Protein AF-A0A6C0DXN4-F1 (afdb_monomer_lite)

pLDDT: mean 70.72, std 22.83, range [28.97, 98.56]

Sequence (417 aa):
MPKRKYKNKAKGKTRVKLVDESTRNPRDRTARNPRNITKIDRSRETRRLATDAVTRFQDEISKESDHEAIYSIYRLLINGGIDINVFSYNISFASDLGLKRPFGTEAFFLSSNTSSDKRLYWKNAVEFVCKWFRRTKGGQVAYFQEMNDRKQVAQNDNGTFVDGKFEGGYQALLEILSTKMGESINYDNGGKEIQALPFGSYYKSGSFGKYRFLAYSLKKGNGANVVYPTLLTIWDSEVLGELANFYGHDLGQHREYEEDNEEKYNIHHGRNISCVRTTFGANLVNLHAPNNDEETSAESLHSAIVDNLSMAKETFTDTWDPQTTIIGGDTNDGEDRLQSITFNGETYIYLGDAPKTCCHDYNSIRLIDYKRAGDKFYGSVPKRPIKIFRPFQRGGSYTNKNSKNSTARTRKLLKKR

Secondary structure (DSSP, 8-state):
--------------PPPP-----------------------HHHHHHHHHHHHHHHIIIIITTS-SS--EEEEEEE-STT-EEEEEEEEE--SS-TT-SSTTSSSHHHHHHH--SSSTTHHHHHHHHHHHHHHHHTTS-SEEEEEEEE-GGGS-TT---EETTEE---HHHHHHHHHHHHHT---EEGGGGPPEEETTTTEEEEEEEETTEEEEEEE--BSSGGG-B-EEEEEEEEHHHH-SEEEEEEEEGGGSS---S--TTS-------EEEEEEETT--EEEEEE----TTTS-HHHHHHHHHHHHHHHHHHTTT---GGGEEEEEE---TTS---EEEETTEEEE--SPPPEE-TTGGG-S------EE-EEEEESSB-S--EE------S------STTTHHHHHHHHSS--

Radius of gyration: 27.56 Å; chains: 1; bounding box: 97×90×54 Å

Organism: NCBI:txid1070528

Foldseek 3Di:
DDDDDDDDDDDDDDDDDDDDDDDDDDDDDDDPDPDPPPPPVVVVVVVVVLVVVLVCCLPPVLQEPLWFKWWFWFWFPQPNIDIFIEIADALAPFALFPPDPPCRALQNQLVSRPDPQSCNSNVNVLVLVLVVCVVVVGTFKYKYWHFWDLVRNDPPDQRDDPDGRDSGTVVSSVVVNLVSVVWDWAWPPRQDWAAAPPGPWTKTWTDTDQKIKIKTWDWFDDDPPTITTIMMMMGGCVVQNAFDDKHKYQLQQLDDPDPDDPPDDSHRSNWMWIWTAHPSGATEIETGFHQDPVCLDLVNSLVSVQVSVVVVCVRVVVSHDQSRYKHKFWSQNQQPPNQWHDYPNAIWGAADAADQGDNPPSPDPDPDPRRTGTMTMTGRGTPDHMDRDDDDDPPDPPPVPPPPPPVVVVVVVVPPD

Structure (mmCIF, N/CA/C/O backbone):
data_AF-A0A6C0DXN4-F1
#
_entry.id   AF-A0A6C0DXN4-F1
#
loop_
_atom_site.group_PDB
_atom_site.id
_atom_site.type_symbol
_atom_site.label_atom_id
_atom_site.label_alt_id
_atom_site.label_comp_id
_atom_site.label_asym_id
_atom_site.label_entity_id
_atom_site.label_seq_id
_atom_site.pdbx_PDB_ins_code
_atom_site.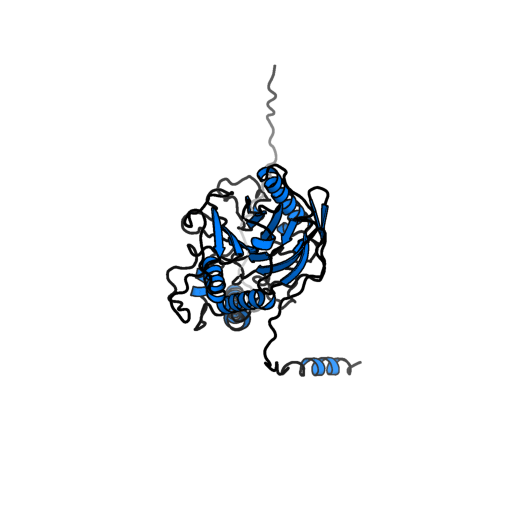Cartn_x
_atom_site.Cartn_y
_atom_site.Cartn_z
_atom_site.occupancy
_atom_site.B_iso_or_equiv
_atom_site.auth_seq_id
_atom_site.auth_comp_id
_atom_site.auth_asym_id
_atom_site.auth_atom_id
_atom_site.pdbx_PDB_model_num
ATOM 1 N N . MET A 1 1 ? 36.724 42.730 24.896 1.00 28.97 1 MET A N 1
ATOM 2 C CA . MET A 1 1 ? 37.904 42.122 25.564 1.00 28.97 1 MET A CA 1
ATOM 3 C C . MET A 1 1 ? 38.014 40.648 25.149 1.00 28.97 1 MET A C 1
ATOM 5 O O . MET A 1 1 ? 36.999 40.112 24.733 1.00 28.97 1 MET A O 1
ATOM 9 N N . PRO A 1 2 ? 39.218 40.053 25.051 1.00 37.81 2 PRO A N 1
ATOM 10 C CA . PRO A 1 2 ? 39.882 39.869 23.753 1.00 37.81 2 PRO A CA 1
ATOM 11 C C . PRO A 1 2 ? 39.896 38.440 23.171 1.00 37.81 2 PRO A C 1
ATOM 13 O O . PRO A 1 2 ? 39.791 37.436 23.866 1.00 37.81 2 PRO A O 1
ATOM 16 N N . LYS A 1 3 ? 40.134 38.413 21.851 1.00 35.34 3 LYS A N 1
ATOM 17 C CA . LYS A 1 3 ? 40.438 37.271 20.975 1.00 35.34 3 LYS A CA 1
ATOM 18 C C . LYS A 1 3 ? 41.638 36.458 21.487 1.00 35.34 3 LYS A C 1
ATOM 20 O O . LYS A 1 3 ? 42.707 37.031 21.694 1.00 35.34 3 LYS A O 1
ATOM 25 N N . ARG A 1 4 ? 41.526 35.125 21.547 1.00 35.72 4 ARG A N 1
ATOM 26 C CA . ARG A 1 4 ? 42.689 34.219 21.612 1.00 35.72 4 ARG A CA 1
ATOM 27 C C . ARG A 1 4 ? 42.921 33.561 20.253 1.00 35.72 4 ARG A C 1
ATOM 29 O O . ARG A 1 4 ? 42.213 32.647 19.854 1.00 35.72 4 ARG A O 1
ATOM 36 N N . LYS A 1 5 ? 43.939 34.062 19.549 1.00 33.50 5 LYS A N 1
ATOM 37 C CA . LYS A 1 5 ? 44.626 33.370 18.453 1.00 33.50 5 LYS A CA 1
ATOM 38 C C . LYS A 1 5 ? 45.646 32.417 19.074 1.00 33.50 5 LYS A C 1
ATOM 40 O O . LYS A 1 5 ? 46.502 32.883 19.821 1.00 33.50 5 LYS A O 1
ATOM 45 N N . TYR A 1 6 ? 45.616 31.139 18.710 1.00 34.84 6 TYR A N 1
ATOM 46 C CA . TYR A 1 6 ? 46.767 30.257 18.888 1.00 34.84 6 TYR A CA 1
ATOM 47 C C . TYR A 1 6 ? 47.501 30.122 17.555 1.00 34.84 6 TYR A C 1
ATOM 49 O O . TYR A 1 6 ? 46.925 29.765 16.531 1.00 34.84 6 TYR A O 1
ATOM 57 N N . LYS A 1 7 ? 48.785 30.479 17.582 1.00 35.00 7 LYS A N 1
ATOM 58 C CA . LYS A 1 7 ? 49.763 30.282 16.516 1.00 35.00 7 LYS A CA 1
ATOM 59 C C . LYS A 1 7 ? 50.913 29.452 17.081 1.00 35.00 7 LYS A C 1
ATOM 61 O O . LYS A 1 7 ? 51.328 29.690 18.213 1.00 35.00 7 LYS A O 1
ATOM 66 N N . ASN A 1 8 ? 51.495 28.656 16.183 1.00 32.72 8 ASN A N 1
ATOM 67 C CA . ASN A 1 8 ? 52.824 28.030 16.221 1.00 32.72 8 ASN A CA 1
ATOM 68 C C . ASN A 1 8 ? 52.897 26.723 17.040 1.00 32.72 8 ASN A C 1
ATOM 70 O O . ASN A 1 8 ? 52.382 26.653 18.142 1.00 32.72 8 ASN A O 1
ATOM 74 N N . LYS A 1 9 ? 53.547 25.647 16.577 1.00 32.50 9 LYS A N 1
ATOM 75 C CA . LYS A 1 9 ? 54.868 25.588 15.928 1.00 32.50 9 LYS A CA 1
ATOM 76 C C . LYS A 1 9 ? 55.048 24.236 15.215 1.00 32.50 9 LYS A C 1
ATOM 78 O O . LYS A 1 9 ? 54.691 23.197 15.752 1.00 32.50 9 LYS A O 1
ATOM 83 N N . ALA A 1 10 ? 55.675 24.274 14.043 1.00 38.09 10 ALA A N 1
ATOM 84 C CA . ALA A 1 10 ? 56.202 23.114 13.328 1.00 38.09 10 ALA A CA 1
ATOM 85 C C . ALA A 1 10 ? 57.418 22.481 14.034 1.00 38.09 10 ALA A C 1
ATOM 87 O O . ALA A 1 10 ? 58.174 23.207 14.686 1.00 38.09 10 ALA A O 1
ATOM 88 N N . LYS A 1 11 ? 57.662 21.180 13.794 1.00 34.22 11 LYS A N 1
ATOM 89 C CA . LYS A 1 11 ? 58.984 20.578 13.489 1.00 34.22 11 LYS A CA 1
ATOM 90 C C . LYS A 1 11 ? 58.876 19.053 13.333 1.00 34.22 11 LYS A C 1
ATOM 92 O O . LYS A 1 11 ? 58.370 18.381 14.218 1.00 34.22 11 LYS A O 1
ATOM 97 N N . GLY A 1 12 ? 59.423 18.524 12.236 1.00 32.81 12 GLY A N 1
ATOM 98 C CA . GLY A 1 12 ? 59.595 17.081 12.032 1.00 32.81 12 GLY A CA 1
ATOM 99 C C . GLY A 1 12 ? 59.890 16.693 10.582 1.00 32.81 12 GLY A C 1
ATOM 100 O O . GLY A 1 12 ? 59.122 15.958 9.979 1.00 32.81 12 GLY A O 1
ATOM 101 N N . LYS A 1 13 ? 60.971 17.225 9.993 1.00 35.31 13 LYS A N 1
ATOM 102 C CA . LYS A 1 13 ? 61.511 16.756 8.704 1.00 35.31 13 LYS A CA 1
ATOM 103 C C . LYS A 1 13 ? 62.354 15.503 8.954 1.00 35.31 13 LYS A C 1
ATOM 105 O O . LYS A 1 13 ? 63.427 15.624 9.541 1.00 35.31 13 LYS A O 1
ATOM 110 N N . THR A 1 14 ? 61.931 14.352 8.440 1.00 35.62 14 THR A N 1
ATOM 111 C CA . THR A 1 14 ? 62.785 13.158 8.348 1.00 35.62 14 THR A CA 1
ATOM 112 C C . THR A 1 14 ? 63.310 13.041 6.920 1.00 35.62 14 THR A C 1
ATOM 114 O O . THR A 1 14 ? 62.558 12.814 5.977 1.00 35.62 14 THR A O 1
ATOM 117 N N . ARG A 1 15 ? 64.622 13.260 6.767 1.00 31.14 15 ARG A N 1
ATOM 118 C CA . ARG A 1 15 ? 65.409 12.994 5.554 1.00 31.14 15 ARG A CA 1
ATOM 119 C C . ARG A 1 15 ? 65.470 11.480 5.333 1.00 31.14 15 ARG A C 1
ATOM 121 O O . ARG A 1 15 ? 66.065 10.785 6.152 1.00 31.14 15 ARG A O 1
ATOM 128 N N . VAL A 1 16 ? 64.936 10.988 4.220 1.00 35.06 16 VAL A N 1
ATOM 129 C CA . VAL A 1 16 ? 65.273 9.655 3.703 1.00 35.06 16 VAL A CA 1
ATOM 130 C C . VAL A 1 16 ? 66.464 9.810 2.758 1.00 35.06 16 VAL A C 1
ATOM 132 O O . VAL A 1 16 ? 66.455 10.655 1.864 1.00 35.06 16 VAL A O 1
ATOM 135 N N . LYS A 1 17 ? 67.524 9.042 3.034 1.00 33.53 17 LYS A N 1
ATOM 136 C CA . LYS A 1 17 ? 68.754 8.954 2.241 1.00 33.53 17 LYS A CA 1
ATOM 137 C C . LYS A 1 17 ? 68.443 8.385 0.854 1.00 33.53 17 LYS A C 1
ATOM 139 O O . LYS A 1 17 ? 67.890 7.295 0.755 1.00 33.53 17 LYS A O 1
ATOM 144 N N . LEU A 1 18 ? 68.874 9.102 -0.181 1.00 35.16 18 LEU A N 1
ATOM 145 C CA . LEU A 1 18 ? 69.159 8.533 -1.495 1.00 35.16 18 LEU A CA 1
ATOM 146 C C . LEU A 1 18 ? 70.352 7.583 -1.339 1.00 35.16 18 LEU A C 1
ATOM 148 O O . LEU A 1 18 ? 71.378 7.976 -0.781 1.00 35.16 18 LEU A O 1
ATOM 152 N N . VAL A 1 19 ? 70.183 6.336 -1.774 1.00 34.88 19 VAL A N 1
ATOM 153 C CA . VAL A 1 19 ? 71.276 5.372 -1.917 1.00 34.88 19 VAL A CA 1
ATOM 154 C C . VAL A 1 19 ? 71.574 5.237 -3.400 1.00 34.88 19 VAL A C 1
ATOM 156 O O . VAL A 1 19 ? 70.672 5.094 -4.220 1.00 34.88 19 VAL A O 1
ATOM 159 N N . ASP A 1 20 ? 72.865 5.359 -3.657 1.00 32.69 20 ASP A N 1
ATOM 160 C CA . ASP A 1 20 ? 73.570 5.446 -4.920 1.00 32.69 20 ASP A CA 1
ATOM 161 C C . ASP A 1 20 ? 73.488 4.141 -5.728 1.00 32.69 20 ASP A C 1
ATOM 163 O O . ASP A 1 20 ? 73.653 3.041 -5.189 1.00 32.69 20 ASP A O 1
ATOM 167 N N . GLU A 1 21 ? 73.246 4.282 -7.029 1.00 42.25 21 GLU A N 1
ATOM 168 C CA . GLU A 1 21 ? 73.330 3.220 -8.025 1.00 42.25 21 GLU A CA 1
ATOM 169 C C . GLU A 1 21 ? 74.788 3.070 -8.462 1.00 42.25 21 GLU A C 1
ATOM 171 O O . GLU A 1 21 ? 75.279 3.834 -9.287 1.00 42.25 21 GLU A O 1
ATOM 176 N N . SER A 1 22 ? 75.491 2.041 -7.990 1.00 36.22 22 SER A N 1
ATOM 177 C CA . SER A 1 22 ? 76.574 1.461 -8.789 1.00 36.22 22 SER A CA 1
ATOM 178 C C . SER A 1 22 ? 76.963 0.062 -8.325 1.00 36.22 22 SER A C 1
ATOM 180 O O . SER A 1 22 ? 77.076 -0.239 -7.140 1.00 36.22 22 SER A O 1
ATOM 182 N N . THR A 1 23 ? 77.239 -0.777 -9.324 1.00 39.59 23 THR A N 1
ATOM 183 C CA . THR A 1 23 ? 77.853 -2.111 -9.264 1.00 39.59 23 THR A CA 1
ATOM 184 C C . THR A 1 23 ? 76.938 -3.278 -8.871 1.00 39.59 23 THR A C 1
ATOM 186 O O . THR A 1 23 ? 76.797 -3.635 -7.706 1.00 39.59 23 THR A O 1
ATOM 189 N N . ARG A 1 24 ? 76.425 -3.998 -9.882 1.00 37.53 24 ARG A N 1
ATOM 190 C CA . ARG A 1 24 ? 76.492 -5.470 -9.877 1.00 37.53 24 ARG A CA 1
ATOM 191 C C . ARG A 1 24 ? 76.377 -6.087 -11.271 1.00 37.53 24 ARG A C 1
ATOM 193 O O . ARG A 1 24 ? 75.619 -5.659 -12.131 1.00 37.53 24 ARG A O 1
ATOM 200 N N . ASN A 1 25 ? 77.237 -7.083 -11.425 1.00 36.06 25 ASN A N 1
ATOM 201 C CA . ASN A 1 25 ? 77.705 -7.785 -12.611 1.00 36.06 25 ASN A CA 1
ATOM 202 C C . ASN A 1 25 ? 76.594 -8.618 -13.290 1.00 36.06 25 ASN A C 1
ATOM 204 O O . ASN A 1 25 ? 75.791 -9.227 -12.579 1.00 36.06 25 ASN A O 1
ATOM 208 N N . PRO A 1 26 ? 76.561 -8.728 -14.633 1.00 46.75 26 PRO A N 1
ATOM 209 C CA . PRO A 1 26 ? 75.617 -9.572 -15.341 1.00 46.75 26 PRO A CA 1
ATOM 210 C C . PRO A 1 26 ? 76.212 -10.972 -15.505 1.00 46.75 26 PRO A C 1
ATOM 212 O O . PRO A 1 26 ? 77.261 -11.116 -16.127 1.00 46.75 26 PRO A O 1
ATOM 215 N N . ARG A 1 27 ? 75.530 -11.987 -14.968 1.00 43.00 27 ARG A N 1
ATOM 216 C CA . ARG A 1 27 ? 75.486 -13.394 -15.422 1.00 43.00 27 ARG A CA 1
ATOM 217 C C . ARG A 1 27 ? 75.094 -14.263 -14.235 1.00 43.00 27 ARG A C 1
ATOM 219 O O . ARG A 1 27 ? 75.947 -14.662 -13.459 1.00 43.00 27 ARG A O 1
ATOM 226 N N . ASP A 1 28 ? 73.815 -14.608 -14.164 1.00 38.41 28 ASP A N 1
ATOM 227 C CA . ASP A 1 28 ? 73.486 -15.984 -13.819 1.00 38.41 28 ASP A CA 1
ATOM 228 C C . ASP A 1 28 ? 72.170 -16.402 -14.476 1.00 38.41 28 ASP A C 1
ATOM 230 O O . ASP A 1 28 ? 71.074 -15.942 -14.149 1.00 38.41 28 ASP A O 1
ATOM 234 N N . ARG A 1 29 ? 72.317 -17.242 -15.502 1.00 47.09 29 ARG A N 1
ATOM 235 C CA . ARG A 1 29 ? 71.237 -17.983 -16.142 1.00 47.09 29 ARG A CA 1
ATOM 236 C C . ARG A 1 29 ? 71.074 -19.257 -15.328 1.00 47.09 29 ARG A C 1
ATOM 238 O O . ARG A 1 29 ? 71.929 -20.114 -15.451 1.00 47.09 29 ARG A O 1
ATOM 245 N N . THR A 1 30 ? 69.977 -19.373 -14.582 1.00 45.12 30 THR A N 1
ATOM 246 C CA . THR A 1 30 ? 69.106 -20.565 -14.477 1.00 45.12 30 THR A CA 1
ATOM 247 C C . THR A 1 30 ? 68.197 -20.423 -13.257 1.00 45.12 30 THR A C 1
ATOM 249 O O . THR A 1 30 ? 68.401 -21.056 -12.227 1.00 45.12 30 THR A O 1
ATOM 252 N N . ALA A 1 31 ? 67.146 -19.615 -13.380 1.00 40.66 31 ALA A N 1
ATOM 253 C CA . ALA A 1 31 ? 65.990 -19.711 -12.498 1.00 40.66 31 ALA A CA 1
ATOM 254 C C . ALA A 1 31 ? 64.790 -20.109 -13.358 1.00 40.66 31 ALA A C 1
ATOM 256 O O . ALA A 1 31 ? 64.330 -19.356 -14.216 1.00 40.66 31 ALA A O 1
ATOM 257 N N . ARG A 1 32 ? 64.347 -21.356 -13.173 1.00 38.62 32 ARG A N 1
ATOM 258 C CA . ARG A 1 32 ? 63.135 -21.917 -13.772 1.00 38.62 32 ARG A CA 1
ATOM 259 C C . ARG A 1 32 ? 61.968 -20.978 -13.488 1.00 38.62 32 ARG A C 1
ATOM 261 O O . ARG A 1 32 ? 61.619 -20.775 -12.331 1.00 38.62 32 ARG A O 1
ATOM 268 N N . ASN A 1 33 ? 61.380 -20.449 -14.554 1.00 38.31 33 ASN A N 1
ATOM 269 C CA . ASN A 1 33 ? 60.197 -19.604 -14.519 1.00 38.31 33 ASN A CA 1
ATOM 270 C C . ASN A 1 33 ? 59.038 -20.401 -13.881 1.00 38.31 33 ASN A C 1
ATOM 272 O O . ASN A 1 33 ? 58.569 -21.373 -14.490 1.00 38.31 33 ASN A O 1
ATOM 276 N N . PRO A 1 34 ? 58.600 -20.090 -12.648 1.00 41.81 34 PRO A N 1
ATOM 277 C CA . PRO A 1 34 ? 57.510 -20.817 -12.039 1.00 41.81 34 PRO A CA 1
ATOM 278 C C . PRO A 1 34 ? 56.222 -20.318 -12.683 1.00 41.81 34 PRO A C 1
ATOM 280 O O . PRO A 1 34 ? 55.769 -19.220 -12.399 1.00 41.81 34 PRO A O 1
ATOM 283 N N . ARG A 1 35 ? 55.665 -21.164 -13.555 1.00 40.09 35 ARG A N 1
ATOM 284 C CA . ARG A 1 35 ? 54.250 -21.233 -13.939 1.00 40.09 35 ARG A CA 1
ATOM 285 C C . ARG A 1 35 ? 53.608 -19.873 -14.246 1.00 40.09 35 ARG A C 1
ATOM 287 O O . ARG A 1 35 ? 53.199 -19.143 -13.349 1.00 40.09 35 ARG A O 1
ATOM 294 N N . ASN A 1 36 ? 53.346 -19.652 -15.535 1.00 42.53 36 ASN A N 1
ATOM 295 C CA . ASN A 1 36 ? 52.167 -18.914 -15.984 1.00 42.53 36 ASN A CA 1
ATOM 296 C C . ASN A 1 36 ? 50.928 -19.540 -15.323 1.00 42.53 36 ASN A C 1
ATOM 298 O O . ASN A 1 36 ? 50.268 -20.409 -15.887 1.00 42.53 36 ASN A O 1
ATOM 302 N N . ILE A 1 37 ? 50.637 -19.128 -14.090 1.00 44.03 37 ILE A N 1
ATOM 303 C CA . ILE A 1 37 ? 49.311 -19.227 -13.517 1.00 44.03 37 ILE A CA 1
ATOM 304 C C . ILE A 1 37 ? 48.511 -18.292 -14.401 1.00 44.03 37 ILE A C 1
ATOM 306 O O . ILE A 1 37 ? 48.636 -17.072 -14.306 1.00 44.03 37 ILE A O 1
ATOM 310 N N . THR A 1 38 ? 47.761 -18.887 -15.323 1.00 44.44 38 THR A N 1
ATOM 311 C CA . THR A 1 38 ? 46.613 -18.268 -15.962 1.00 44.44 38 THR A CA 1
ATOM 312 C C . THR A 1 38 ? 45.902 -17.450 -14.894 1.00 44.44 38 THR A C 1
ATOM 314 O O . THR A 1 38 ? 45.192 -18.000 -14.051 1.00 44.44 38 THR A O 1
ATOM 317 N N . LYS A 1 39 ? 46.106 -16.127 -14.913 1.00 40.44 39 LYS A N 1
ATOM 318 C CA . LYS A 1 39 ? 45.105 -15.181 -14.441 1.00 40.44 39 LYS A CA 1
ATOM 319 C C . LYS A 1 39 ? 43.920 -15.446 -15.353 1.00 40.44 39 LYS A C 1
ATOM 321 O O . LYS A 1 39 ? 43.768 -14.799 -16.384 1.00 40.44 39 LYS A O 1
ATOM 326 N N . ILE A 1 40 ? 43.151 -16.486 -15.023 1.00 46.59 40 ILE A N 1
ATOM 327 C CA . ILE A 1 40 ? 41.783 -16.616 -15.481 1.00 46.59 40 ILE A CA 1
ATOM 328 C C . ILE A 1 40 ? 41.207 -15.261 -15.137 1.00 46.59 40 ILE A C 1
ATOM 330 O O . ILE A 1 40 ? 41.271 -14.820 -13.985 1.00 46.59 40 ILE A O 1
ATOM 334 N N . ASP A 1 41 ? 40.859 -14.546 -16.193 1.00 51.75 41 ASP A N 1
ATOM 335 C CA . ASP A 1 41 ? 40.395 -13.184 -16.145 1.00 51.75 41 ASP A CA 1
ATOM 336 C C . ASP A 1 41 ? 39.138 -13.203 -15.277 1.00 51.75 41 ASP A C 1
ATOM 338 O O . ASP A 1 41 ? 38.046 -13.507 -15.754 1.00 51.75 41 ASP A O 1
ATOM 342 N N . ARG A 1 42 ? 39.310 -12.979 -13.965 1.00 52.09 42 ARG A N 1
ATOM 343 C CA . ARG A 1 42 ? 38.227 -13.026 -12.976 1.00 52.09 42 ARG A CA 1
ATOM 344 C C . ARG A 1 42 ? 37.087 -12.107 -13.413 1.00 52.09 42 ARG A C 1
ATOM 346 O O . ARG A 1 42 ? 35.944 -12.357 -13.053 1.00 52.09 42 ARG A O 1
ATOM 353 N N . SER A 1 43 ? 37.374 -11.101 -14.247 1.00 56.41 43 SER A N 1
ATOM 354 C CA . SER A 1 43 ? 36.373 -10.248 -14.882 1.00 56.41 43 SER A CA 1
ATOM 355 C C . SER A 1 43 ? 35.493 -10.991 -15.901 1.00 56.41 43 SER A C 1
ATOM 357 O O . SER A 1 43 ? 34.279 -10.804 -15.887 1.00 56.41 43 SER A O 1
ATOM 359 N N . ARG A 1 44 ? 36.050 -11.880 -16.737 1.00 56.50 44 ARG A N 1
ATOM 360 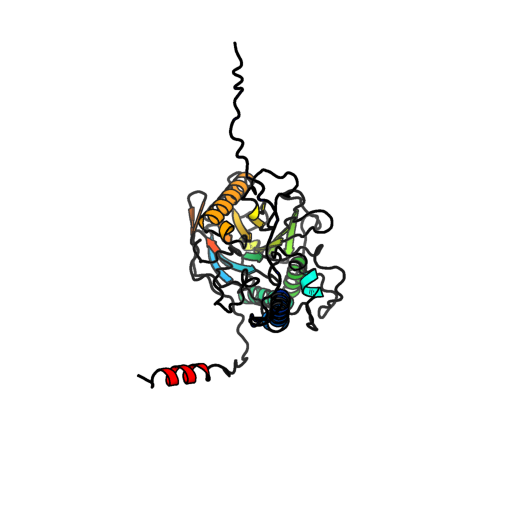C CA . ARG A 1 44 ? 35.291 -12.702 -17.699 1.00 56.50 44 ARG A CA 1
ATOM 361 C C . ARG A 1 44 ? 34.450 -13.762 -17.008 1.00 56.50 44 ARG A C 1
ATOM 363 O O . ARG A 1 44 ? 33.302 -13.954 -17.391 1.00 56.50 44 ARG A O 1
ATOM 370 N N . GLU A 1 45 ? 34.991 -14.419 -15.987 1.00 58.31 45 GLU A N 1
ATOM 371 C CA . GLU A 1 45 ? 34.247 -15.429 -15.227 1.00 58.31 45 GLU A CA 1
ATOM 372 C C . GLU A 1 45 ? 33.108 -14.791 -14.418 1.00 58.31 45 GLU A C 1
ATOM 374 O O . GLU A 1 45 ? 31.979 -15.269 -14.472 1.00 58.31 45 GLU A O 1
ATOM 379 N N . THR A 1 46 ? 33.350 -13.631 -13.795 1.00 54.31 46 THR A N 1
ATOM 380 C CA . THR A 1 46 ? 32.299 -12.844 -13.123 1.00 54.31 46 THR A CA 1
ATOM 381 C C . THR A 1 46 ? 31.219 -12.377 -14.104 1.00 54.31 46 THR A C 1
ATOM 383 O O . THR A 1 46 ? 30.034 -12.491 -13.806 1.00 54.31 46 THR A O 1
ATOM 386 N N . ARG A 1 47 ? 31.594 -11.899 -15.303 1.00 54.69 47 ARG A N 1
ATOM 387 C CA . ARG A 1 47 ? 30.626 -11.511 -16.350 1.00 54.69 47 ARG A CA 1
ATOM 388 C C . ARG A 1 47 ? 29.803 -12.694 -16.850 1.00 54.69 47 ARG A C 1
ATOM 390 O O . ARG A 1 47 ? 28.600 -12.547 -17.050 1.00 54.69 47 ARG A O 1
ATOM 397 N N . ARG A 1 48 ? 30.430 -13.857 -17.041 1.00 59.47 48 ARG A N 1
ATOM 398 C CA . ARG A 1 48 ? 29.736 -15.079 -17.461 1.00 59.47 48 ARG A CA 1
ATOM 399 C C . ARG A 1 48 ? 28.741 -15.537 -16.396 1.00 59.47 48 ARG A C 1
ATOM 401 O O . ARG A 1 48 ? 27.590 -15.767 -16.730 1.00 59.47 48 ARG A O 1
ATOM 408 N N . LEU A 1 49 ? 29.148 -15.583 -15.127 1.00 53.91 49 LEU A N 1
ATOM 409 C CA . LEU A 1 49 ? 28.262 -15.945 -14.017 1.00 53.91 49 LEU A CA 1
ATOM 410 C C . LEU A 1 49 ? 27.088 -14.968 -13.863 1.00 53.91 49 LEU A C 1
ATOM 412 O O . LEU A 1 49 ? 25.969 -15.411 -13.631 1.00 53.91 49 LEU A O 1
ATOM 416 N N . ALA A 1 50 ? 27.317 -13.664 -14.052 1.00 50.47 50 ALA A N 1
ATOM 417 C CA . ALA A 1 50 ? 26.243 -12.672 -14.074 1.00 50.47 50 ALA A CA 1
ATOM 418 C C . ALA A 1 50 ? 25.273 -12.895 -15.248 1.00 50.47 50 ALA A C 1
ATOM 420 O O . ALA A 1 50 ? 24.063 -12.830 -15.066 1.00 50.47 50 ALA A O 1
ATOM 421 N N . THR A 1 51 ? 25.790 -13.217 -16.437 1.00 53.84 51 THR A N 1
ATOM 422 C CA . THR A 1 51 ? 24.964 -13.502 -17.625 1.00 53.84 51 THR A CA 1
ATOM 423 C C . THR A 1 51 ? 24.141 -14.783 -17.441 1.00 53.84 51 THR A C 1
ATOM 425 O O . THR A 1 51 ? 22.946 -14.795 -17.727 1.00 53.84 51 THR A O 1
ATOM 428 N N . ASP A 1 52 ? 24.747 -15.840 -16.895 1.00 55.91 52 ASP A N 1
ATOM 429 C CA . ASP A 1 52 ? 24.078 -17.115 -16.605 1.00 55.91 52 ASP A CA 1
ATOM 430 C C . ASP A 1 52 ? 23.022 -16.974 -15.489 1.00 55.91 52 ASP A C 1
ATOM 432 O O . ASP A 1 52 ? 22.024 -17.696 -15.494 1.00 55.91 52 ASP A O 1
ATOM 436 N N . ALA A 1 53 ? 23.229 -16.065 -14.528 1.00 54.38 53 ALA A N 1
ATOM 437 C CA . ALA A 1 53 ? 22.261 -15.746 -13.477 1.00 54.38 53 ALA A CA 1
ATOM 438 C C . ALA A 1 53 ? 21.070 -14.946 -14.021 1.00 54.38 53 ALA A C 1
ATOM 440 O O . ALA A 1 53 ? 19.931 -15.298 -13.734 1.00 54.38 53 ALA A O 1
ATOM 441 N N . VAL A 1 54 ? 21.322 -13.936 -14.863 1.00 51.88 54 VAL A N 1
ATOM 442 C CA . VAL A 1 54 ? 20.268 -13.181 -15.565 1.00 51.88 54 VAL A CA 1
ATOM 443 C C . VAL A 1 54 ? 19.441 -14.113 -16.446 1.00 51.88 54 VAL A C 1
ATOM 445 O O . VAL A 1 54 ? 18.219 -14.085 -16.373 1.00 51.88 54 VAL A O 1
ATOM 448 N N . THR A 1 55 ? 20.091 -14.995 -17.208 1.00 53.19 55 THR A N 1
ATOM 449 C CA . THR A 1 55 ? 19.401 -15.954 -18.084 1.00 53.19 55 THR A CA 1
ATOM 450 C C . THR A 1 55 ? 18.544 -16.932 -17.273 1.00 53.19 55 THR A C 1
ATOM 452 O O . THR A 1 55 ? 17.386 -17.150 -17.602 1.00 53.19 55 THR A O 1
ATOM 455 N N . ARG A 1 56 ? 19.047 -17.464 -16.146 1.00 54.03 56 ARG A N 1
ATOM 456 C CA . ARG A 1 56 ? 18.245 -18.328 -15.257 1.00 54.03 56 ARG A CA 1
ATOM 457 C C . ARG A 1 56 ? 17.085 -17.599 -14.590 1.00 54.03 56 ARG A C 1
ATOM 459 O O . ARG A 1 56 ? 15.984 -18.137 -14.537 1.00 54.03 56 ARG A O 1
ATOM 466 N N . PHE A 1 57 ? 17.308 -16.374 -14.122 1.00 53.25 57 PHE A N 1
ATOM 467 C CA . PHE A 1 57 ? 16.239 -15.526 -13.603 1.00 53.25 57 PHE A CA 1
ATOM 468 C C . PHE A 1 57 ? 15.151 -15.306 -14.672 1.00 53.25 57 PHE A C 1
ATOM 470 O O . PHE A 1 57 ? 13.962 -15.454 -14.400 1.00 53.25 57 PHE A O 1
ATOM 477 N N . GLN A 1 58 ? 15.557 -15.050 -15.916 1.00 51.22 58 GLN A N 1
ATOM 478 C CA . GLN A 1 58 ? 14.655 -14.870 -17.053 1.00 51.22 58 GLN A CA 1
ATOM 479 C C . GLN A 1 58 ? 13.948 -16.160 -17.501 1.00 51.22 58 GLN A C 1
ATOM 481 O O . GLN A 1 58 ? 12.797 -16.082 -17.916 1.00 51.22 58 GLN A O 1
ATOM 486 N N . ASP A 1 59 ? 14.564 -17.336 -17.398 1.00 51.44 59 ASP A N 1
ATOM 487 C CA . ASP A 1 59 ? 13.984 -18.590 -17.907 1.00 51.44 59 ASP A CA 1
ATOM 488 C C . ASP A 1 59 ? 13.145 -19.363 -16.868 1.00 51.44 59 ASP A C 1
ATOM 490 O O . ASP A 1 59 ? 12.156 -20.024 -17.233 1.00 51.44 59 ASP A O 1
ATOM 494 N N . GLU A 1 60 ? 13.528 -19.284 -15.586 1.00 51.41 60 GLU A N 1
ATOM 495 C CA . GLU A 1 60 ? 12.947 -20.056 -14.475 1.00 51.41 60 GLU A CA 1
ATOM 496 C C . GLU A 1 60 ? 12.090 -19.195 -13.533 1.00 51.41 60 GLU A C 1
ATOM 498 O O . GLU A 1 60 ? 10.992 -19.618 -13.174 1.00 51.41 60 GLU A O 1
ATOM 503 N N . ILE A 1 61 ? 12.544 -17.986 -13.172 1.00 48.81 61 ILE A N 1
ATOM 504 C CA . ILE A 1 61 ? 11.875 -17.125 -12.175 1.00 48.81 61 ILE A CA 1
ATOM 505 C C . ILE A 1 61 ? 10.877 -16.161 -12.834 1.00 48.81 61 ILE A C 1
ATOM 507 O O . ILE A 1 61 ? 9.837 -15.870 -12.266 1.00 48.81 61 ILE A O 1
ATOM 511 N N . SER A 1 62 ? 11.077 -15.748 -14.089 1.00 47.59 62 SER A N 1
ATOM 512 C CA . SER A 1 62 ? 10.146 -14.835 -14.788 1.00 47.59 62 SER A CA 1
ATOM 513 C C . SER A 1 62 ? 8.719 -15.379 -15.009 1.00 47.59 62 SER A C 1
ATOM 515 O O . SER A 1 62 ? 7.856 -14.664 -15.523 1.00 47.59 62 SER A O 1
ATOM 517 N N . LYS A 1 63 ? 8.447 -16.643 -14.662 1.00 49.91 63 LYS A N 1
ATOM 518 C CA . LYS A 1 63 ? 7.137 -17.288 -14.850 1.00 49.91 63 LYS A CA 1
ATOM 519 C C . LYS A 1 63 ? 6.293 -17.316 -13.580 1.00 49.91 63 LYS A C 1
ATOM 521 O O . LYS A 1 63 ? 5.068 -17.356 -13.689 1.00 49.91 63 LYS A O 1
ATOM 526 N N . GLU A 1 64 ? 6.909 -17.270 -12.405 1.00 51.25 64 GLU A N 1
ATOM 527 C CA . GLU A 1 64 ? 6.232 -17.288 -11.107 1.00 51.25 64 GLU A CA 1
ATOM 528 C C . GLU A 1 64 ? 6.768 -16.131 -10.269 1.00 51.25 64 GLU A C 1
ATOM 530 O O . GLU A 1 64 ? 7.967 -15.882 -10.260 1.00 51.25 64 GLU A O 1
ATOM 535 N N . SER A 1 65 ? 5.889 -15.394 -9.591 1.00 56.84 65 SER A N 1
ATOM 536 C CA . SER A 1 65 ? 6.354 -14.310 -8.731 1.00 56.84 65 SER A CA 1
ATOM 537 C C . SER A 1 65 ? 7.300 -14.828 -7.663 1.00 56.84 65 SER A C 1
ATOM 539 O O . SER A 1 65 ? 7.019 -15.834 -7.015 1.00 56.84 65 SER A O 1
ATOM 541 N N . ASP A 1 66 ? 8.422 -14.138 -7.497 1.00 58.31 66 ASP A N 1
ATOM 542 C CA . ASP A 1 66 ? 9.416 -14.427 -6.467 1.00 58.31 66 ASP A CA 1
ATOM 543 C C . ASP A 1 66 ? 9.001 -13.903 -5.082 1.00 58.31 66 ASP A C 1
ATOM 545 O O . ASP A 1 66 ? 9.693 -14.145 -4.091 1.00 58.31 66 ASP A O 1
ATOM 549 N N . HIS A 1 67 ? 7.843 -13.242 -5.015 1.00 72.00 67 HIS A N 1
ATOM 550 C CA . HIS A 1 67 ? 7.181 -12.806 -3.800 1.00 72.00 67 HIS A CA 1
ATOM 551 C C . HIS A 1 67 ? 5.940 -13.665 -3.533 1.00 72.00 67 HIS A C 1
ATOM 553 O O . HIS A 1 67 ? 5.095 -13.897 -4.402 1.00 72.00 67 HIS A O 1
ATOM 559 N N . GLU A 1 68 ? 5.808 -14.133 -2.295 1.00 79.62 68 GLU A N 1
ATOM 560 C CA . GLU A 1 68 ? 4.608 -14.820 -1.833 1.00 79.62 68 GLU A CA 1
ATOM 561 C C . GLU A 1 68 ? 3.626 -13.796 -1.262 1.00 79.62 68 GLU A C 1
ATOM 563 O O . GLU A 1 68 ? 3.869 -13.198 -0.216 1.00 79.62 68 GLU A O 1
ATOM 568 N N . ALA A 1 69 ? 2.482 -13.622 -1.919 1.00 85.50 69 ALA A N 1
ATOM 569 C CA . ALA A 1 69 ? 1.430 -12.790 -1.361 1.00 85.50 69 ALA A CA 1
ATOM 570 C C . ALA A 1 69 ? 0.859 -13.396 -0.078 1.00 85.50 69 ALA A C 1
ATOM 572 O O . ALA A 1 69 ? 0.652 -14.616 0.024 1.00 85.50 69 ALA A O 1
ATOM 573 N N . ILE A 1 70 ? 0.477 -12.532 0.852 1.00 89.62 70 ILE A N 1
ATOM 574 C CA . ILE A 1 70 ? -0.058 -12.941 2.143 1.00 89.62 70 ILE A CA 1
ATOM 575 C C . ILE A 1 70 ? -1.424 -12.352 2.426 1.00 89.62 70 ILE A C 1
ATOM 577 O O . ILE A 1 70 ? -1.841 -11.342 1.863 1.00 89.62 70 ILE A O 1
ATOM 581 N N . TYR A 1 71 ? -2.128 -12.997 3.348 1.00 92.38 71 TYR A N 1
ATOM 582 C CA . TYR A 1 71 ? -3.372 -12.484 3.887 1.00 92.38 71 TYR A CA 1
ATOM 583 C C . TYR A 1 71 ? -3.543 -12.854 5.360 1.00 92.38 71 TYR A C 1
ATOM 585 O O . TYR A 1 71 ? -2.984 -13.842 5.844 1.00 92.38 71 TYR A O 1
ATOM 593 N N . SER A 1 72 ? -4.352 -12.072 6.067 1.00 92.62 72 SER A N 1
ATOM 594 C CA . SER A 1 72 ? -4.744 -12.342 7.450 1.00 92.62 72 SER A CA 1
ATOM 595 C C . SER A 1 72 ? -6.097 -11.698 7.783 1.00 92.62 72 SER A C 1
ATOM 597 O O . SER A 1 72 ? -6.714 -11.055 6.931 1.00 92.62 72 SER A O 1
ATOM 599 N N . ILE A 1 73 ? -6.579 -11.908 9.012 1.00 93.00 73 ILE A N 1
ATOM 600 C CA . ILE A 1 73 ? -7.790 -11.281 9.551 1.00 93.00 73 ILE A CA 1
ATOM 601 C C . ILE A 1 73 ? -7.441 -10.506 10.819 1.00 93.00 73 ILE A C 1
ATOM 603 O O . ILE A 1 73 ? -6.884 -11.074 11.762 1.00 93.00 73 ILE A O 1
ATOM 607 N N . TYR A 1 74 ? -7.847 -9.242 10.853 1.00 92.50 74 TYR A N 1
ATOM 608 C CA . TYR A 1 74 ? -7.702 -8.339 11.995 1.00 92.50 74 TYR A CA 1
ATOM 609 C C . TYR A 1 74 ? -9.062 -7.835 12.444 1.00 92.50 74 TYR A C 1
ATOM 611 O O . TYR A 1 74 ? -9.966 -7.705 11.621 1.00 92.50 74 TYR A O 1
ATOM 619 N N . ARG A 1 75 ? -9.200 -7.524 13.735 1.00 94.12 75 ARG A N 1
ATOM 620 C CA . ARG A 1 75 ? -10.355 -6.779 14.236 1.00 94.12 75 ARG A CA 1
ATOM 621 C C . ARG A 1 75 ? -10.001 -5.309 14.391 1.00 94.12 75 ARG A C 1
ATOM 623 O O . ARG A 1 75 ? -9.080 -4.997 15.136 1.00 94.12 75 ARG A O 1
ATOM 630 N N . LEU A 1 76 ? -10.768 -4.440 13.743 1.00 93.50 76 LEU A N 1
ATOM 631 C CA . LEU A 1 76 ? -10.724 -2.996 13.959 1.00 93.50 76 LEU A CA 1
ATOM 632 C C . LEU A 1 76 ? -11.888 -2.568 14.831 1.00 93.50 76 LEU A C 1
ATOM 634 O O . LEU A 1 76 ? -13.017 -2.962 14.555 1.00 93.50 76 LEU A O 1
ATOM 638 N N . LEU A 1 77 ? -11.647 -1.736 15.842 1.00 91.81 77 LEU A N 1
ATOM 639 C CA . LEU A 1 77 ? -12.691 -1.244 16.751 1.00 91.81 77 LEU A CA 1
ATOM 640 C C . LEU A 1 77 ? -13.473 -0.048 16.184 1.00 91.81 77 LEU A C 1
ATOM 642 O O . LEU A 1 77 ? -13.832 0.885 16.889 1.00 91.81 77 LEU A O 1
ATOM 646 N N . ILE A 1 78 ? -13.802 -0.124 14.896 1.00 86.88 78 ILE A N 1
ATOM 647 C CA . ILE A 1 78 ? -14.707 0.803 14.212 1.00 86.88 78 ILE A CA 1
ATOM 648 C C . ILE A 1 78 ? -16.143 0.340 14.478 1.00 86.88 78 ILE A C 1
ATOM 650 O O . ILE A 1 78 ? -16.452 -0.835 14.278 1.00 86.88 78 ILE A O 1
ATOM 654 N N . ASN A 1 79 ? -17.016 1.243 14.938 1.00 83.62 79 ASN A N 1
ATOM 655 C CA . ASN A 1 79 ? -18.452 0.991 15.150 1.00 83.62 79 ASN A CA 1
ATOM 656 C C . ASN A 1 79 ? -18.769 -0.298 15.943 1.00 83.62 79 ASN A C 1
ATOM 658 O O . ASN A 1 79 ? -19.665 -1.058 15.584 1.00 83.62 79 ASN A O 1
ATOM 662 N N . GLY A 1 80 ? -18.030 -0.562 17.026 1.00 83.06 80 GLY A N 1
ATOM 663 C CA . GLY A 1 80 ? -18.250 -1.737 17.883 1.00 83.06 80 GLY A CA 1
ATOM 664 C C . GLY A 1 80 ? -17.453 -2.988 17.496 1.00 83.06 80 GLY A C 1
ATOM 665 O O . GLY A 1 80 ? -17.546 -4.002 18.187 1.00 83.06 80 GLY A O 1
ATOM 666 N N . GLY A 1 81 ? -16.619 -2.914 16.457 1.00 91.94 81 GLY A N 1
ATOM 667 C CA . GLY A 1 81 ? -15.678 -3.971 16.102 1.00 91.94 81 GLY A CA 1
ATOM 668 C C . GLY A 1 81 ? -16.053 -4.705 14.822 1.00 91.94 81 GLY A C 1
ATOM 669 O O . GLY A 1 81 ? -17.064 -5.400 14.769 1.00 91.94 81 GLY A O 1
ATOM 670 N N . ILE A 1 82 ? -15.184 -4.633 13.818 1.00 93.19 82 ILE A N 1
ATOM 671 C CA . ILE A 1 82 ? -15.330 -5.331 12.539 1.00 93.19 82 ILE A CA 1
ATOM 672 C C . ILE A 1 82 ? -14.110 -6.210 12.273 1.00 93.19 82 ILE A C 1
ATOM 674 O O . ILE A 1 82 ? -12.977 -5.802 12.517 1.00 93.19 82 ILE A O 1
ATOM 678 N N . ASP A 1 83 ? -14.337 -7.425 11.776 1.00 94.06 83 ASP A N 1
ATOM 679 C CA . ASP A 1 83 ? -13.259 -8.304 11.323 1.00 94.06 83 ASP A CA 1
ATOM 680 C C . ASP A 1 83 ? -13.008 -8.051 9.832 1.00 94.06 83 ASP A C 1
ATOM 682 O O . ASP A 1 83 ? -13.921 -8.179 9.014 1.00 94.06 83 ASP A O 1
ATOM 686 N N . ILE A 1 84 ? -11.772 -7.710 9.469 1.00 93.56 84 ILE A N 1
ATOM 687 C CA . ILE A 1 84 ? -11.391 -7.379 8.096 1.00 93.56 84 ILE A CA 1
ATOM 688 C C . ILE A 1 84 ? -10.322 -8.324 7.562 1.00 93.56 84 ILE A C 1
ATOM 690 O O . ILE A 1 84 ? -9.367 -8.671 8.258 1.00 93.56 84 ILE A O 1
ATOM 694 N N . ASN A 1 85 ? -10.491 -8.748 6.309 1.00 94.31 85 ASN A N 1
ATOM 695 C CA . ASN A 1 85 ? -9.485 -9.499 5.571 1.00 94.31 85 ASN A CA 1
ATOM 696 C C . ASN A 1 85 ? -8.512 -8.519 4.925 1.00 94.31 85 ASN A C 1
ATOM 698 O O . ASN A 1 85 ? -8.919 -7.686 4.112 1.00 94.31 85 ASN A O 1
ATOM 702 N N . VAL A 1 86 ? -7.238 -8.670 5.262 1.00 94.25 86 VAL A N 1
ATOM 703 C CA . VAL A 1 86 ? -6.151 -7.839 4.747 1.00 94.25 86 VAL A CA 1
ATOM 704 C C . VAL A 1 86 ? -5.276 -8.694 3.845 1.00 94.25 86 VAL A C 1
ATOM 706 O O . VAL A 1 86 ? -5.021 -9.858 4.164 1.00 94.25 86 VAL A O 1
ATOM 709 N N . PHE A 1 87 ? -4.841 -8.130 2.725 1.00 94.50 87 PHE A N 1
ATOM 710 C CA . PHE A 1 87 ? -3.964 -8.756 1.743 1.00 94.50 87 PHE A CA 1
ATOM 711 C C . PHE A 1 87 ? -2.796 -7.844 1.398 1.00 94.50 87 PHE A C 1
ATOM 713 O O . PHE A 1 87 ? -2.937 -6.626 1.401 1.00 94.50 87 PHE A O 1
ATOM 720 N N . SER A 1 88 ? -1.637 -8.440 1.152 1.00 93.38 88 SER A N 1
ATOM 721 C CA . SER A 1 88 ? -0.423 -7.723 0.799 1.00 93.38 88 SER A CA 1
ATOM 722 C C . SER A 1 88 ? 0.301 -8.534 -0.237 1.00 93.38 88 SER A C 1
ATOM 724 O O . SER A 1 88 ? 0.359 -9.769 -0.149 1.00 93.38 88 SER A O 1
ATOM 726 N N . TYR A 1 89 ? 0.783 -7.822 -1.240 1.00 90.06 89 TYR A N 1
ATOM 727 C CA . TYR A 1 89 ? 1.578 -8.424 -2.270 1.00 90.06 89 TYR A CA 1
ATOM 728 C C . TYR A 1 89 ? 2.524 -7.407 -2.887 1.00 90.06 89 TYR A C 1
ATOM 730 O O . TYR A 1 89 ? 2.108 -6.498 -3.610 1.00 90.06 89 TYR A O 1
ATOM 738 N N . ASN A 1 90 ? 3.810 -7.628 -2.666 1.00 85.38 90 ASN A N 1
ATOM 739 C CA . ASN A 1 90 ? 4.851 -7.049 -3.486 1.00 85.38 90 ASN A CA 1
ATOM 740 C C . ASN A 1 90 ? 4.776 -7.658 -4.909 1.00 85.38 90 ASN A C 1
ATOM 742 O O . ASN A 1 90 ? 5.033 -8.844 -5.107 1.00 85.38 90 ASN A O 1
ATOM 746 N N . ILE A 1 91 ? 4.368 -6.854 -5.902 1.00 80.94 91 ILE A N 1
ATOM 747 C CA . ILE A 1 91 ? 4.145 -7.293 -7.298 1.00 80.94 91 ILE A CA 1
ATOM 748 C C . ILE A 1 91 ? 5.415 -7.080 -8.158 1.00 80.94 91 ILE A C 1
ATOM 750 O O . ILE A 1 91 ? 5.370 -7.198 -9.384 1.00 80.94 91 ILE A O 1
ATOM 754 N N . SER A 1 92 ? 6.565 -6.803 -7.525 1.00 68.06 92 SER A N 1
ATOM 755 C CA . SER A 1 92 ? 7.833 -6.477 -8.191 1.00 68.06 92 SER A CA 1
ATOM 756 C C . SER A 1 92 ? 8.213 -7.425 -9.307 1.00 68.06 92 SER A C 1
ATOM 758 O O . SER A 1 92 ? 8.094 -8.637 -9.165 1.00 68.06 92 SER A O 1
ATOM 760 N N . PHE A 1 93 ? 8.827 -6.874 -10.350 1.00 58.31 93 PHE A N 1
ATOM 761 C CA . PHE A 1 93 ? 9.749 -7.597 -11.214 1.00 58.31 93 PHE A CA 1
ATOM 762 C C . PHE A 1 93 ? 11.173 -7.419 -10.670 1.00 58.31 93 PHE A C 1
ATOM 764 O O . PHE A 1 93 ? 11.825 -6.452 -11.044 1.00 58.31 93 PHE A O 1
ATOM 771 N N . ALA A 1 94 ? 11.647 -8.309 -9.794 1.00 47.00 94 ALA A N 1
ATOM 772 C CA . ALA A 1 94 ? 13.001 -8.296 -9.220 1.00 47.00 94 ALA A CA 1
ATOM 773 C C . ALA A 1 94 ? 13.698 -6.925 -9.155 1.00 47.00 94 ALA A C 1
ATOM 775 O O . ALA A 1 94 ? 14.531 -6.573 -9.994 1.00 47.00 94 ALA A O 1
ATOM 776 N N . SER A 1 95 ? 13.450 -6.210 -8.063 1.00 41.03 95 SER A N 1
ATOM 777 C CA . SER A 1 95 ? 14.258 -5.090 -7.592 1.00 41.03 95 SER A CA 1
ATOM 778 C C . SER A 1 95 ? 14.330 -3.885 -8.542 1.00 41.03 95 SER A C 1
ATOM 780 O O . SER A 1 95 ? 15.329 -3.648 -9.223 1.00 41.03 95 SER A O 1
ATOM 782 N N . ASP A 1 96 ? 13.392 -2.953 -8.379 1.00 38.53 96 ASP A N 1
ATOM 783 C CA . ASP A 1 96 ? 13.587 -1.531 -8.735 1.00 38.53 96 ASP A CA 1
ATOM 784 C C . ASP A 1 96 ? 14.711 -0.843 -7.897 1.00 38.53 96 ASP A C 1
ATOM 786 O O . ASP A 1 96 ? 14.793 0.384 -7.755 1.00 38.53 96 ASP A O 1
ATOM 790 N N . LEU A 1 97 ? 15.602 -1.632 -7.279 1.00 40.75 97 LEU A N 1
ATOM 791 C CA . LEU A 1 97 ? 16.491 -1.231 -6.184 1.00 40.75 97 LEU A CA 1
ATOM 792 C C . LEU A 1 97 ? 17.938 -1.708 -6.315 1.00 40.75 97 LEU A C 1
ATOM 794 O O . LEU A 1 97 ? 18.759 -1.420 -5.444 1.00 40.75 97 LEU A O 1
ATOM 798 N N . GLY A 1 98 ? 18.314 -2.340 -7.423 1.00 35.88 98 GLY A N 1
ATOM 799 C CA . GLY A 1 98 ? 19.728 -2.529 -7.724 1.00 35.88 98 GLY A CA 1
ATOM 800 C C . GLY A 1 98 ? 20.407 -1.191 -8.043 1.00 35.88 98 GLY A C 1
ATOM 801 O O . GLY A 1 98 ? 20.213 -0.645 -9.125 1.00 35.88 98 GLY A O 1
ATOM 802 N N . LEU A 1 99 ? 21.283 -0.695 -7.159 1.00 36.22 99 LEU A N 1
ATOM 803 C CA . LEU A 1 99 ? 22.145 0.497 -7.343 1.00 36.22 99 LEU A CA 1
ATOM 804 C C . LEU A 1 99 ? 23.025 0.486 -8.615 1.00 36.22 99 LEU A C 1
ATOM 806 O O . LEU A 1 99 ? 23.754 1.441 -8.887 1.00 36.22 99 LEU A O 1
ATOM 810 N N . LYS A 1 100 ? 22.985 -0.575 -9.423 1.00 38.97 100 LYS A N 1
ATOM 811 C CA . LYS A 1 100 ? 23.655 -0.629 -10.718 1.00 38.97 100 LYS A CA 1
ATOM 812 C C . LYS A 1 100 ? 22.652 -0.278 -11.808 1.00 38.97 100 LYS A C 1
ATOM 814 O O . LYS A 1 100 ? 21.893 -1.122 -12.269 1.00 38.97 100 LYS A O 1
ATOM 819 N N . ARG A 1 101 ? 22.699 0.968 -12.285 1.00 40.34 101 ARG A N 1
ATOM 820 C CA . ARG A 1 101 ? 22.189 1.288 -13.626 1.00 40.34 101 ARG A CA 1
ATOM 821 C C . ARG A 1 101 ? 22.821 0.320 -14.641 1.00 40.34 101 ARG A C 1
ATOM 823 O O . ARG A 1 101 ? 24.023 0.062 -14.529 1.00 40.34 101 ARG A O 1
ATOM 830 N N . PRO A 1 102 ? 22.069 -0.189 -15.629 1.00 40.09 102 PRO A N 1
ATOM 831 C CA . PRO A 1 102 ? 20.669 0.120 -15.967 1.00 40.09 102 PRO A CA 1
ATOM 832 C C . PRO A 1 102 ? 19.598 -0.801 -15.328 1.00 40.09 102 PRO A C 1
ATOM 834 O O . PRO A 1 102 ? 18.445 -0.743 -15.733 1.00 40.09 102 PRO A O 1
ATOM 837 N N . PHE A 1 103 ? 19.943 -1.645 -14.353 1.00 42.44 103 PHE A N 1
ATOM 838 C CA . PHE A 1 103 ? 19.224 -2.898 -14.073 1.00 42.44 103 PHE A CA 1
ATOM 839 C C . PHE A 1 103 ? 17.898 -2.811 -13.285 1.00 42.44 103 PHE A C 1
ATOM 841 O O . PHE A 1 103 ? 17.244 -3.835 -13.147 1.00 42.44 103 PHE A O 1
ATOM 848 N N . GLY A 1 104 ? 17.479 -1.643 -12.787 1.00 50.28 104 GLY A N 1
ATOM 849 C CA . GLY A 1 104 ? 16.359 -1.523 -11.833 1.00 50.28 104 GLY A CA 1
ATOM 850 C C . GLY A 1 104 ? 15.154 -0.735 -12.343 1.00 50.28 104 GLY A C 1
ATOM 851 O O . GLY A 1 104 ? 14.703 0.163 -11.646 1.00 50.28 104 GLY A O 1
ATOM 852 N N . THR A 1 105 ? 14.710 -0.975 -13.579 1.00 56.44 105 THR A N 1
ATOM 853 C CA . THR A 1 105 ? 13.428 -0.438 -14.070 1.00 56.44 105 THR A CA 1
ATOM 854 C C . THR A 1 105 ? 12.656 -1.530 -14.795 1.00 56.44 105 THR A C 1
ATOM 856 O O . THR A 1 105 ? 13.258 -2.336 -15.512 1.00 56.44 105 THR A O 1
ATOM 859 N N . GLU A 1 106 ? 11.324 -1.513 -14.702 1.00 63.94 106 GLU A N 1
ATOM 860 C CA . GLU A 1 106 ? 10.452 -2.385 -15.505 1.00 63.94 106 GLU A CA 1
ATOM 861 C C . GLU A 1 106 ? 10.797 -2.286 -17.006 1.00 63.94 106 GLU A C 1
ATOM 863 O O . GLU A 1 106 ? 10.886 -3.293 -17.702 1.00 63.94 106 GLU A O 1
ATOM 868 N N . ALA A 1 107 ? 11.097 -1.077 -17.493 1.00 62.50 107 ALA A N 1
ATOM 869 C CA . ALA A 1 107 ? 11.577 -0.824 -18.852 1.00 62.50 107 ALA A CA 1
ATOM 870 C C . ALA A 1 107 ? 12.806 -1.673 -19.226 1.00 62.50 107 ALA A C 1
ATOM 872 O O . ALA A 1 107 ? 12.834 -2.326 -20.273 1.00 62.50 107 ALA A O 1
ATOM 873 N N . PHE A 1 108 ? 13.824 -1.675 -18.365 1.00 62.53 108 PHE A N 1
ATOM 874 C CA . PHE A 1 108 ? 15.027 -2.472 -18.561 1.00 62.53 108 PHE A CA 1
ATOM 875 C C . PHE A 1 108 ? 14.728 -3.975 -18.510 1.00 62.53 108 PHE A C 1
ATOM 877 O O . PHE A 1 108 ? 15.174 -4.713 -19.396 1.00 62.53 108 PHE A O 1
ATOM 884 N N . PHE A 1 109 ? 13.948 -4.429 -17.522 1.00 66.75 109 PHE A N 1
ATOM 885 C CA . PHE A 1 109 ? 13.528 -5.828 -17.421 1.00 66.75 109 PHE A CA 1
ATOM 886 C C . PHE A 1 109 ? 12.851 -6.284 -18.718 1.00 66.75 109 PHE A C 1
ATOM 888 O O . PHE A 1 109 ? 13.289 -7.252 -19.331 1.00 66.75 109 PHE A O 1
ATOM 895 N N . LEU A 1 110 ? 11.865 -5.536 -19.211 1.00 68.94 110 LEU A N 1
ATOM 896 C CA . LEU A 1 110 ? 11.166 -5.854 -20.456 1.00 68.94 110 LEU A CA 1
ATOM 897 C C . LEU A 1 110 ? 12.096 -5.826 -21.679 1.00 68.94 110 LEU A C 1
ATOM 899 O O . LEU A 1 110 ? 11.984 -6.672 -22.566 1.00 68.94 110 LEU A O 1
ATOM 903 N N . SER A 1 111 ? 13.045 -4.887 -21.742 1.00 65.12 111 SER A N 1
ATOM 904 C CA . SER A 1 111 ? 14.026 -4.842 -22.837 1.00 65.12 111 SER A CA 1
ATOM 905 C C . SER A 1 111 ? 14.966 -6.052 -22.854 1.00 65.12 111 SER A C 1
ATOM 907 O O . SER A 1 111 ? 15.378 -6.491 -23.925 1.00 65.12 111 SER A O 1
ATOM 909 N N . SER A 1 112 ? 15.283 -6.591 -21.675 1.00 60.03 112 SER A N 1
ATOM 910 C CA . SER A 1 112 ? 16.209 -7.712 -21.510 1.00 60.03 112 SER A CA 1
ATOM 911 C C . SER A 1 112 ? 15.506 -9.068 -21.530 1.00 60.03 112 SER A C 1
ATOM 913 O O . SER A 1 112 ? 16.157 -10.072 -21.808 1.00 60.03 112 SER A O 1
ATOM 915 N N . ASN A 1 113 ? 14.199 -9.109 -21.260 1.00 63.81 113 ASN A N 1
ATOM 916 C CA . ASN A 1 113 ? 13.399 -10.323 -21.258 1.00 63.81 113 ASN A CA 1
ATOM 917 C C . ASN A 1 113 ? 13.228 -10.855 -22.691 1.00 63.81 113 ASN A C 1
ATOM 919 O O . ASN A 1 113 ? 12.645 -10.198 -23.555 1.00 63.81 113 ASN A O 1
ATOM 923 N N . THR A 1 114 ? 13.739 -12.060 -22.932 1.00 68.31 114 THR A N 1
ATOM 924 C CA . THR A 1 114 ? 13.691 -12.759 -24.224 1.00 68.31 114 THR A CA 1
ATOM 925 C C . THR A 1 114 ? 12.431 -13.611 -24.403 1.00 68.31 114 THR A C 1
ATOM 927 O O . THR A 1 114 ? 12.222 -14.164 -25.484 1.00 68.31 114 THR A O 1
ATOM 930 N N . SER A 1 115 ? 11.576 -13.708 -23.375 1.00 69.00 115 SER A N 1
ATOM 931 C CA . SER A 1 115 ? 10.282 -14.390 -23.446 1.00 69.00 115 SER A CA 1
ATOM 932 C C . SER A 1 115 ? 9.413 -13.808 -24.560 1.00 69.00 115 SER A C 1
ATOM 934 O O . SER A 1 115 ? 9.331 -12.591 -24.740 1.00 69.00 115 SER A O 1
ATOM 936 N N . SER A 1 116 ? 8.683 -14.681 -25.259 1.00 73.44 116 SER A N 1
ATOM 937 C CA . SER A 1 116 ? 7.671 -14.276 -26.242 1.00 73.44 116 SER A CA 1
ATOM 938 C C . SER A 1 116 ? 6.546 -13.444 -25.617 1.00 73.44 116 SER A C 1
ATOM 940 O O . SER A 1 116 ? 5.940 -12.622 -26.296 1.00 73.44 116 SER A O 1
ATOM 942 N N . ASP A 1 117 ? 6.276 -13.645 -24.324 1.00 72.31 117 ASP A N 1
ATOM 943 C CA . ASP A 1 117 ? 5.420 -12.778 -23.517 1.00 72.31 117 ASP A CA 1
ATOM 944 C C . ASP A 1 117 ? 6.253 -12.179 -22.382 1.00 72.31 117 ASP A C 1
ATOM 946 O O . ASP A 1 117 ? 6.375 -12.745 -21.291 1.00 72.31 117 ASP A O 1
ATOM 950 N N . LYS A 1 118 ? 6.853 -11.017 -22.653 1.00 70.50 118 LYS A N 1
ATOM 951 C CA . LYS A 1 118 ? 7.715 -10.285 -21.712 1.00 70.50 118 LYS A CA 1
ATOM 952 C C . LYS A 1 118 ? 7.010 -9.889 -20.411 1.00 70.50 118 LYS A C 1
ATOM 954 O O . LYS A 1 118 ? 7.670 -9.575 -19.424 1.00 70.50 118 LYS A O 1
ATOM 959 N N . ARG A 1 119 ? 5.671 -9.909 -20.403 1.00 72.25 119 ARG A N 1
ATOM 960 C CA . ARG A 1 119 ? 4.817 -9.494 -19.282 1.00 72.25 119 ARG A CA 1
ATOM 961 C C . ARG A 1 119 ? 4.104 -10.663 -18.603 1.00 72.25 119 ARG A C 1
ATOM 963 O O . ARG A 1 119 ? 3.250 -10.427 -17.750 1.00 72.25 119 ARG A O 1
ATOM 970 N N . LEU A 1 120 ? 4.451 -11.907 -18.944 1.00 72.69 120 LEU A N 1
ATOM 971 C CA . LEU A 1 120 ? 3.843 -13.108 -18.363 1.00 72.69 120 LEU A CA 1
ATOM 972 C C . LEU A 1 120 ? 3.910 -13.116 -16.828 1.00 72.69 120 LEU A C 1
ATOM 974 O O . LEU A 1 120 ? 2.916 -13.423 -16.177 1.00 72.69 120 LEU A O 1
ATOM 978 N N . TYR A 1 121 ? 5.046 -12.701 -16.265 1.00 72.62 121 TYR A N 1
ATOM 979 C CA . TYR A 1 121 ? 5.241 -12.521 -14.827 1.00 72.62 121 TYR A CA 1
ATOM 980 C C . TYR A 1 121 ? 4.112 -11.698 -14.181 1.00 72.62 121 TYR A C 1
ATOM 982 O O . TYR A 1 121 ? 3.401 -12.161 -13.290 1.00 72.62 121 TYR A O 1
ATOM 990 N N . TRP A 1 122 ? 3.893 -10.485 -14.690 1.00 75.69 122 TRP A N 1
ATOM 991 C CA . TRP A 1 122 ? 2.918 -9.550 -14.136 1.00 75.69 122 TRP A CA 1
ATOM 992 C C . TRP A 1 122 ? 1.489 -9.980 -14.421 1.00 75.69 122 TRP A C 1
ATOM 994 O O . TRP A 1 122 ? 0.631 -9.869 -13.553 1.00 75.69 122 TRP A O 1
ATOM 1004 N N . LYS A 1 123 ? 1.229 -10.569 -15.595 1.00 76.94 123 LYS A N 1
ATOM 1005 C CA . LYS A 1 123 ? -0.061 -11.211 -15.891 1.00 76.94 123 LYS A CA 1
ATOM 1006 C C . LYS A 1 123 ? -0.403 -12.271 -14.843 1.00 76.94 123 LYS A C 1
ATOM 1008 O O . LYS A 1 123 ? -1.538 -12.313 -14.369 1.00 76.94 123 LYS A O 1
ATOM 1013 N N . ASN A 1 124 ? 0.572 -13.091 -14.451 1.00 77.00 124 ASN A N 1
ATOM 1014 C CA . ASN A 1 124 ? 0.389 -14.122 -13.434 1.00 77.00 124 ASN A CA 1
ATOM 1015 C C . ASN A 1 124 ? 0.165 -13.518 -12.041 1.00 77.00 124 ASN A C 1
ATOM 1017 O O . ASN A 1 124 ? -0.766 -13.946 -11.352 1.00 77.00 124 ASN A O 1
ATOM 1021 N N . ALA A 1 125 ? 0.948 -12.504 -11.657 1.00 80.00 125 ALA A N 1
ATOM 1022 C CA . ALA A 1 125 ? 0.764 -11.778 -10.400 1.00 80.00 125 ALA A CA 1
ATOM 1023 C C . ALA A 1 125 ? -0.634 -11.138 -10.318 1.00 80.00 125 ALA A C 1
ATOM 1025 O O . ALA A 1 125 ? -1.358 -11.328 -9.342 1.00 80.00 125 ALA A O 1
ATOM 1026 N N . VAL A 1 126 ? -1.093 -10.467 -11.375 1.00 82.56 126 VAL A N 1
ATOM 1027 C CA . VAL A 1 126 ? -2.420 -9.837 -11.394 1.00 82.56 126 VAL A CA 1
ATOM 1028 C C . VAL A 1 126 ? -3.560 -10.848 -11.438 1.00 82.56 126 VAL A C 1
ATOM 1030 O O . VAL A 1 126 ? -4.552 -10.672 -10.731 1.00 82.56 126 VAL A O 1
ATOM 1033 N N . GLU A 1 127 ? -3.443 -11.946 -12.189 1.00 81.88 127 GLU A N 1
ATOM 1034 C CA . GLU A 1 127 ? -4.449 -13.017 -12.147 1.00 81.88 127 GLU A CA 1
ATOM 1035 C C . GLU A 1 127 ? -4.558 -13.613 -10.737 1.00 81.88 127 GLU A C 1
ATOM 1037 O O . GLU A 1 127 ? -5.648 -13.963 -10.274 1.00 81.88 127 GLU A O 1
ATOM 1042 N N . PHE A 1 128 ? -3.437 -13.703 -10.025 1.00 84.00 128 PHE A N 1
ATOM 1043 C CA . PHE A 1 128 ? -3.400 -14.134 -8.640 1.00 84.00 128 PHE A CA 1
ATOM 1044 C C . PHE A 1 128 ? -4.132 -13.141 -7.715 1.00 84.00 128 PHE A C 1
ATOM 1046 O O . PHE A 1 128 ? -4.987 -13.576 -6.935 1.00 84.00 128 PHE A O 1
ATOM 1053 N N . VAL A 1 129 ? -3.919 -11.828 -7.870 1.00 89.38 129 VAL A N 1
ATOM 1054 C CA . VAL A 1 129 ? -4.693 -10.788 -7.158 1.00 89.38 129 VAL A CA 1
ATOM 1055 C C . VAL A 1 129 ? -6.187 -10.906 -7.472 1.00 89.38 129 VAL A C 1
ATOM 1057 O O . VAL A 1 129 ? -7.020 -10.962 -6.565 1.00 89.38 129 VAL A O 1
ATOM 1060 N N . CYS A 1 130 ? -6.551 -11.061 -8.746 1.00 88.50 130 CYS A N 1
ATOM 1061 C CA . CYS A 1 130 ? -7.941 -11.232 -9.172 1.00 88.50 130 CYS A CA 1
ATOM 1062 C C . CYS A 1 130 ? -8.588 -12.484 -8.560 1.00 88.50 130 CYS A C 1
ATOM 1064 O O . CYS A 1 130 ? -9.788 -12.506 -8.276 1.00 88.50 130 CYS A O 1
ATOM 1066 N N . LYS A 1 131 ? -7.832 -13.577 -8.388 1.00 87.31 131 LYS A N 1
ATOM 1067 C CA . LYS A 1 131 ? -8.317 -14.786 -7.699 1.00 87.31 131 LYS A CA 1
ATOM 1068 C C . LYS A 1 131 ? -8.550 -14.528 -6.216 1.00 87.31 131 LYS A C 1
ATOM 1070 O O . LYS A 1 131 ? -9.518 -15.072 -5.684 1.00 87.31 131 LYS A O 1
ATOM 1075 N N . TRP A 1 132 ? -7.698 -13.739 -5.562 1.00 87.25 132 TRP A N 1
ATOM 1076 C CA . TRP A 1 132 ? -7.909 -13.346 -4.172 1.00 87.25 132 TRP A CA 1
ATOM 1077 C C . TRP A 1 132 ? -9.196 -12.534 -4.026 1.00 87.25 132 TRP A C 1
ATOM 1079 O O . TRP A 1 132 ? -10.092 -13.005 -3.326 1.00 87.25 132 TRP A O 1
ATOM 1089 N N . PHE A 1 133 ? -9.355 -11.437 -4.781 1.00 87.88 133 PHE A N 1
ATOM 1090 C CA . PHE A 1 133 ? -10.578 -10.619 -4.772 1.00 87.88 133 PHE A CA 1
ATOM 1091 C C . PHE A 1 133 ? -11.833 -11.472 -5.009 1.00 87.88 133 PHE A C 1
ATOM 1093 O O . PHE A 1 133 ? -12.793 -11.384 -4.255 1.00 87.88 133 PHE A O 1
ATOM 1100 N N . ARG A 1 134 ? -11.831 -12.396 -5.978 1.00 85.12 134 ARG A N 1
ATOM 1101 C CA . ARG A 1 134 ? -12.985 -13.293 -6.193 1.00 85.12 134 ARG A CA 1
ATOM 1102 C C . ARG A 1 134 ? -13.254 -14.234 -5.011 1.00 85.12 134 ARG A C 1
ATOM 1104 O O . ARG A 1 134 ? -14.405 -14.439 -4.636 1.00 85.12 134 ARG A O 1
ATOM 1111 N N . ARG A 1 135 ? -12.212 -14.837 -4.427 1.00 82.00 135 ARG A N 1
ATOM 1112 C CA . ARG A 1 135 ? -12.346 -15.858 -3.367 1.00 82.00 135 ARG A CA 1
ATOM 1113 C C . ARG A 1 135 ? -12.766 -15.287 -2.026 1.00 82.00 135 ARG A C 1
ATOM 1115 O O . ARG A 1 135 ? -13.534 -15.928 -1.316 1.00 82.00 135 ARG A O 1
ATOM 1122 N N . THR A 1 136 ? -12.263 -14.113 -1.678 1.00 78.25 136 THR A N 1
ATOM 1123 C CA . THR A 1 136 ? -12.598 -13.447 -0.416 1.00 78.25 136 THR A CA 1
ATOM 1124 C C . THR A 1 136 ? -13.912 -12.676 -0.498 1.00 78.25 136 THR A C 1
ATOM 1126 O O . THR A 1 136 ? -14.269 -12.002 0.463 1.00 78.25 136 THR A O 1
ATOM 1129 N N . LYS A 1 137 ? -14.646 -12.797 -1.620 1.00 74.75 137 LYS A N 1
ATOM 1130 C CA . LYS A 1 137 ? -15.797 -11.946 -1.965 1.00 74.75 137 LYS A CA 1
ATOM 1131 C C . LYS A 1 137 ? -15.430 -10.461 -1.863 1.00 74.75 137 LYS A C 1
ATOM 1133 O O . LYS A 1 137 ? -16.211 -9.637 -1.398 1.00 74.75 137 LYS A O 1
ATOM 1138 N N . GLY A 1 138 ? -14.208 -10.181 -2.305 1.00 64.00 138 GLY A N 1
ATOM 1139 C CA . GLY A 1 138 ? -13.599 -8.877 -2.396 1.00 64.00 138 GLY A CA 1
ATOM 1140 C C . GLY A 1 138 ? -13.137 -8.367 -1.033 1.00 64.00 138 GLY A C 1
ATOM 1141 O O . GLY A 1 138 ? -13.771 -7.496 -0.450 1.00 64.00 138 GLY A O 1
ATOM 1142 N N . GLY A 1 139 ? -12.057 -8.949 -0.505 1.00 79.56 139 GLY A N 1
ATOM 1143 C CA . GLY A 1 139 ? -11.508 -8.613 0.812 1.00 79.56 139 GLY A CA 1
ATOM 1144 C C . GLY A 1 139 ? -11.357 -7.107 1.068 1.00 79.56 139 GLY A C 1
ATOM 1145 O O . GLY A 1 139 ? -11.314 -6.300 0.145 1.00 79.56 139 GLY A O 1
ATOM 1146 N N . GLN A 1 140 ? -11.324 -6.734 2.346 1.00 92.62 140 GLN A N 1
ATOM 1147 C CA . GLN A 1 140 ? -11.588 -5.360 2.780 1.00 92.62 140 GLN A CA 1
ATOM 1148 C C . GLN A 1 140 ? -10.411 -4.408 2.586 1.00 92.62 140 GLN A C 1
ATOM 1150 O O . GLN A 1 140 ? -10.641 -3.213 2.440 1.00 92.62 140 GLN A O 1
ATOM 1155 N N . VAL A 1 141 ? -9.174 -4.911 2.614 1.00 96.50 141 VAL A N 1
ATOM 1156 C CA . VAL A 1 141 ? -7.962 -4.101 2.444 1.00 96.50 141 VAL A CA 1
ATOM 1157 C C . VAL A 1 141 ? -6.934 -4.883 1.631 1.00 96.50 141 VAL A C 1
ATOM 1159 O O . VAL A 1 141 ? -6.688 -6.059 1.908 1.00 96.50 141 VAL A O 1
ATOM 1162 N N . ALA A 1 142 ? -6.314 -4.230 0.652 1.00 96.69 142 ALA A N 1
ATOM 1163 C CA . ALA A 1 142 ? -5.200 -4.766 -0.116 1.00 96.69 142 ALA A CA 1
ATOM 1164 C C . ALA A 1 142 ? -4.069 -3.734 -0.242 1.00 96.69 142 ALA A C 1
ATOM 1166 O O . ALA A 1 142 ? -4.308 -2.581 -0.610 1.00 96.69 142 ALA A O 1
ATOM 1167 N N . TYR A 1 143 ? -2.846 -4.172 0.044 1.00 96.81 143 TYR A N 1
ATOM 1168 C CA . TYR A 1 143 ? -1.613 -3.405 -0.074 1.00 96.81 143 TYR A CA 1
ATOM 1169 C C . TYR A 1 143 ? -0.752 -3.974 -1.193 1.00 96.81 143 TYR A C 1
ATOM 1171 O O . TYR A 1 143 ? -0.567 -5.185 -1.292 1.00 96.81 143 TYR A O 1
ATOM 1179 N N . PHE A 1 144 ? -0.214 -3.095 -2.026 1.00 94.31 144 PHE A N 1
ATOM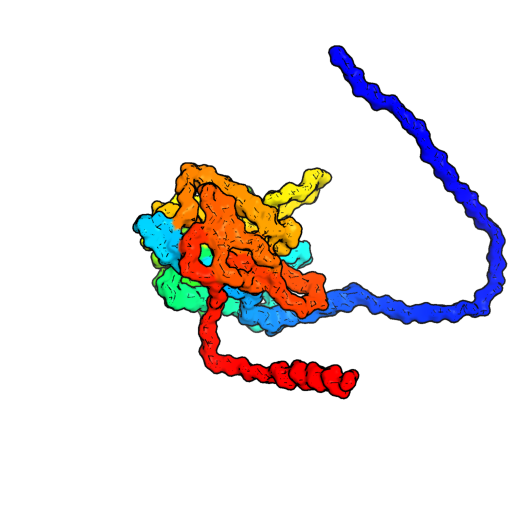 1180 C CA . PHE A 1 144 ? 0.683 -3.486 -3.101 1.00 94.31 144 PHE A CA 1
ATOM 1181 C C . PHE A 1 144 ? 1.915 -2.591 -3.131 1.00 94.31 144 PHE A C 1
ATOM 1183 O O . PHE A 1 144 ? 1.798 -1.369 -2.975 1.00 94.31 144 PHE A O 1
ATOM 1190 N N . GLN A 1 145 ? 3.068 -3.216 -3.353 1.00 90.69 145 GLN A N 1
ATOM 1191 C CA . GLN A 1 145 ? 4.393 -2.597 -3.396 1.00 90.69 145 GLN A CA 1
ATOM 1192 C C . GLN A 1 145 ? 5.113 -2.951 -4.709 1.00 90.69 145 GLN A C 1
ATOM 1194 O O . GLN A 1 145 ? 4.666 -3.827 -5.453 1.00 90.69 145 GLN A O 1
ATOM 1199 N N . GLU A 1 146 ? 6.222 -2.252 -4.980 1.00 82.06 146 GLU A N 1
ATOM 1200 C CA . GLU A 1 146 ? 7.085 -2.424 -6.168 1.00 82.06 146 GLU A CA 1
ATOM 1201 C C . GLU A 1 146 ? 6.345 -2.399 -7.505 1.00 82.06 146 GLU A C 1
ATOM 1203 O O . GLU A 1 146 ? 6.609 -3.167 -8.430 1.00 82.06 146 GLU A O 1
ATOM 1208 N N . MET A 1 147 ? 5.414 -1.460 -7.616 1.00 82.88 147 MET A N 1
ATOM 1209 C CA . MET A 1 147 ? 4.851 -1.058 -8.895 1.00 82.88 147 MET A CA 1
ATOM 1210 C C . MET A 1 147 ? 5.362 0.330 -9.250 1.00 82.88 147 MET A C 1
ATOM 1212 O O . MET A 1 147 ? 5.537 1.175 -8.375 1.00 82.88 147 MET A O 1
ATOM 1216 N N . ASN A 1 148 ? 5.534 0.600 -10.539 1.00 79.94 148 ASN A N 1
ATOM 1217 C CA . ASN A 1 148 ? 5.791 1.952 -11.021 1.00 79.94 148 ASN A CA 1
ATOM 1218 C C . ASN A 1 148 ? 4.491 2.655 -11.423 1.00 79.94 148 ASN A C 1
ATOM 1220 O O . ASN A 1 148 ? 3.475 2.019 -11.718 1.00 79.94 148 ASN A O 1
ATOM 1224 N N . ASP A 1 149 ? 4.526 3.984 -11.481 1.00 84.62 149 ASP A N 1
ATOM 1225 C CA . ASP A 1 149 ? 3.532 4.726 -12.252 1.00 84.62 149 ASP A CA 1
ATOM 1226 C C . ASP A 1 149 ? 3.738 4.467 -13.754 1.00 84.62 149 ASP A C 1
ATOM 1228 O O . ASP A 1 149 ? 4.869 4.489 -14.254 1.00 84.62 149 ASP A O 1
ATOM 1232 N N . ARG A 1 150 ? 2.634 4.262 -14.483 1.00 82.38 150 ARG A N 1
ATOM 1233 C CA . ARG A 1 150 ? 2.608 4.053 -15.939 1.00 82.38 150 ARG A CA 1
ATOM 1234 C C . ARG A 1 150 ? 3.474 5.038 -16.726 1.00 82.38 150 ARG A C 1
ATOM 1236 O O . ARG A 1 150 ? 4.074 4.640 -17.718 1.00 82.38 150 ARG A O 1
ATOM 1243 N N . LYS A 1 151 ? 3.593 6.301 -16.296 1.00 74.69 151 LYS A N 1
ATOM 1244 C CA . LYS A 1 151 ? 4.443 7.315 -16.949 1.00 74.69 151 LYS A CA 1
ATOM 1245 C C . LYS A 1 151 ? 5.909 6.892 -17.088 1.00 74.69 151 LYS A C 1
ATOM 1247 O O . LYS A 1 151 ? 6.607 7.453 -17.926 1.00 74.69 151 LYS A O 1
ATOM 1252 N N . GLN A 1 152 ? 6.374 5.949 -16.269 1.00 67.50 152 GLN A N 1
ATOM 1253 C CA . GLN A 1 152 ? 7.752 5.447 -16.263 1.00 67.50 152 GLN A CA 1
ATOM 1254 C C . GLN A 1 152 ? 7.873 3.987 -16.713 1.00 67.50 152 GLN A C 1
ATOM 1256 O O . GLN A 1 152 ? 8.973 3.437 -16.748 1.00 67.50 152 GLN A O 1
ATOM 1261 N N . VAL A 1 153 ? 6.763 3.362 -17.107 1.00 65.62 153 VAL A N 1
ATOM 1262 C CA . VAL A 1 153 ? 6.782 2.074 -17.800 1.00 65.62 153 VAL A CA 1
ATOM 1263 C C . VAL A 1 153 ? 7.041 2.365 -19.278 1.00 65.62 153 VAL A C 1
ATOM 1265 O O . VAL A 1 153 ? 6.340 3.170 -19.884 1.00 65.62 153 VAL A O 1
ATOM 1268 N N . ALA A 1 154 ? 8.103 1.783 -19.849 1.00 52.72 154 ALA A N 1
ATOM 1269 C CA . ALA A 1 154 ? 8.601 2.136 -21.184 1.00 52.72 154 ALA A CA 1
ATOM 1270 C C . ALA A 1 154 ? 7.486 2.261 -22.240 1.00 52.72 154 ALA A C 1
ATOM 1272 O O . ALA A 1 154 ? 6.823 1.281 -22.571 1.00 52.72 154 ALA A O 1
ATOM 1273 N N . GLN A 1 155 ? 7.366 3.448 -22.845 1.00 48.16 155 GLN A N 1
ATOM 1274 C CA . GLN A 1 155 ? 6.396 3.747 -23.910 1.00 48.16 155 GLN A CA 1
ATOM 1275 C C . GLN A 1 155 ? 6.644 2.975 -25.223 1.00 48.16 155 GLN A C 1
ATOM 1277 O O . GLN A 1 155 ? 5.797 2.990 -26.113 1.00 48.16 155 GLN A O 1
ATOM 1282 N N . ASN A 1 156 ? 7.788 2.292 -25.355 1.00 43.62 156 ASN A N 1
ATOM 1283 C CA . ASN A 1 156 ? 8.242 1.691 -26.614 1.00 43.62 156 ASN A CA 1
ATOM 1284 C C . ASN A 1 156 ? 8.033 0.172 -26.721 1.00 43.62 156 ASN A C 1
ATOM 1286 O O . ASN A 1 156 ? 8.517 -0.427 -27.680 1.00 43.62 156 ASN A O 1
ATOM 1290 N N . ASP A 1 157 ? 7.345 -0.471 -25.775 1.00 44.81 157 ASP A N 1
ATOM 1291 C CA . ASP A 1 157 ? 7.138 -1.921 -25.840 1.00 44.81 157 ASP A CA 1
ATOM 1292 C C . ASP A 1 157 ? 5.755 -2.239 -26.432 1.00 44.81 157 ASP A C 1
ATOM 1294 O O . ASP A 1 157 ? 4.715 -1.962 -25.837 1.00 44.81 157 ASP A O 1
ATOM 1298 N N . ASN A 1 158 ? 5.739 -2.848 -27.622 1.00 40.47 158 ASN A N 1
ATOM 1299 C CA . ASN A 1 158 ? 4.543 -3.322 -28.336 1.00 40.47 158 ASN A CA 1
ATOM 1300 C C . ASN A 1 158 ? 3.896 -4.556 -27.661 1.00 40.47 158 ASN A C 1
ATOM 1302 O O . ASN A 1 158 ? 3.405 -5.459 -28.337 1.00 40.47 158 ASN A O 1
ATOM 1306 N N . GLY A 1 159 ? 3.921 -4.638 -26.329 1.00 42.41 159 GLY A N 1
ATOM 1307 C CA . GLY A 1 159 ? 3.337 -5.741 -25.575 1.00 42.41 159 GLY A CA 1
ATOM 1308 C C . GLY A 1 159 ? 1.814 -5.708 -25.663 1.00 42.41 159 GLY A C 1
ATOM 1309 O O . GLY A 1 159 ? 1.162 -4.917 -24.982 1.00 42.41 159 GLY A O 1
ATOM 1310 N N . THR A 1 160 ? 1.235 -6.567 -26.497 1.00 35.81 160 THR A N 1
ATOM 1311 C CA . THR A 1 160 ? -0.216 -6.745 -26.578 1.00 35.81 160 THR A CA 1
ATOM 1312 C C . THR A 1 160 ? -0.711 -7.664 -25.459 1.00 35.81 160 THR A C 1
ATOM 1314 O O . THR A 1 160 ? -0.232 -8.788 -25.277 1.00 35.81 160 THR A O 1
ATOM 1317 N N . PHE A 1 161 ? -1.685 -7.185 -24.692 1.00 42.62 161 PHE A N 1
ATOM 1318 C CA . PHE A 1 161 ? -2.641 -8.025 -23.981 1.00 42.62 161 PHE A CA 1
ATOM 1319 C C . PHE A 1 161 ? -3.632 -8.625 -24.987 1.00 42.62 161 PHE A C 1
ATOM 1321 O O . PHE A 1 161 ? -3.708 -8.176 -26.129 1.00 42.62 161 PHE A O 1
ATOM 1328 N N . VAL A 1 162 ? -4.401 -9.626 -24.553 1.00 41.34 162 VAL A N 1
ATOM 1329 C CA . VAL A 1 162 ? -5.364 -10.363 -25.396 1.00 41.34 162 VAL A CA 1
ATOM 1330 C C . VAL A 1 162 ? -6.383 -9.437 -26.099 1.00 41.34 162 VAL A C 1
ATOM 1332 O O . VAL A 1 162 ? -6.902 -9.825 -27.138 1.00 41.34 162 VAL A O 1
ATOM 1335 N N . ASP A 1 163 ? -6.548 -8.187 -25.632 1.00 44.31 163 ASP A N 1
ATOM 1336 C CA . ASP A 1 163 ? -7.500 -7.198 -26.165 1.00 44.31 163 ASP A CA 1
ATOM 1337 C C . ASP A 1 163 ? -6.888 -5.818 -26.544 1.00 44.31 163 ASP A C 1
ATOM 1339 O O . ASP A 1 163 ? -7.630 -4.876 -26.814 1.00 44.31 163 ASP A O 1
ATOM 1343 N N . GLY A 1 164 ? -5.556 -5.633 -26.558 1.00 52.69 164 GLY A N 1
ATOM 1344 C CA . GLY A 1 164 ? -4.945 -4.317 -26.857 1.00 52.69 164 GLY A CA 1
ATOM 1345 C C . GLY A 1 164 ? -3.549 -4.076 -26.266 1.00 52.69 164 GLY A C 1
ATOM 1346 O O . GLY A 1 164 ? -2.907 -5.006 -25.789 1.00 52.69 164 GLY A O 1
ATOM 1347 N N . LYS A 1 165 ? -3.042 -2.831 -26.305 1.00 58.12 165 LYS A N 1
ATOM 1348 C CA . LYS A 1 165 ? -1.734 -2.448 -25.724 1.00 58.12 165 LYS A CA 1
ATOM 1349 C C . LYS A 1 165 ? -1.793 -2.481 -24.195 1.00 58.12 165 LYS A C 1
ATOM 1351 O O . LYS A 1 165 ? -2.671 -1.872 -23.599 1.00 58.12 165 LYS A O 1
ATOM 1356 N N . PHE A 1 166 ? -0.843 -3.163 -23.561 1.00 59.78 166 PHE A N 1
ATOM 1357 C CA . PHE A 1 166 ? -0.670 -3.101 -22.115 1.00 59.78 166 PHE A CA 1
ATOM 1358 C C . PHE A 1 166 ? 0.267 -1.951 -21.747 1.00 59.78 166 PHE A C 1
ATOM 1360 O O . PHE A 1 166 ? 1.448 -1.977 -22.094 1.00 59.78 166 PHE A O 1
ATOM 1367 N N . GLU A 1 167 ? -0.245 -0.970 -21.012 1.00 68.75 167 GLU A N 1
ATOM 1368 C CA . GLU A 1 167 ? 0.524 0.227 -20.654 1.00 68.75 167 GLU A CA 1
ATOM 1369 C C . GLU A 1 167 ? 1.221 0.119 -19.285 1.00 68.75 167 GLU A C 1
ATOM 1371 O O . GLU A 1 167 ? 2.094 0.918 -18.970 1.00 68.75 167 GLU A O 1
ATOM 1376 N N . GLY A 1 168 ? 0.896 -0.902 -18.486 1.00 75.88 168 GLY A N 1
ATOM 1377 C CA . GLY A 1 168 ? 1.562 -1.186 -17.215 1.00 75.88 168 GLY A CA 1
ATOM 1378 C C . GLY A 1 168 ? 1.313 -0.192 -16.092 1.00 75.88 168 GLY A C 1
ATOM 1379 O O . GLY A 1 168 ? 0.336 0.567 -16.100 1.00 75.88 168 GLY A O 1
ATOM 1380 N N . GLY A 1 169 ? 2.182 -0.299 -15.086 1.00 82.38 169 GLY A N 1
ATOM 1381 C CA . GLY A 1 169 ? 2.091 0.397 -13.811 1.00 82.38 169 GLY A CA 1
ATOM 1382 C C . GLY A 1 169 ? 0.953 -0.104 -12.922 1.00 82.38 169 GLY A C 1
ATOM 1383 O O . GLY A 1 169 ? 0.244 -1.061 -13.252 1.00 82.38 169 GLY A O 1
ATOM 1384 N N . TYR A 1 170 ? 0.739 0.572 -11.793 1.00 89.62 170 TYR A N 1
ATOM 1385 C CA . TYR A 1 170 ? -0.391 0.262 -10.906 1.00 89.62 170 TYR A CA 1
ATOM 1386 C C . TYR A 1 170 ? -1.750 0.486 -11.594 1.00 89.62 170 TYR A C 1
ATOM 1388 O O . TYR A 1 170 ? -2.735 -0.168 -11.254 1.00 89.62 170 TYR A O 1
ATOM 1396 N N . GLN A 1 171 ? -1.817 1.387 -12.582 1.00 91.44 171 GLN A N 1
ATOM 1397 C CA . GLN A 1 171 ? -3.037 1.672 -13.336 1.00 91.44 171 GLN A CA 1
ATOM 1398 C C . GLN A 1 171 ? -3.560 0.424 -14.044 1.00 91.44 171 GLN A C 1
ATOM 1400 O O . GLN A 1 171 ? -4.756 0.153 -14.005 1.00 91.44 171 GLN A O 1
ATOM 1405 N N . ALA A 1 172 ? -2.666 -0.379 -14.626 1.00 87.25 172 ALA A N 1
ATOM 1406 C CA . ALA A 1 172 ? -3.075 -1.601 -15.301 1.00 87.25 172 ALA A CA 1
ATOM 1407 C C . ALA A 1 172 ? -3.669 -2.635 -14.327 1.00 87.25 172 ALA A C 1
ATOM 1409 O O . ALA A 1 172 ? -4.586 -3.372 -14.691 1.00 87.25 172 ALA A O 1
ATOM 1410 N N . LEU A 1 173 ? -3.184 -2.690 -13.078 1.00 91.19 173 LEU A N 1
ATOM 1411 C CA . LEU A 1 173 ? -3.777 -3.546 -12.045 1.00 91.19 173 LEU A CA 1
ATOM 1412 C C . LEU A 1 173 ? -5.212 -3.095 -11.735 1.00 91.19 173 LEU A C 1
ATOM 1414 O O . LEU A 1 173 ? -6.115 -3.929 -11.694 1.00 91.19 173 LEU A O 1
ATOM 1418 N N . LEU A 1 174 ? -5.436 -1.786 -11.576 1.00 93.88 174 LEU A N 1
ATOM 1419 C CA . LEU A 1 174 ? -6.771 -1.223 -11.345 1.00 93.88 174 LEU A CA 1
ATOM 1420 C C . LEU A 1 174 ? -7.723 -1.483 -12.524 1.00 93.88 174 LEU A C 1
ATOM 1422 O O . LEU A 1 174 ? -8.868 -1.881 -12.312 1.00 93.88 174 LEU A O 1
ATOM 1426 N N . GLU A 1 175 ? -7.266 -1.296 -13.764 1.00 92.31 175 GLU A N 1
ATOM 1427 C CA . GLU A 1 175 ? -8.059 -1.533 -14.984 1.00 92.31 175 GLU A CA 1
ATOM 1428 C C . GLU A 1 175 ? -8.494 -2.997 -15.095 1.00 92.31 175 GLU A C 1
ATOM 1430 O O . GLU A 1 175 ? -9.652 -3.292 -15.394 1.00 92.31 175 GLU A O 1
ATOM 1435 N N . ILE A 1 176 ? -7.592 -3.933 -14.794 1.00 90.12 176 ILE A N 1
ATOM 1436 C CA . ILE A 1 176 ? -7.923 -5.358 -14.815 1.00 90.12 176 ILE A CA 1
ATOM 1437 C C . ILE A 1 176 ? -8.884 -5.706 -13.680 1.00 90.12 176 ILE A C 1
ATOM 1439 O O . ILE A 1 176 ? -9.860 -6.414 -13.925 1.00 90.12 176 ILE A O 1
ATOM 1443 N N . LEU A 1 177 ? -8.644 -5.220 -12.459 1.00 91.25 177 LEU A N 1
ATOM 1444 C CA . LEU A 1 177 ? -9.533 -5.484 -11.325 1.00 91.25 177 LEU A CA 1
ATOM 1445 C C . LEU A 1 177 ? -10.944 -4.954 -11.585 1.00 91.25 177 LEU A C 1
ATOM 1447 O O . LEU A 1 177 ? -11.898 -5.723 -11.493 1.00 91.25 177 LEU A O 1
ATOM 1451 N N . SER A 1 178 ? -11.068 -3.689 -11.985 1.00 92.69 178 SER A N 1
ATOM 1452 C CA . SER A 1 178 ? -12.354 -3.064 -12.319 1.00 92.69 178 SER A CA 1
ATOM 1453 C C . SER A 1 178 ? -13.078 -3.815 -13.442 1.00 92.69 178 SER A C 1
ATOM 1455 O O . SER A 1 178 ? -14.217 -4.237 -13.254 1.00 92.69 178 SER A O 1
ATOM 1457 N N . THR A 1 179 ? -12.388 -4.145 -14.540 1.00 91.25 179 THR A N 1
ATOM 1458 C CA . THR A 1 179 ? -12.958 -4.942 -15.643 1.00 91.25 179 THR A CA 1
ATOM 1459 C C . THR A 1 179 ? -13.437 -6.318 -15.175 1.00 91.25 179 THR A C 1
ATOM 1461 O O . THR A 1 179 ? -14.543 -6.742 -15.504 1.00 91.25 179 THR A O 1
ATOM 1464 N N . LYS A 1 180 ? -12.631 -7.040 -14.381 1.00 87.25 180 LYS A N 1
ATOM 1465 C CA . LYS A 1 180 ? -13.002 -8.364 -13.844 1.00 87.25 180 LYS A CA 1
ATOM 1466 C C . LYS A 1 180 ? -14.181 -8.301 -12.877 1.00 87.25 180 LYS A C 1
ATOM 1468 O O . LYS A 1 180 ? -14.833 -9.323 -12.668 1.00 87.25 180 LYS A O 1
ATOM 1473 N N . MET A 1 181 ? -14.426 -7.136 -12.293 1.00 87.62 181 MET A N 1
ATOM 1474 C CA . MET A 1 181 ? -15.557 -6.866 -11.419 1.00 87.62 181 MET A CA 1
ATOM 1475 C C . MET A 1 181 ? -16.781 -6.323 -12.164 1.00 87.62 181 MET A C 1
ATOM 1477 O O . MET A 1 181 ? -17.850 -6.267 -11.569 1.00 87.62 181 MET A O 1
ATOM 1481 N N . GLY A 1 182 ? -16.658 -5.990 -13.453 1.00 91.38 182 GLY A N 1
ATOM 1482 C CA . GLY A 1 182 ? -17.730 -5.353 -14.220 1.00 91.38 182 GLY A CA 1
ATOM 1483 C C . GLY A 1 182 ? -17.955 -3.888 -13.838 1.00 91.38 182 GLY A C 1
ATOM 1484 O O . GLY A 1 182 ? -19.042 -3.366 -14.052 1.00 91.38 182 GLY A O 1
ATOM 1485 N N . GLU A 1 183 ? -16.938 -3.242 -13.272 1.00 94.12 183 GLU A N 1
ATOM 1486 C CA . GLU A 1 183 ? -16.989 -1.884 -12.738 1.00 94.12 183 GLU A CA 1
ATOM 1487 C C . GLU A 1 183 ? -16.136 -0.932 -13.579 1.00 94.12 183 GLU A C 1
ATOM 1489 O O . GLU A 1 183 ? -15.160 -1.338 -14.210 1.00 94.12 183 GLU A O 1
ATOM 1494 N N . SER A 1 184 ? -16.472 0.358 -13.557 1.00 95.81 184 SER A N 1
ATOM 1495 C CA . SER A 1 184 ? -15.638 1.413 -14.150 1.00 95.81 184 SER A CA 1
ATOM 1496 C C . SER A 1 184 ? -14.794 2.104 -13.082 1.00 95.81 184 SER A C 1
ATOM 1498 O O . SER A 1 184 ? -15.248 2.292 -11.953 1.00 95.81 184 SER A O 1
ATOM 1500 N N . ILE A 1 185 ? -13.576 2.511 -13.446 1.00 97.44 185 ILE A N 1
ATOM 1501 C CA . ILE A 1 185 ? -12.736 3.336 -12.572 1.00 97.44 185 ILE A CA 1
ATOM 1502 C C . ILE A 1 185 ? -13.226 4.780 -12.625 1.00 97.44 185 ILE A C 1
ATOM 1504 O O . ILE A 1 185 ? -13.269 5.389 -13.693 1.00 97.44 185 ILE A O 1
ATOM 1508 N N . ASN A 1 186 ? -13.510 5.347 -11.458 1.00 97.88 186 ASN A N 1
ATOM 1509 C CA . ASN A 1 186 ? -13.815 6.759 -11.287 1.00 97.88 186 ASN A CA 1
ATOM 1510 C C . ASN A 1 186 ? -12.669 7.413 -10.519 1.00 97.88 186 ASN A C 1
ATOM 1512 O O . ASN A 1 186 ? -12.489 7.162 -9.330 1.00 97.88 186 ASN A O 1
ATOM 1516 N N . TYR A 1 187 ? -11.870 8.236 -11.194 1.00 97.69 187 TYR A N 1
ATOM 1517 C CA . TYR A 1 187 ? -10.800 8.976 -10.531 1.00 97.69 187 TYR A CA 1
ATOM 1518 C C . TYR A 1 187 ? -11.332 10.238 -9.856 1.00 97.69 187 TYR A C 1
ATOM 1520 O O . TYR A 1 187 ? -12.050 11.031 -10.472 1.00 97.69 187 TYR A O 1
ATOM 1528 N N . ASP A 1 188 ? -10.887 10.482 -8.627 1.00 97.38 188 ASP A N 1
ATOM 1529 C CA . ASP A 1 188 ? -11.151 11.745 -7.948 1.00 97.38 188 ASP A CA 1
ATOM 1530 C C . ASP A 1 188 ? -10.441 12.890 -8.674 1.00 97.38 188 ASP A C 1
ATOM 1532 O O . ASP A 1 188 ? -9.404 12.702 -9.319 1.00 97.38 188 ASP A O 1
ATOM 1536 N N . ASN A 1 189 ? -10.991 14.104 -8.571 1.00 94.50 189 ASN A N 1
ATOM 1537 C CA . ASN A 1 189 ? -10.412 15.311 -9.174 1.00 94.50 189 ASN A CA 1
ATOM 1538 C C . ASN A 1 189 ? -10.107 15.168 -10.681 1.00 94.50 189 ASN A C 1
ATOM 1540 O O . ASN A 1 189 ? -9.185 15.803 -11.202 1.00 94.50 189 ASN A O 1
ATOM 1544 N N . GLY A 1 190 ? -10.861 14.316 -11.385 1.00 93.25 190 GLY A N 1
ATOM 1545 C CA . GLY A 1 190 ? -10.659 14.021 -12.804 1.00 93.25 190 GLY A CA 1
ATOM 1546 C C . GLY A 1 190 ? -9.323 13.336 -13.111 1.00 93.25 190 GLY A C 1
ATOM 1547 O O . GLY A 1 190 ? -8.781 13.535 -14.195 1.00 93.25 190 GLY A O 1
ATOM 1548 N N . GLY A 1 191 ? -8.747 12.593 -12.158 1.00 92.56 191 GLY A N 1
ATOM 1549 C CA . GLY A 1 191 ? -7.467 11.892 -12.335 1.00 92.56 191 GLY A CA 1
ATOM 1550 C C . GLY A 1 191 ? -6.230 12.784 -12.254 1.00 92.56 191 GLY A C 1
ATOM 1551 O O . GLY A 1 191 ? -5.130 12.344 -12.605 1.00 92.56 191 GLY A O 1
ATOM 1552 N N . LYS A 1 192 ? -6.391 14.031 -11.793 1.00 94.56 192 LYS A N 1
ATOM 1553 C CA . LYS A 1 192 ? -5.276 14.954 -11.567 1.00 94.56 192 LYS A CA 1
ATOM 1554 C C . LYS A 1 192 ? -4.363 14.454 -10.449 1.00 94.56 192 LYS A C 1
ATOM 1556 O O . LYS A 1 192 ? -4.808 13.886 -9.459 1.00 94.56 192 LYS A O 1
ATOM 1561 N N . GLU A 1 193 ? -3.073 14.709 -10.621 1.00 95.56 193 GLU A N 1
ATOM 1562 C CA . GLU A 1 193 ? -2.038 14.399 -9.635 1.00 95.56 193 GLU A CA 1
ATOM 1563 C C . GLU A 1 193 ? -2.073 15.425 -8.513 1.00 95.56 193 GLU A C 1
ATOM 1565 O O . GLU A 1 193 ? -1.930 16.624 -8.762 1.00 95.56 193 GLU A O 1
ATOM 1570 N N . ILE A 1 194 ? -2.249 14.951 -7.283 1.00 96.50 194 ILE A N 1
ATOM 1571 C CA . ILE A 1 194 ? -2.207 15.801 -6.098 1.00 96.50 194 ILE A CA 1
ATOM 1572 C C . ILE A 1 194 ? -0.796 15.724 -5.532 1.00 96.50 194 ILE A C 1
ATOM 1574 O O . ILE A 1 194 ? -0.302 14.636 -5.241 1.00 96.50 194 ILE A O 1
ATOM 1578 N N . GLN A 1 195 ? -0.133 16.874 -5.413 1.00 95.31 195 GLN A N 1
ATOM 1579 C CA . GLN A 1 195 ? 1.238 16.941 -4.909 1.00 95.31 195 GLN A CA 1
ATOM 1580 C C . GLN A 1 195 ? 1.318 16.402 -3.478 1.00 95.31 195 GLN A C 1
ATOM 1582 O O . GLN A 1 195 ? 0.455 16.683 -2.646 1.00 95.31 195 GLN A O 1
ATOM 1587 N N . ALA A 1 196 ? 2.373 15.642 -3.210 1.00 91.62 196 ALA A N 1
ATOM 1588 C CA . ALA A 1 196 ? 2.662 15.047 -1.916 1.00 91.62 196 ALA A CA 1
ATOM 1589 C C . ALA A 1 196 ? 4.120 15.297 -1.533 1.00 91.62 196 ALA A C 1
ATOM 1591 O O . ALA A 1 196 ? 4.952 15.659 -2.367 1.00 91.62 196 ALA A O 1
ATOM 1592 N N . LEU A 1 197 ? 4.427 15.079 -0.258 1.00 85.38 197 LEU A N 1
ATOM 1593 C CA . LEU A 1 197 ? 5.807 15.005 0.194 1.00 85.38 197 LEU A CA 1
ATOM 1594 C C . LEU A 1 197 ? 6.440 13.681 -0.252 1.00 85.38 197 LEU A C 1
ATOM 1596 O O . LEU A 1 197 ? 5.719 12.699 -0.431 1.00 85.38 197 LEU A O 1
ATOM 1600 N N . PRO A 1 198 ? 7.771 13.639 -0.435 1.00 86.06 198 PRO A N 1
ATOM 1601 C CA . PRO A 1 198 ? 8.658 14.784 -0.661 1.00 86.06 198 PRO A CA 1
ATOM 1602 C C . PRO A 1 198 ? 8.389 15.451 -2.025 1.00 86.06 198 PRO A C 1
ATOM 1604 O O . PRO A 1 198 ? 7.769 14.855 -2.907 1.00 86.06 198 PRO A O 1
ATOM 1607 N N . PHE A 1 199 ? 8.889 16.677 -2.216 1.00 81.50 199 PHE A N 1
ATOM 1608 C CA . PHE A 1 199 ? 8.615 17.508 -3.397 1.00 81.50 199 PHE A CA 1
ATOM 1609 C C . PHE A 1 199 ? 8.725 16.761 -4.742 1.00 81.50 199 PHE A C 1
ATOM 1611 O O . PHE A 1 199 ? 9.723 16.108 -5.052 1.00 81.50 199 PHE A O 1
ATOM 1618 N N . GLY A 1 200 ? 7.698 16.921 -5.581 1.00 84.81 200 GLY A N 1
ATOM 1619 C CA . GLY A 1 200 ? 7.588 16.288 -6.896 1.00 84.81 200 GLY A CA 1
ATOM 1620 C C . GLY A 1 200 ? 7.004 14.873 -6.874 1.00 84.81 200 GLY A C 1
ATOM 1621 O O . GLY A 1 200 ? 6.768 14.314 -7.949 1.00 84.81 200 GLY A O 1
ATOM 1622 N N . SER A 1 201 ? 6.768 14.312 -5.686 1.00 90.94 201 SER A N 1
ATOM 1623 C CA . SER A 1 201 ? 5.924 13.132 -5.481 1.00 90.94 201 SER A CA 1
ATOM 1624 C C . SER A 1 201 ? 4.453 13.523 -5.535 1.00 90.94 201 SER A C 1
ATOM 1626 O O . SER A 1 201 ? 4.091 14.690 -5.367 1.00 90.94 201 SER A O 1
ATOM 1628 N N . TYR A 1 202 ? 3.586 12.549 -5.774 1.00 95.31 202 TYR A N 1
ATOM 1629 C CA . TYR A 1 202 ? 2.153 12.796 -5.854 1.00 95.31 202 TYR A CA 1
ATOM 1630 C C . TYR A 1 202 ? 1.354 11.562 -5.470 1.00 95.31 202 TYR A C 1
ATOM 1632 O O . TYR A 1 202 ? 1.884 10.456 -5.372 1.00 95.31 202 TYR A O 1
ATOM 1640 N N . TYR A 1 203 ? 0.052 11.749 -5.303 1.00 97.50 203 TYR A N 1
ATOM 1641 C CA . TYR A 1 203 ? -0.890 10.646 -5.248 1.00 97.50 203 TYR A CA 1
ATOM 1642 C C . TYR A 1 203 ? -2.068 10.857 -6.198 1.00 97.50 203 TYR A C 1
ATOM 1644 O O . TYR A 1 203 ? -2.364 11.975 -6.635 1.00 97.50 203 TYR A O 1
ATOM 1652 N N . LYS A 1 204 ? -2.730 9.745 -6.521 1.00 97.75 204 LYS A N 1
ATOM 1653 C CA . LYS A 1 204 ? -4.053 9.702 -7.151 1.00 97.75 204 LYS A CA 1
ATOM 1654 C C . LYS A 1 204 ? -4.971 8.837 -6.309 1.00 97.75 204 LYS A C 1
ATOM 1656 O O . LYS A 1 204 ? -4.535 7.839 -5.741 1.00 97.75 204 LYS A O 1
ATOM 1661 N N . SER A 1 205 ? -6.244 9.189 -6.281 1.00 98.38 205 SER A N 1
ATOM 1662 C CA . SER A 1 205 ? -7.286 8.408 -5.625 1.00 98.38 205 SER A CA 1
ATOM 1663 C C . SER A 1 205 ? -8.504 8.264 -6.529 1.00 98.38 205 SER A C 1
ATOM 1665 O O . SER A 1 205 ? -8.641 8.959 -7.542 1.00 98.38 205 SER A O 1
ATOM 1667 N N . GLY A 1 206 ? -9.366 7.317 -6.191 1.00 98.44 206 GLY A N 1
ATOM 1668 C CA . GLY A 1 206 ? -10.576 7.038 -6.946 1.00 98.44 206 GLY A CA 1
ATOM 1669 C C . GLY A 1 206 ? -11.309 5.817 -6.417 1.00 98.44 206 GLY A C 1
ATOM 1670 O O . GLY A 1 206 ? -11.010 5.316 -5.331 1.00 98.44 206 GLY A O 1
ATOM 1671 N N . SER A 1 207 ? -12.272 5.334 -7.195 1.00 98.12 207 SER A N 1
ATOM 1672 C CA . SER A 1 207 ? -13.076 4.156 -6.884 1.00 98.12 207 SER A CA 1
ATOM 1673 C C . SER A 1 207 ? -13.308 3.237 -8.079 1.00 98.12 207 SER A C 1
ATOM 1675 O O . SER A 1 207 ? -13.147 3.635 -9.232 1.00 98.12 207 SER A O 1
ATOM 1677 N N . PHE A 1 208 ? -13.713 2.003 -7.786 1.00 96.69 208 PHE A N 1
ATOM 1678 C CA . PHE A 1 208 ? -14.366 1.080 -8.716 1.00 96.69 208 PHE A CA 1
ATOM 1679 C C . PHE A 1 208 ? -15.309 0.166 -7.916 1.00 96.69 208 PHE A C 1
ATOM 1681 O O . PHE A 1 208 ? -14.892 -0.472 -6.946 1.00 96.69 208 PHE A O 1
ATOM 1688 N N . GLY A 1 209 ? -16.595 0.130 -8.277 1.00 94.31 209 GLY A N 1
ATOM 1689 C CA . GLY A 1 209 ? -17.632 -0.472 -7.431 1.00 94.31 209 GLY A CA 1
ATOM 1690 C C . GLY A 1 209 ? -17.596 0.097 -6.007 1.00 94.31 209 GLY A C 1
ATOM 1691 O O . GLY A 1 209 ? -17.458 1.304 -5.816 1.00 94.31 209 GLY A O 1
ATOM 1692 N N . LYS A 1 210 ? -17.641 -0.785 -5.006 1.00 95.44 210 LYS A N 1
ATOM 1693 C CA . LYS A 1 210 ? -17.512 -0.433 -3.579 1.00 95.44 210 LYS A CA 1
ATOM 1694 C C . LYS A 1 210 ? -16.078 -0.185 -3.090 1.00 95.44 210 LYS A C 1
ATOM 1696 O O . LYS A 1 210 ? -15.862 0.016 -1.898 1.00 95.44 210 LYS A O 1
ATOM 1701 N N . TYR A 1 211 ? -15.077 -0.287 -3.964 1.00 97.69 211 TYR A N 1
ATOM 1702 C CA . TYR A 1 211 ? -13.685 -0.100 -3.566 1.00 97.69 211 TYR A CA 1
ATOM 1703 C C . TYR A 1 211 ? -13.244 1.328 -3.789 1.00 97.69 211 TYR A C 1
ATOM 1705 O O . TYR A 1 211 ? -13.507 1.918 -4.836 1.00 97.69 211 TYR A O 1
ATOM 1713 N N . ARG A 1 212 ? -12.475 1.835 -2.834 1.00 98.38 212 ARG A N 1
ATOM 1714 C CA . ARG A 1 212 ? -11.656 3.029 -2.977 1.00 98.38 212 ARG A CA 1
ATOM 1715 C C . ARG A 1 212 ? -10.200 2.635 -3.095 1.00 98.38 212 ARG A C 1
ATOM 1717 O O . ARG A 1 212 ? -9.785 1.574 -2.628 1.00 98.38 212 ARG A O 1
ATOM 1724 N N . PHE A 1 213 ? -9.425 3.483 -3.750 1.00 98.44 213 PHE A N 1
ATOM 1725 C CA . PHE A 1 213 ? -7.989 3.308 -3.843 1.00 98.44 213 PHE A CA 1
ATOM 1726 C C . PHE A 1 213 ? -7.252 4.627 -3.662 1.00 98.44 213 PHE A C 1
ATOM 1728 O O . PHE A 1 213 ? -7.765 5.704 -3.970 1.00 98.44 213 PHE A O 1
ATOM 1735 N N . LEU A 1 214 ? -6.008 4.509 -3.210 1.00 98.56 214 LEU A N 1
ATOM 1736 C CA . LEU A 1 214 ? -5.017 5.569 -3.228 1.00 98.56 214 LEU A CA 1
ATOM 1737 C C . LEU A 1 214 ? -3.690 4.989 -3.717 1.00 98.56 214 LEU A C 1
ATOM 1739 O O . LEU A 1 214 ? -3.199 3.999 -3.177 1.00 98.56 214 LEU A O 1
ATOM 1743 N N . ALA A 1 215 ? -3.132 5.610 -4.751 1.00 97.69 215 ALA A N 1
ATOM 1744 C CA . ALA A 1 215 ? -1.831 5.294 -5.315 1.00 97.69 215 ALA A CA 1
ATOM 1745 C C . ALA A 1 215 ? -0.867 6.444 -5.018 1.00 97.69 215 ALA A C 1
ATOM 1747 O O . ALA A 1 215 ? -1.048 7.541 -5.547 1.00 97.69 215 ALA A O 1
ATOM 1748 N N . TYR A 1 216 ? 0.132 6.203 -4.171 1.00 96.88 216 TYR A N 1
ATOM 1749 C CA . TYR A 1 216 ? 1.155 7.180 -3.808 1.00 96.88 216 TYR A CA 1
ATOM 1750 C C . TYR A 1 216 ? 2.465 6.888 -4.537 1.00 96.88 216 TYR A C 1
ATOM 1752 O O . TYR A 1 216 ? 3.144 5.901 -4.245 1.00 96.88 216 TYR A O 1
ATOM 1760 N N . SER A 1 217 ? 2.811 7.770 -5.470 1.00 92.56 217 SER A N 1
ATOM 1761 C CA . SER A 1 217 ? 3.967 7.676 -6.354 1.00 92.56 217 SER A CA 1
ATOM 1762 C C . SER A 1 217 ? 5.075 8.613 -5.875 1.00 92.56 217 SER A C 1
ATOM 1764 O O . SER A 1 217 ? 4.991 9.839 -6.000 1.00 92.56 217 SER A O 1
ATOM 1766 N N . LEU A 1 218 ? 6.136 8.019 -5.337 1.00 87.75 218 LEU A N 1
ATOM 1767 C CA . LEU A 1 218 ? 7.282 8.721 -4.776 1.00 87.75 218 LEU A CA 1
ATOM 1768 C C . LEU A 1 218 ? 8.288 9.041 -5.880 1.00 87.75 218 LEU A C 1
ATOM 1770 O O . LEU A 1 218 ? 8.796 8.142 -6.544 1.00 87.75 218 LEU A O 1
ATOM 1774 N N . LYS A 1 219 ? 8.603 10.321 -6.078 1.00 84.56 219 LYS A N 1
ATOM 1775 C CA . LYS A 1 219 ? 9.603 10.724 -7.068 1.00 84.56 219 LYS A CA 1
ATOM 1776 C C . LYS A 1 219 ? 10.994 10.280 -6.619 1.00 84.56 219 LYS A C 1
ATOM 1778 O O . LYS A 1 219 ? 11.457 10.670 -5.551 1.00 84.56 219 LYS A O 1
ATOM 1783 N N . LYS A 1 220 ? 11.707 9.557 -7.481 1.00 76.75 220 LYS A N 1
ATOM 1784 C CA . LYS A 1 220 ? 13.099 9.147 -7.259 1.00 76.75 220 LYS A CA 1
ATOM 1785 C C . LYS A 1 220 ? 13.976 9.533 -8.440 1.00 76.75 220 LYS A C 1
ATOM 1787 O O . LYS A 1 220 ? 13.641 9.244 -9.581 1.00 76.75 220 LYS A O 1
ATOM 1792 N N . GLY A 1 221 ? 15.135 10.125 -8.164 1.00 69.75 221 GLY A N 1
ATOM 1793 C CA . GLY A 1 221 ? 16.096 10.545 -9.187 1.00 69.75 221 GLY A CA 1
ATOM 1794 C C . GLY A 1 221 ? 15.837 11.948 -9.746 1.00 69.75 221 GLY A C 1
ATOM 1795 O O . GLY A 1 221 ? 14.896 12.636 -9.354 1.00 69.75 221 GLY A O 1
ATOM 1796 N N . ASN A 1 222 ? 16.708 12.372 -10.666 1.00 64.94 222 ASN A N 1
ATOM 1797 C CA . ASN A 1 222 ? 16.732 13.716 -11.249 1.00 64.94 222 ASN A CA 1
ATOM 1798 C C . ASN A 1 222 ? 16.924 13.671 -12.775 1.00 64.94 222 ASN A C 1
ATOM 1800 O O . ASN A 1 222 ? 17.514 12.731 -13.323 1.00 64.94 222 ASN A O 1
ATOM 1804 N N . GLY A 1 223 ? 16.449 14.716 -13.461 1.00 67.62 223 GLY A N 1
ATOM 1805 C CA . GLY A 1 223 ? 16.582 14.873 -14.912 1.00 67.62 223 GLY A CA 1
ATOM 1806 C C . GLY A 1 223 ? 15.896 13.751 -15.697 1.00 67.62 223 GLY A C 1
ATOM 1807 O O . GLY A 1 223 ? 14.737 13.438 -15.455 1.00 67.62 223 GLY A O 1
ATOM 1808 N N . ALA A 1 224 ? 16.620 13.128 -16.628 1.00 62.75 224 ALA A N 1
ATOM 1809 C CA . ALA A 1 224 ? 16.096 12.058 -17.484 1.00 62.75 224 ALA A CA 1
ATOM 1810 C C . ALA A 1 224 ? 15.963 10.683 -16.793 1.00 62.75 224 ALA A C 1
ATOM 1812 O O . ALA A 1 224 ? 15.516 9.733 -17.423 1.00 62.75 224 ALA A O 1
ATOM 1813 N N . ASN A 1 225 ? 16.377 10.548 -15.528 1.00 64.25 225 ASN A N 1
ATOM 1814 C CA . ASN A 1 225 ? 16.399 9.267 -14.806 1.00 64.25 225 ASN A CA 1
ATOM 1815 C C . ASN A 1 225 ? 15.433 9.263 -13.612 1.00 64.25 225 ASN A C 1
ATOM 1817 O O . ASN A 1 225 ? 15.767 8.727 -12.555 1.00 64.25 225 ASN A O 1
ATOM 1821 N N . VAL A 1 226 ? 14.292 9.942 -13.747 1.00 73.25 226 VAL A N 1
ATOM 1822 C CA . VAL A 1 226 ? 13.270 9.986 -12.698 1.00 73.25 226 VAL A CA 1
ATOM 1823 C C . VAL A 1 226 ? 12.398 8.736 -12.793 1.00 73.25 226 VAL A C 1
ATOM 1825 O O . VAL A 1 226 ? 11.880 8.442 -13.862 1.00 73.25 226 VAL A O 1
ATOM 1828 N N . VAL A 1 227 ? 12.203 8.034 -11.681 1.00 75.56 227 VAL A N 1
ATOM 1829 C CA . VAL A 1 227 ? 11.251 6.921 -11.545 1.00 75.56 227 VAL A CA 1
ATOM 1830 C C . VAL A 1 227 ? 10.229 7.228 -10.451 1.00 75.56 227 VAL A C 1
ATOM 1832 O O . VAL A 1 227 ? 10.450 8.117 -9.626 1.00 75.56 227 VAL A O 1
ATOM 1835 N N . TYR A 1 228 ? 9.105 6.511 -10.466 1.00 83.94 228 TYR A N 1
ATOM 1836 C CA . TYR A 1 228 ? 7.981 6.726 -9.551 1.00 83.94 228 TYR A CA 1
ATOM 1837 C C . TYR A 1 228 ? 7.520 5.404 -8.917 1.00 83.94 228 TYR A C 1
ATOM 1839 O O . TYR A 1 228 ? 6.435 4.913 -9.257 1.00 83.94 228 TYR A O 1
ATOM 1847 N N . PRO A 1 229 ? 8.325 4.810 -8.011 1.00 84.38 229 PRO A N 1
ATOM 1848 C CA . PRO A 1 229 ? 7.869 3.703 -7.178 1.00 84.38 229 PRO A CA 1
ATOM 1849 C C . PRO A 1 229 ? 6.572 4.087 -6.469 1.00 84.38 229 PRO A C 1
ATOM 1851 O O . PRO A 1 229 ? 6.428 5.193 -5.942 1.00 84.38 229 PRO A O 1
ATOM 1854 N N . THR A 1 230 ? 5.604 3.181 -6.500 1.00 90.19 230 THR A N 1
ATOM 1855 C CA . THR A 1 230 ? 4.228 3.448 -6.101 1.00 90.19 230 THR A CA 1
ATOM 1856 C C . THR A 1 230 ? 3.726 2.409 -5.111 1.00 90.19 230 THR A C 1
ATOM 1858 O O . THR A 1 230 ? 3.813 1.208 -5.359 1.00 90.19 230 THR A O 1
ATOM 1861 N N . LEU A 1 231 ? 3.150 2.896 -4.012 1.00 94.31 231 LEU A N 1
ATOM 1862 C CA . LEU A 1 231 ? 2.293 2.105 -3.138 1.00 94.31 231 LEU A CA 1
ATOM 1863 C C . LEU A 1 231 ? 0.854 2.264 -3.587 1.00 94.31 231 LEU A C 1
ATOM 1865 O O . LEU A 1 231 ? 0.373 3.388 -3.723 1.00 94.31 231 LEU A O 1
ATOM 1869 N N . LEU A 1 232 ? 0.160 1.146 -3.764 1.00 97.12 232 LEU A N 1
ATOM 1870 C CA . LEU A 1 232 ? -1.280 1.139 -3.989 1.00 97.12 232 LEU A CA 1
ATOM 1871 C C . LEU A 1 232 ? -1.972 0.526 -2.776 1.00 97.12 232 LEU A C 1
ATOM 1873 O O . LEU A 1 232 ? -1.705 -0.618 -2.408 1.00 97.12 232 LEU A O 1
ATOM 1877 N N . THR A 1 233 ? -2.889 1.285 -2.193 1.00 98.38 233 THR A N 1
ATOM 1878 C CA . THR A 1 233 ? -3.798 0.819 -1.146 1.00 98.38 233 THR A CA 1
ATOM 1879 C C . THR A 1 233 ? -5.208 0.795 -1.713 1.00 98.38 233 THR A C 1
ATOM 1881 O O . THR A 1 233 ? -5.683 1.816 -2.204 1.00 98.38 233 THR A O 1
ATOM 1884 N N . ILE A 1 234 ? -5.874 -0.358 -1.651 1.00 98.06 234 ILE A N 1
ATOM 1885 C CA . ILE A 1 234 ? -7.280 -0.537 -2.040 1.00 98.06 234 ILE A CA 1
ATOM 1886 C C . ILE A 1 234 ? -8.070 -0.948 -0.800 1.00 98.06 234 ILE A C 1
ATOM 1888 O O . ILE A 1 234 ? -7.610 -1.805 -0.045 1.00 98.06 234 ILE A O 1
ATOM 1892 N N . TRP A 1 235 ? -9.254 -0.376 -0.594 1.00 98.06 235 TRP A N 1
ATOM 1893 C CA . TRP A 1 235 ? -10.123 -0.747 0.519 1.00 98.06 235 TRP A CA 1
ATOM 1894 C C . TRP A 1 235 ? -11.608 -0.703 0.166 1.00 98.06 235 TRP A C 1
ATOM 1896 O O . TRP A 1 235 ? -12.014 -0.028 -0.772 1.00 98.06 235 TRP A O 1
ATOM 1906 N N . ASP A 1 236 ? -12.412 -1.450 0.917 1.00 96.94 236 ASP A N 1
ATOM 1907 C CA . ASP A 1 236 ? -13.873 -1.483 0.805 1.00 96.94 236 ASP A CA 1
ATOM 1908 C C . ASP A 1 236 ? -14.485 -0.268 1.528 1.00 96.94 236 ASP A C 1
ATOM 1910 O O . ASP A 1 236 ? -14.410 -0.180 2.760 1.00 96.94 236 ASP A O 1
ATOM 1914 N N . SER A 1 237 ? -15.057 0.686 0.785 1.00 97.31 237 SER A N 1
ATOM 1915 C CA . SER A 1 237 ? -15.592 1.921 1.371 1.00 97.31 237 SER A CA 1
ATOM 1916 C C . SER A 1 237 ? -16.969 1.771 1.998 1.00 97.31 237 SER A C 1
ATOM 1918 O O . SER A 1 237 ? -17.327 2.580 2.850 1.00 97.31 237 SER A O 1
ATOM 1920 N N . GLU A 1 238 ? -17.707 0.702 1.698 1.00 95.56 238 GLU A N 1
ATOM 1921 C CA . GLU A 1 238 ? -18.931 0.382 2.442 1.00 95.56 238 GLU A CA 1
ATOM 1922 C C . GLU A 1 238 ? -18.601 -0.057 3.875 1.00 95.56 238 GLU A C 1
ATOM 1924 O O . GLU A 1 238 ? -19.390 0.155 4.796 1.00 95.56 238 GLU A O 1
ATOM 1929 N N . VAL A 1 239 ? -17.419 -0.652 4.075 1.00 95.31 239 VAL A N 1
ATOM 1930 C CA . VAL A 1 239 ? -16.965 -1.161 5.377 1.00 95.31 239 VAL A CA 1
ATOM 1931 C C . VAL A 1 239 ? -16.122 -0.142 6.138 1.00 95.31 239 VAL A C 1
ATOM 1933 O O . VAL A 1 239 ? -16.271 -0.011 7.352 1.00 95.31 239 VAL A O 1
ATOM 1936 N N . LEU A 1 240 ? -15.212 0.549 5.450 1.00 96.69 240 LEU A N 1
ATOM 1937 C CA . LEU A 1 240 ? -14.223 1.431 6.078 1.00 96.69 240 LEU A CA 1
ATOM 1938 C C . LEU A 1 240 ? -14.463 2.914 5.776 1.00 96.69 240 LEU A C 1
ATOM 1940 O O . LEU A 1 240 ? -13.831 3.763 6.392 1.00 96.69 240 LEU A O 1
ATOM 1944 N N . GLY A 1 241 ? -15.403 3.250 4.897 1.00 97.00 241 GLY A N 1
ATOM 1945 C CA . GLY A 1 241 ? -15.701 4.626 4.516 1.00 97.00 241 GLY A CA 1
ATOM 1946 C C . GLY A 1 241 ? -14.811 5.163 3.393 1.00 97.00 241 GLY A C 1
ATOM 1947 O O . GLY A 1 241 ? -13.970 4.472 2.814 1.00 97.00 241 GLY A O 1
ATOM 1948 N N . GLU A 1 242 ? -15.013 6.437 3.082 1.00 97.94 242 GLU A N 1
ATOM 1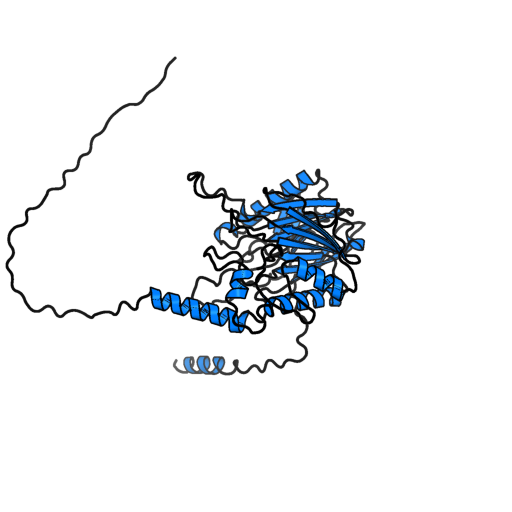949 C CA . GLU A 1 242 ? -14.339 7.162 2.008 1.00 97.94 242 GLU A CA 1
ATOM 1950 C C . GLU A 1 242 ? -12.944 7.646 2.429 1.00 97.94 242 GLU A C 1
ATOM 1952 O O . GLU A 1 242 ? -12.573 7.568 3.600 1.00 97.94 242 GLU A O 1
ATOM 1957 N N . LEU A 1 243 ? -12.154 8.165 1.485 1.00 97.75 243 LEU A N 1
ATOM 1958 C CA . LEU A 1 243 ? -10.876 8.815 1.800 1.00 97.75 243 LEU A CA 1
ATOM 1959 C C . LEU A 1 243 ? -11.133 10.106 2.594 1.00 97.75 243 LEU A C 1
ATOM 1961 O O . LEU A 1 243 ? -11.754 11.029 2.074 1.00 97.75 243 LEU A O 1
ATOM 1965 N N . ALA A 1 244 ? -10.630 10.181 3.826 1.00 96.06 244 ALA A N 1
ATOM 1966 C CA . ALA A 1 244 ? -10.730 11.370 4.673 1.00 96.06 244 ALA A CA 1
ATOM 1967 C C . ALA A 1 244 ? -9.434 12.183 4.685 1.00 96.06 244 ALA A C 1
ATOM 1969 O O . ALA A 1 244 ? -9.472 13.407 4.599 1.00 96.06 244 ALA A O 1
ATOM 1970 N N . ASN A 1 245 ? -8.286 11.513 4.814 1.00 96.12 245 ASN A N 1
ATOM 1971 C CA . ASN A 1 245 ? -6.986 12.174 4.827 1.00 96.12 245 ASN A CA 1
ATOM 1972 C C . ASN A 1 245 ? -5.889 11.237 4.304 1.00 96.12 245 ASN A C 1
ATOM 1974 O O . ASN A 1 245 ? -6.057 10.015 4.273 1.00 96.12 245 ASN A O 1
ATOM 1978 N N . PHE A 1 246 ? -4.767 11.814 3.889 1.00 97.06 246 PHE A N 1
ATOM 1979 C CA . PHE A 1 246 ? -3.634 11.083 3.346 1.00 97.06 246 PHE A CA 1
ATOM 1980 C C . PHE A 1 246 ? -2.313 11.700 3.801 1.00 97.06 246 PHE A C 1
ATOM 1982 O O . PHE A 1 246 ? -2.134 12.915 3.767 1.00 97.06 246 PHE A O 1
ATOM 1989 N N . TYR A 1 247 ? -1.377 10.836 4.180 1.00 96.75 247 TYR A N 1
ATOM 1990 C CA . TYR A 1 247 ? 0.018 11.182 4.398 1.00 96.75 247 TYR A CA 1
ATOM 1991 C C . TYR A 1 247 ? 0.896 10.191 3.635 1.00 96.75 247 TYR A C 1
ATOM 1993 O O . TYR A 1 247 ? 0.683 8.981 3.705 1.00 96.75 247 TYR A O 1
ATOM 2001 N N . GLY A 1 248 ? 1.890 10.701 2.917 1.00 95.12 248 GLY A N 1
ATOM 2002 C CA . GLY A 1 248 ? 2.863 9.894 2.194 1.00 95.12 248 GLY A CA 1
ATOM 2003 C C . GLY A 1 248 ? 4.261 10.452 2.381 1.00 95.12 248 GLY A C 1
ATOM 2004 O O . GLY A 1 248 ? 4.442 11.672 2.402 1.00 95.12 248 GLY A O 1
ATOM 2005 N N . HIS A 1 249 ? 5.238 9.560 2.511 1.00 91.88 249 HIS A N 1
ATOM 2006 C CA . HIS A 1 249 ? 6.642 9.934 2.632 1.00 91.88 249 HIS A CA 1
ATOM 2007 C C . HIS A 1 249 ? 7.574 8.847 2.086 1.00 91.88 249 HIS A C 1
ATOM 2009 O O . HIS A 1 249 ? 7.151 7.742 1.742 1.00 91.88 249 HIS A O 1
ATOM 2015 N N . ASP A 1 250 ? 8.865 9.157 2.042 1.00 85.56 250 ASP A N 1
ATOM 2016 C CA . ASP A 1 250 ? 9.939 8.191 1.822 1.00 85.56 250 ASP A CA 1
ATOM 2017 C C . ASP A 1 250 ? 10.455 7.693 3.181 1.00 85.56 250 ASP A C 1
ATOM 2019 O O . ASP A 1 250 ? 11.118 8.424 3.916 1.00 85.56 250 ASP A O 1
ATOM 2023 N N . LEU A 1 251 ? 10.144 6.445 3.516 1.00 81.75 251 LEU A N 1
ATOM 2024 C CA . LEU A 1 251 ? 10.679 5.698 4.653 1.00 81.75 251 LEU A CA 1
ATOM 2025 C C . LEU A 1 251 ? 12.207 5.556 4.567 1.00 81.75 251 LEU A C 1
ATOM 2027 O O . LEU A 1 251 ? 12.873 5.445 5.591 1.00 81.75 251 LEU A O 1
ATOM 2031 N N . GLY A 1 252 ? 12.775 5.606 3.358 1.00 68.56 252 GLY A N 1
ATOM 2032 C CA . GLY A 1 252 ? 14.218 5.551 3.130 1.00 68.56 252 GLY A CA 1
ATOM 2033 C C . GLY A 1 252 ? 14.975 6.850 3.423 1.00 68.56 252 GLY A C 1
ATOM 2034 O O . GLY A 1 252 ? 16.197 6.842 3.351 1.00 68.56 252 GLY A O 1
ATOM 2035 N N . GLN A 1 253 ? 14.296 7.961 3.742 1.00 66.94 253 GLN A N 1
ATOM 2036 C CA . GLN A 1 253 ? 14.953 9.237 4.084 1.00 66.94 253 GLN A CA 1
ATOM 2037 C C . GLN A 1 253 ? 15.509 9.297 5.513 1.00 66.94 253 GLN A C 1
ATOM 2039 O O . GLN A 1 253 ? 16.184 10.261 5.854 1.00 66.94 253 GLN A O 1
ATOM 2044 N N . HIS A 1 254 ? 15.267 8.280 6.342 1.00 52.59 254 HIS A N 1
ATOM 2045 C CA . HIS A 1 254 ? 15.650 8.251 7.762 1.00 52.59 254 HIS A CA 1
ATOM 2046 C C . HIS A 1 254 ? 17.159 8.160 8.048 1.00 52.59 254 HIS A C 1
ATOM 2048 O O . HIS A 1 254 ? 17.566 7.967 9.191 1.00 52.59 254 HIS A O 1
ATOM 2054 N N . ARG A 1 255 ? 18.013 8.338 7.035 1.00 47.84 255 ARG A N 1
ATOM 2055 C CA . ARG A 1 255 ? 19.431 8.646 7.229 1.00 47.84 255 ARG A CA 1
ATOM 2056 C C . ARG A 1 255 ? 19.846 9.804 6.328 1.00 47.84 255 ARG A C 1
ATOM 2058 O O . ARG A 1 255 ? 19.831 9.685 5.103 1.00 47.84 255 ARG A O 1
ATOM 2065 N N . GLU A 1 256 ? 20.275 10.898 6.955 1.00 42.34 256 GLU A N 1
ATOM 2066 C CA . GLU A 1 256 ? 21.248 11.809 6.359 1.00 42.34 256 GLU A CA 1
ATOM 2067 C C . GLU A 1 256 ? 22.472 10.962 5.995 1.00 42.34 256 GLU A C 1
ATOM 2069 O O . GLU A 1 256 ? 23.164 10.424 6.862 1.00 42.34 256 GLU A O 1
ATOM 2074 N N . TYR A 1 257 ? 22.716 10.770 4.701 1.00 37.59 257 TYR A N 1
ATOM 2075 C CA . TYR A 1 257 ? 24.052 10.397 4.264 1.00 37.59 257 TYR A CA 1
ATOM 2076 C C . TYR A 1 257 ? 24.943 11.559 4.663 1.00 37.59 257 TYR A C 1
ATOM 2078 O O . TYR A 1 257 ? 24.733 12.644 4.131 1.00 37.59 257 TYR A O 1
ATOM 2086 N N . GLU A 1 258 ? 25.841 11.312 5.620 1.00 35.41 258 GLU A N 1
ATOM 2087 C CA . GLU A 1 258 ? 26.853 12.232 6.145 1.00 35.41 258 GLU A CA 1
ATOM 2088 C C . GLU A 1 258 ? 26.994 13.501 5.294 1.00 35.41 258 GLU A C 1
ATOM 2090 O O . GLU A 1 258 ? 27.481 13.458 4.156 1.00 35.41 258 GLU A O 1
ATOM 2095 N N . GLU A 1 259 ? 26.517 14.615 5.858 1.00 37.34 259 GLU A N 1
ATOM 2096 C CA . GLU A 1 259 ? 26.867 15.964 5.433 1.00 37.34 259 GLU A CA 1
ATOM 2097 C C . GLU A 1 259 ? 28.376 16.005 5.171 1.00 37.34 259 GLU A C 1
ATOM 2099 O O . GLU A 1 259 ? 29.150 15.895 6.113 1.00 37.34 259 GLU A O 1
ATOM 2104 N N . ASP A 1 260 ? 28.788 16.076 3.900 1.00 36.84 260 ASP A N 1
ATOM 2105 C CA . ASP A 1 260 ? 30.076 16.668 3.490 1.00 36.84 260 ASP A CA 1
ATOM 2106 C C . ASP A 1 260 ? 30.333 16.657 1.971 1.00 36.84 260 ASP A C 1
ATOM 2108 O O . ASP A 1 260 ? 31.438 16.955 1.520 1.00 36.84 260 ASP A O 1
ATOM 2112 N N . ASN A 1 261 ? 29.342 16.362 1.122 1.00 38.66 261 ASN A N 1
ATOM 2113 C CA . ASN A 1 261 ? 29.465 16.666 -0.305 1.00 38.66 261 ASN A CA 1
ATOM 2114 C C . ASN A 1 261 ? 28.140 17.179 -0.864 1.00 38.66 261 ASN A C 1
ATOM 2116 O O . ASN A 1 261 ? 27.280 16.385 -1.234 1.00 38.66 261 ASN A O 1
ATOM 2120 N N . GLU A 1 262 ? 28.028 18.499 -1.034 1.00 42.50 262 GLU A N 1
ATOM 2121 C CA . GLU A 1 262 ? 26.952 19.172 -1.786 1.00 42.50 262 GLU A CA 1
ATOM 2122 C C . GLU A 1 262 ? 26.769 18.610 -3.221 1.00 42.50 262 GLU A C 1
ATOM 2124 O O . GLU A 1 262 ? 25.760 18.860 -3.875 1.00 42.50 262 GLU A O 1
ATOM 2129 N N . GLU A 1 263 ? 27.709 17.791 -3.709 1.00 43.22 263 GLU A N 1
ATOM 2130 C CA . GLU A 1 263 ? 27.645 17.087 -4.995 1.00 43.22 263 GLU A CA 1
ATOM 2131 C C . GLU A 1 263 ? 27.035 15.668 -4.938 1.00 43.22 263 GLU A C 1
ATOM 2133 O O . GLU A 1 263 ? 26.734 15.084 -5.985 1.00 43.22 263 GLU A O 1
ATOM 2138 N N . LYS A 1 264 ? 26.820 15.082 -3.751 1.00 38.50 264 LYS A N 1
ATOM 2139 C CA . LYS A 1 264 ? 26.208 13.752 -3.591 1.00 38.50 264 LYS A CA 1
ATOM 2140 C C . LYS A 1 264 ? 24.793 13.881 -3.043 1.00 38.50 264 LYS A C 1
ATOM 2142 O O . LYS A 1 264 ? 24.557 13.780 -1.852 1.00 38.50 264 LYS A O 1
ATOM 2147 N N . TYR A 1 265 ? 23.873 14.089 -3.981 1.00 42.41 265 TYR A N 1
ATOM 2148 C CA . TYR A 1 265 ? 22.429 13.877 -3.892 1.00 42.41 265 TYR A CA 1
ATOM 2149 C C . TYR A 1 265 ? 21.951 13.147 -2.630 1.00 42.41 265 TYR A C 1
ATOM 2151 O O . TYR A 1 265 ? 22.301 11.985 -2.453 1.00 42.41 265 TYR A O 1
ATOM 2159 N N . ASN A 1 266 ? 21.057 13.780 -1.864 1.00 42.84 266 ASN A N 1
ATOM 2160 C CA . ASN A 1 266 ? 20.100 13.126 -0.966 1.00 42.84 266 ASN A CA 1
ATOM 2161 C C . ASN A 1 266 ? 19.548 11.860 -1.643 1.00 42.84 266 ASN A C 1
ATOM 2163 O O . ASN A 1 266 ? 18.702 11.945 -2.542 1.00 42.84 266 ASN A O 1
ATOM 2167 N N . ILE A 1 267 ? 20.086 10.686 -1.299 1.00 48.91 267 ILE A N 1
ATOM 2168 C CA . ILE A 1 267 ? 19.718 9.438 -1.967 1.00 48.91 267 ILE A CA 1
ATOM 2169 C C . ILE A 1 267 ? 18.389 8.981 -1.376 1.00 48.91 267 ILE A C 1
ATOM 2171 O O . ILE A 1 267 ? 18.330 8.212 -0.427 1.00 48.91 267 ILE A O 1
ATOM 2175 N N . HIS A 1 268 ? 17.302 9.455 -1.976 1.00 52.06 268 HIS A N 1
ATOM 2176 C CA . HIS A 1 268 ? 15.978 8.873 -1.808 1.00 52.06 268 HIS A CA 1
ATOM 2177 C C . HIS A 1 268 ? 16.018 7.415 -2.275 1.00 52.06 268 HIS A C 1
ATOM 2179 O O . HIS A 1 268 ? 16.176 7.131 -3.471 1.00 52.06 268 HIS A O 1
ATOM 2185 N N . HIS A 1 269 ? 15.886 6.471 -1.343 1.00 60.22 269 HIS A N 1
ATOM 2186 C CA . HIS A 1 269 ? 15.866 5.048 -1.682 1.00 60.22 269 HIS A CA 1
ATOM 2187 C C . HIS A 1 269 ? 14.586 4.665 -2.436 1.00 60.22 269 HIS A C 1
ATOM 2189 O O . HIS A 1 269 ? 14.577 3.643 -3.132 1.00 60.22 269 HIS A O 1
ATOM 2195 N N . GLY A 1 270 ? 13.555 5.520 -2.404 1.00 57.81 270 GLY A N 1
ATOM 2196 C CA . GLY A 1 270 ? 12.288 5.285 -3.091 1.00 57.81 270 GLY A CA 1
ATOM 2197 C C . GLY A 1 270 ? 11.426 4.276 -2.347 1.00 57.81 270 GLY A C 1
ATOM 2198 O O . GLY A 1 270 ? 10.796 3.443 -2.987 1.00 57.81 270 GLY A O 1
ATOM 2199 N N . ARG A 1 271 ? 11.483 4.305 -1.014 1.00 79.25 271 ARG A N 1
ATOM 2200 C CA . ARG A 1 271 ? 10.886 3.318 -0.117 1.00 79.25 271 ARG A CA 1
ATOM 2201 C C . ARG A 1 271 ? 9.735 3.974 0.577 1.00 79.25 271 ARG A C 1
ATOM 2203 O O . ARG A 1 271 ? 9.898 4.622 1.594 1.00 79.25 271 ARG A O 1
ATOM 2210 N N . ASN A 1 272 ? 8.595 3.952 -0.074 1.00 85.31 272 ASN A N 1
ATOM 2211 C CA . ASN A 1 272 ? 7.459 4.748 0.326 1.00 85.31 272 ASN A CA 1
ATOM 2212 C C . ASN A 1 272 ? 6.746 4.162 1.549 1.00 85.31 272 ASN A C 1
ATOM 2214 O O . ASN A 1 272 ? 6.693 2.953 1.770 1.00 85.31 272 ASN A O 1
ATOM 2218 N N . ILE A 1 273 ? 6.158 5.064 2.324 1.00 93.81 273 ILE A N 1
ATOM 2219 C CA . ILE A 1 273 ? 5.105 4.774 3.288 1.00 93.81 273 ILE A CA 1
ATOM 2220 C C . ILE A 1 273 ? 3.880 5.599 2.900 1.00 93.81 273 ILE A C 1
ATOM 2222 O O . ILE A 1 273 ? 3.993 6.770 2.538 1.00 93.81 273 ILE A O 1
ATOM 2226 N N . SER A 1 274 ? 2.714 4.965 2.921 1.00 96.75 274 SER A N 1
ATOM 2227 C CA . SER A 1 274 ? 1.427 5.547 2.556 1.00 96.75 274 SER A CA 1
ATOM 2228 C C . SER A 1 274 ? 0.435 5.299 3.683 1.00 96.75 274 SER A C 1
ATOM 2230 O O . SER A 1 274 ? 0.003 4.166 3.891 1.00 96.75 274 SER A O 1
ATOM 2232 N N . CYS A 1 275 ? 0.030 6.364 4.363 1.00 97.81 275 CYS A N 1
ATOM 2233 C CA . CYS A 1 275 ? -0.963 6.359 5.427 1.00 97.81 275 CYS A CA 1
ATOM 2234 C C . CYS A 1 275 ? -2.281 6.922 4.888 1.00 97.81 275 CYS A C 1
ATOM 2236 O O . CYS A 1 275 ? -2.390 8.112 4.593 1.00 97.81 275 CYS A O 1
ATOM 2238 N N . VAL A 1 276 ? -3.296 6.070 4.776 1.00 97.94 276 VAL A N 1
ATOM 2239 C CA . VAL A 1 276 ? -4.659 6.452 4.395 1.00 97.94 276 VAL A CA 1
ATOM 2240 C C . VAL A 1 276 ? -5.524 6.496 5.643 1.00 97.94 276 VAL A C 1
ATOM 2242 O O . VAL A 1 276 ? -5.624 5.501 6.359 1.00 97.94 276 VAL A O 1
ATOM 2245 N N . ARG A 1 277 ? -6.198 7.621 5.876 1.00 97.12 277 ARG A N 1
ATOM 2246 C CA . ARG A 1 277 ? -7.265 7.724 6.870 1.00 97.12 277 ARG A CA 1
ATOM 2247 C C . ARG A 1 277 ? -8.614 7.742 6.176 1.00 97.12 277 ARG A C 1
ATOM 2249 O O . ARG A 1 277 ? -8.826 8.503 5.233 1.00 97.12 277 ARG A O 1
ATOM 2256 N N . THR A 1 278 ? -9.532 6.930 6.675 1.00 97.44 278 THR A N 1
ATOM 2257 C CA . THR A 1 278 ? -10.883 6.799 6.123 1.00 97.44 278 THR A CA 1
ATOM 2258 C C . THR A 1 278 ? -11.921 7.580 6.932 1.00 97.44 278 THR A C 1
ATOM 2260 O O . THR A 1 278 ? -11.681 7.926 8.092 1.00 97.44 278 THR A O 1
ATOM 2263 N N . THR A 1 279 ? -13.094 7.854 6.355 1.00 96.62 279 THR A N 1
ATOM 2264 C CA . THR A 1 279 ? -14.167 8.602 7.038 1.00 96.62 279 THR A CA 1
ATOM 2265 C C . THR A 1 279 ? -14.798 7.840 8.199 1.00 96.62 279 THR A C 1
ATOM 2267 O O . THR A 1 279 ? -15.382 8.476 9.070 1.00 96.62 279 THR A O 1
ATOM 2270 N N . PHE A 1 280 ? -14.672 6.507 8.260 1.00 95.88 280 PHE A N 1
ATOM 2271 C CA . PHE A 1 280 ? -15.063 5.732 9.449 1.00 95.88 280 PHE A CA 1
ATOM 2272 C C . PHE A 1 280 ? -13.914 5.563 10.454 1.00 95.88 280 PHE A C 1
ATOM 2274 O O . PHE A 1 280 ? -14.047 4.837 11.435 1.00 95.88 280 PHE A O 1
ATOM 2281 N N . GLY A 1 281 ? -12.789 6.253 10.244 1.00 94.38 281 GLY A N 1
ATOM 2282 C CA . GLY A 1 281 ? -11.705 6.353 11.216 1.00 94.38 281 GLY A CA 1
ATOM 2283 C C . GLY A 1 281 ? -10.655 5.246 11.140 1.00 94.38 281 GLY A C 1
ATOM 2284 O O . GLY A 1 281 ? -9.768 5.229 11.991 1.00 94.38 281 GLY A O 1
ATOM 2285 N N . ALA A 1 282 ? -10.702 4.354 10.142 1.00 96.25 282 ALA A N 1
ATOM 2286 C CA . ALA A 1 282 ? -9.625 3.392 9.895 1.00 96.25 282 ALA A CA 1
ATOM 2287 C C . ALA A 1 282 ? -8.347 4.106 9.440 1.00 96.25 282 ALA A C 1
ATOM 2289 O O . ALA A 1 282 ? -8.427 4.978 8.567 1.00 96.25 282 ALA A O 1
ATOM 2290 N N . ASN A 1 283 ? -7.191 3.686 9.959 1.00 97.12 283 ASN A N 1
ATOM 2291 C CA . ASN A 1 283 ? -5.878 4.097 9.458 1.00 97.12 283 ASN A CA 1
ATOM 2292 C C . ASN A 1 283 ? -5.205 2.900 8.769 1.00 97.12 283 ASN A C 1
ATOM 2294 O O . ASN A 1 283 ? -4.883 1.897 9.408 1.00 97.12 283 ASN A O 1
ATOM 2298 N N . LEU A 1 284 ? -5.013 2.997 7.457 1.00 97.88 284 LEU A N 1
ATOM 2299 C CA . LEU A 1 284 ? -4.430 1.955 6.618 1.00 97.88 284 LEU A CA 1
ATOM 2300 C C . LEU A 1 284 ? -3.025 2.392 6.208 1.00 97.88 284 LEU A C 1
ATOM 2302 O O . LEU A 1 284 ? -2.865 3.335 5.431 1.00 97.88 284 LEU A O 1
ATOM 2306 N N . VAL A 1 285 ? -2.011 1.728 6.752 1.00 97.94 285 VAL A N 1
ATOM 2307 C CA . VAL A 1 285 ? -0.606 2.066 6.521 1.00 97.94 285 VAL A CA 1
ATOM 2308 C C . VAL A 1 285 ? 0.012 0.994 5.642 1.00 97.94 285 VAL A C 1
ATOM 2310 O O . VAL A 1 285 ? 0.204 -0.137 6.079 1.00 97.94 285 VAL A O 1
ATOM 2313 N N . ASN A 1 286 ? 0.312 1.366 4.403 1.00 97.44 286 ASN A N 1
ATOM 2314 C CA . ASN A 1 286 ? 1.050 0.548 3.454 1.00 97.44 286 ASN A CA 1
ATOM 2315 C C . ASN A 1 286 ? 2.521 0.986 3.474 1.00 97.44 286 ASN A C 1
ATOM 2317 O O . ASN A 1 286 ? 2.801 2.184 3.410 1.00 97.44 286 ASN A O 1
ATOM 2321 N N . LEU A 1 287 ? 3.449 0.042 3.582 1.00 93.31 287 LEU A N 1
ATOM 2322 C CA . LEU A 1 287 ? 4.884 0.305 3.652 1.00 93.31 287 LEU A CA 1
ATOM 2323 C C . LEU A 1 287 ? 5.667 -0.530 2.642 1.00 93.31 287 LEU A C 1
ATOM 2325 O O . LEU A 1 287 ? 5.319 -1.670 2.335 1.00 93.31 287 LEU A O 1
ATOM 2329 N N . HIS A 1 288 ? 6.766 0.049 2.172 1.00 89.50 288 HIS A N 1
ATOM 2330 C CA . HIS A 1 288 ? 7.813 -0.637 1.431 1.00 89.50 288 HIS A CA 1
ATOM 2331 C C . HIS A 1 288 ? 9.160 -0.249 2.027 1.00 89.50 288 HIS A C 1
ATOM 2333 O O . HIS A 1 288 ? 9.659 0.846 1.786 1.00 89.50 288 HIS A O 1
ATOM 2339 N N . ALA A 1 289 ? 9.731 -1.123 2.848 1.00 83.81 289 ALA A N 1
ATOM 2340 C CA . ALA A 1 289 ? 10.981 -0.862 3.550 1.00 83.81 289 ALA A CA 1
ATOM 2341 C C . ALA A 1 289 ? 12.210 -0.980 2.630 1.00 83.81 289 ALA A C 1
ATOM 2343 O O . ALA A 1 289 ? 12.136 -1.665 1.608 1.00 83.81 289 ALA A O 1
ATOM 2344 N N . PRO A 1 290 ? 13.349 -0.343 2.965 1.00 74.88 290 PRO A N 1
ATOM 2345 C CA . PRO A 1 290 ? 14.624 -0.527 2.260 1.00 74.88 290 PRO A CA 1
ATOM 2346 C C . PRO A 1 290 ? 15.084 -1.989 2.164 1.00 74.88 290 PRO A C 1
ATOM 2348 O O . PRO A 1 290 ? 14.606 -2.823 2.906 1.00 74.88 290 PRO A O 1
ATOM 2351 N N . ASN A 1 291 ? 16.031 -2.312 1.270 1.00 64.44 291 ASN A N 1
ATOM 2352 C CA . ASN A 1 291 ? 16.618 -3.670 1.175 1.00 64.44 291 ASN A CA 1
ATOM 2353 C C . ASN A 1 291 ? 17.995 -3.766 1.851 1.00 64.44 291 ASN A C 1
ATOM 2355 O O . ASN A 1 291 ? 18.564 -4.852 1.913 1.00 64.44 291 ASN A O 1
ATOM 2359 N N . ASN A 1 292 ? 18.588 -2.642 2.263 1.00 63.97 292 ASN A N 1
ATOM 2360 C CA . ASN A 1 292 ? 19.943 -2.612 2.806 1.00 63.97 292 ASN A CA 1
ATOM 2361 C C . ASN A 1 292 ? 19.950 -3.081 4.269 1.00 63.97 292 ASN A C 1
ATOM 2363 O O . ASN A 1 292 ? 19.222 -2.527 5.081 1.00 63.97 292 ASN A O 1
ATOM 2367 N N . ASP A 1 293 ? 20.815 -4.036 4.609 1.00 60.19 293 ASP A N 1
ATOM 2368 C CA . ASP A 1 293 ? 20.869 -4.708 5.921 1.00 60.19 293 ASP A CA 1
ATOM 2369 C C . ASP A 1 293 ? 21.044 -3.736 7.085 1.00 60.19 293 ASP A C 1
ATOM 2371 O O . ASP A 1 293 ? 20.476 -3.930 8.158 1.00 60.19 293 ASP A O 1
ATOM 2375 N N . GLU A 1 294 ? 21.815 -2.671 6.867 1.00 62.09 294 GLU A N 1
ATOM 2376 C CA . GLU A 1 294 ? 22.042 -1.635 7.875 1.00 62.09 294 GLU A CA 1
ATOM 2377 C C . GLU A 1 294 ? 20.798 -0.763 8.113 1.00 62.09 294 GLU A C 1
ATOM 2379 O O . GLU A 1 294 ? 20.610 -0.248 9.218 1.00 62.09 294 GLU A O 1
ATOM 2384 N N . GLU A 1 295 ? 19.949 -0.612 7.094 1.00 59.81 295 GLU A N 1
ATOM 2385 C CA . GLU A 1 295 ? 18.703 0.170 7.108 1.00 59.81 295 GLU A CA 1
ATOM 2386 C C . GLU A 1 295 ? 17.492 -0.685 7.517 1.00 59.81 295 GLU A C 1
ATOM 2388 O O . GLU A 1 295 ? 16.521 -0.156 8.049 1.00 59.81 295 GLU A O 1
ATOM 2393 N N . THR A 1 296 ? 17.562 -2.006 7.324 1.00 61.03 296 THR A N 1
ATOM 2394 C CA . THR A 1 296 ? 16.517 -2.975 7.693 1.00 61.03 296 THR A CA 1
ATOM 2395 C C . THR A 1 296 ? 16.746 -3.629 9.050 1.00 61.03 296 THR A C 1
ATOM 2397 O O . THR A 1 296 ? 16.060 -4.598 9.376 1.00 61.03 296 THR A O 1
ATOM 2400 N N . SER A 1 297 ? 17.707 -3.156 9.856 1.00 72.06 297 SER A N 1
ATOM 2401 C CA . SER A 1 297 ? 17.736 -3.556 11.270 1.00 72.06 297 SER A CA 1
ATOM 2402 C C . SER A 1 297 ? 16.375 -3.244 11.895 1.00 72.06 297 SER A C 1
ATOM 2404 O O . SER A 1 297 ? 15.807 -2.179 11.640 1.00 72.06 297 SER A O 1
ATOM 2406 N N . ALA A 1 298 ? 15.832 -4.176 12.680 1.00 76.12 298 ALA A N 1
ATOM 2407 C CA . ALA A 1 298 ? 14.490 -4.030 13.237 1.00 76.12 298 ALA A CA 1
ATOM 2408 C C . ALA A 1 298 ? 14.346 -2.735 14.043 1.00 76.12 298 ALA A C 1
ATOM 2410 O O . ALA A 1 298 ? 13.305 -2.095 13.973 1.00 76.12 298 ALA A O 1
ATOM 2411 N N . GLU A 1 299 ? 15.400 -2.313 14.741 1.00 80.19 299 GLU A N 1
ATOM 2412 C CA . GLU A 1 299 ? 15.434 -1.070 15.504 1.00 80.19 299 GLU A CA 1
ATOM 2413 C C . GLU A 1 299 ? 15.374 0.172 14.600 1.00 80.19 299 GLU A C 1
ATOM 2415 O O . GLU A 1 299 ? 14.571 1.070 14.852 1.00 80.19 299 GLU A O 1
ATOM 2420 N N . SER A 1 300 ? 16.174 0.222 13.524 1.00 80.19 300 SER A N 1
ATOM 2421 C CA . SER A 1 300 ? 16.162 1.369 12.597 1.00 80.19 300 SER A CA 1
ATOM 2422 C C . SER A 1 300 ? 14.838 1.454 11.840 1.00 80.19 300 SER A C 1
ATOM 2424 O O . SER A 1 300 ? 14.261 2.534 11.721 1.00 80.19 300 SER A O 1
ATOM 2426 N N . LEU A 1 301 ? 14.335 0.312 11.364 1.00 84.19 301 LEU A N 1
ATOM 2427 C CA . LEU A 1 301 ? 13.061 0.238 10.658 1.00 84.19 301 LEU A CA 1
ATOM 2428 C C . LEU A 1 301 ? 11.893 0.606 11.580 1.00 84.19 301 LEU A C 1
ATOM 2430 O O . LEU A 1 301 ? 10.994 1.332 11.163 1.00 84.19 301 LEU A O 1
ATOM 2434 N N . HIS A 1 302 ? 11.915 0.154 12.837 1.00 88.62 302 HIS A N 1
ATOM 2435 C CA . HIS A 1 302 ? 10.919 0.533 13.839 1.00 88.62 302 HIS A CA 1
ATOM 2436 C C . HIS A 1 302 ? 10.897 2.046 14.055 1.00 88.62 302 HIS A C 1
ATOM 2438 O O . HIS A 1 302 ? 9.833 2.643 13.901 1.00 88.62 302 HIS A O 1
ATOM 2444 N N . SER A 1 303 ? 12.054 2.669 14.310 1.00 86.88 303 SER A N 1
ATOM 2445 C CA . SER A 1 303 ? 12.152 4.126 14.491 1.00 86.88 303 SER A CA 1
ATOM 2446 C C . SER A 1 303 ? 11.609 4.875 13.274 1.00 86.88 303 SER A C 1
ATOM 2448 O O . SER A 1 303 ? 10.726 5.717 13.408 1.00 86.88 303 SER A O 1
ATOM 2450 N N . ALA A 1 304 ? 12.054 4.494 12.073 1.00 87.69 304 ALA A N 1
ATOM 2451 C CA . ALA A 1 304 ? 11.625 5.112 10.823 1.00 87.69 304 ALA A CA 1
ATOM 2452 C C . ALA A 1 304 ? 10.105 5.019 10.606 1.00 87.69 304 ALA A C 1
ATOM 2454 O O . ALA A 1 304 ? 9.470 5.971 10.139 1.00 87.69 304 ALA A O 1
ATOM 2455 N N . ILE A 1 305 ? 9.500 3.873 10.939 1.00 91.56 305 ILE A N 1
ATOM 2456 C CA . ILE A 1 305 ? 8.047 3.701 10.874 1.00 91.56 305 ILE A CA 1
ATOM 2457 C C . ILE A 1 305 ? 7.368 4.609 11.904 1.00 91.56 305 ILE A C 1
ATOM 2459 O O . ILE A 1 305 ? 6.463 5.356 11.538 1.00 91.56 305 ILE A O 1
ATOM 2463 N N . VAL A 1 306 ? 7.799 4.580 13.166 1.00 93.25 306 VAL A N 1
ATOM 2464 C CA . VAL A 1 306 ? 7.194 5.359 14.260 1.00 93.25 306 VAL A CA 1
ATOM 2465 C C . VAL A 1 306 ? 7.246 6.863 13.993 1.00 93.25 306 VAL A C 1
ATOM 2467 O O . VAL A 1 306 ? 6.250 7.554 14.222 1.00 93.25 306 VAL A O 1
ATOM 2470 N N . ASP A 1 307 ? 8.347 7.371 13.450 1.00 91.50 307 ASP A N 1
ATOM 2471 C CA . ASP A 1 307 ? 8.485 8.786 13.109 1.00 91.50 307 ASP A CA 1
ATOM 2472 C C . ASP A 1 307 ? 7.498 9.192 12.006 1.00 91.50 307 ASP A C 1
ATOM 2474 O O . ASP A 1 307 ? 6.768 10.175 12.143 1.00 91.50 307 ASP A O 1
ATOM 2478 N N . ASN A 1 308 ? 7.376 8.387 10.944 1.00 92.69 308 ASN A N 1
ATOM 2479 C CA . ASN A 1 308 ? 6.386 8.637 9.891 1.00 92.69 308 ASN A CA 1
ATOM 2480 C C . ASN A 1 308 ? 4.942 8.538 10.403 1.00 92.69 308 ASN A C 1
ATOM 2482 O O . ASN A 1 308 ? 4.089 9.320 9.986 1.00 92.69 308 ASN A O 1
ATOM 2486 N N . LEU A 1 309 ? 4.647 7.598 11.306 1.00 94.31 309 LEU A N 1
ATOM 2487 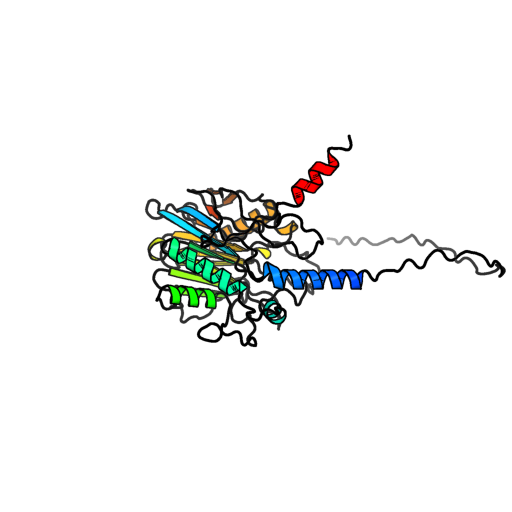C CA . LEU A 1 309 ? 3.326 7.496 11.932 1.00 94.31 309 LEU A CA 1
ATOM 2488 C C . LEU A 1 309 ? 3.018 8.716 12.805 1.00 94.31 309 LEU A C 1
ATOM 2490 O O . LEU A 1 309 ? 1.879 9.183 12.817 1.00 94.31 309 LEU A O 1
ATOM 2494 N N . SER A 1 310 ? 4.023 9.263 13.490 1.00 94.06 310 SER A N 1
ATOM 2495 C CA . SER A 1 310 ? 3.892 10.490 14.282 1.00 94.06 310 SER A CA 1
ATOM 2496 C C . SER A 1 310 ? 3.563 11.687 13.385 1.00 94.06 310 SER A C 1
ATOM 2498 O O . SER A 1 310 ? 2.561 12.361 13.615 1.00 94.06 310 SER A O 1
ATOM 2500 N N . MET A 1 311 ? 4.300 11.865 12.284 1.00 93.12 311 MET A N 1
ATOM 2501 C CA . MET A 1 311 ? 4.032 12.915 11.290 1.00 93.12 311 MET A CA 1
ATOM 2502 C C . MET A 1 311 ? 2.661 12.755 10.612 1.00 93.12 311 MET A C 1
ATOM 2504 O O . MET A 1 311 ? 1.950 13.736 10.371 1.00 93.12 311 MET A O 1
ATOM 2508 N N . ALA A 1 312 ? 2.252 11.516 10.318 1.00 94.31 312 ALA A N 1
ATOM 2509 C CA . ALA A 1 312 ? 0.923 11.227 9.786 1.00 94.31 312 ALA A CA 1
ATOM 2510 C C . ALA A 1 312 ? -0.174 11.602 10.794 1.00 94.31 312 ALA A C 1
ATOM 2512 O O . ALA A 1 312 ? -1.153 12.246 10.423 1.00 94.31 312 ALA A O 1
ATOM 2513 N N . LYS A 1 313 ? -0.004 11.250 12.075 1.00 94.69 313 LYS A N 1
ATOM 2514 C CA . LYS A 1 313 ? -0.935 11.611 13.153 1.00 94.69 313 LYS A CA 1
ATOM 2515 C C . LYS A 1 313 ? -1.077 13.128 13.303 1.00 94.69 313 LYS A C 1
ATOM 2517 O O . LYS A 1 313 ? -2.207 13.606 13.395 1.00 94.69 313 LYS A O 1
ATOM 2522 N N . GLU A 1 314 ? 0.027 13.871 13.268 1.00 93.06 314 GLU A N 1
ATOM 2523 C CA . GLU A 1 314 ? 0.009 15.341 13.286 1.00 93.06 314 GLU A CA 1
ATOM 2524 C C . GLU A 1 314 ? -0.748 15.904 12.073 1.00 93.06 314 GLU A C 1
ATOM 2526 O O . GLU A 1 314 ? -1.638 16.744 12.220 1.00 93.06 314 GLU A O 1
ATOM 2531 N N . THR A 1 315 ? -0.479 15.368 10.877 1.00 91.12 315 THR A N 1
ATOM 2532 C CA . THR A 1 315 ? -1.186 15.733 9.632 1.00 91.12 315 THR A CA 1
ATOM 2533 C C . THR A 1 315 ? -2.690 15.443 9.720 1.00 91.12 315 THR A C 1
ATOM 2535 O O . THR A 1 315 ? -3.512 16.158 9.145 1.00 91.12 315 THR A O 1
ATOM 2538 N N . PHE A 1 316 ? -3.075 14.403 10.461 1.00 92.25 316 PHE A N 1
ATOM 2539 C CA . PHE A 1 316 ? -4.469 14.012 10.691 1.00 92.25 316 PHE A CA 1
ATOM 2540 C C . PHE A 1 316 ? -5.098 14.717 11.903 1.00 92.25 316 PHE A C 1
ATOM 2542 O O . PHE A 1 316 ? -6.149 14.277 12.382 1.00 92.25 316 PHE A O 1
ATOM 2549 N N . THR A 1 317 ? -4.460 15.783 12.402 1.00 85.75 317 THR A N 1
ATOM 2550 C CA . THR A 1 317 ? -4.909 16.616 13.528 1.00 85.75 317 THR A CA 1
ATOM 2551 C C . THR A 1 317 ? -5.230 15.799 14.783 1.00 85.75 317 THR A C 1
ATOM 2553 O O . THR A 1 317 ? -6.306 15.940 15.361 1.00 85.75 317 THR A O 1
ATOM 2556 N N . ASP A 1 318 ? -4.333 14.881 15.157 1.00 71.75 318 ASP A N 1
ATOM 2557 C CA . ASP A 1 318 ? -4.429 14.013 16.343 1.00 71.75 318 ASP A CA 1
ATOM 2558 C C . ASP A 1 318 ? -5.640 13.068 16.402 1.00 71.75 318 ASP A C 1
ATOM 2560 O O . ASP A 1 318 ? -5.870 12.404 17.412 1.00 71.75 318 ASP A O 1
ATOM 2564 N N . THR A 1 319 ? -6.381 12.892 15.307 1.00 80.12 319 THR A N 1
ATOM 2565 C CA . THR A 1 319 ? -7.545 11.985 15.269 1.00 80.12 319 THR A CA 1
ATOM 2566 C C . THR A 1 319 ? -7.178 10.492 15.164 1.00 80.12 319 THR A C 1
ATOM 2568 O O . THR A 1 319 ? -8.019 9.654 14.828 1.00 80.12 319 THR A O 1
ATOM 2571 N N . TRP A 1 320 ? -5.926 10.129 15.448 1.00 88.06 320 TRP A N 1
ATOM 2572 C CA . TRP A 1 320 ? -5.415 8.769 15.289 1.00 88.06 320 TRP A CA 1
ATOM 2573 C C . TRP A 1 320 ? -5.867 7.842 16.420 1.00 88.06 320 TRP A C 1
ATOM 2575 O O . TRP A 1 320 ? -5.336 7.898 17.529 1.00 88.06 320 TRP A O 1
ATOM 2585 N N . ASP A 1 321 ? -6.783 6.928 16.107 1.00 89.75 321 ASP A N 1
ATOM 2586 C CA . ASP A 1 321 ? -7.145 5.819 16.986 1.00 89.75 321 ASP A CA 1
ATOM 2587 C C . ASP A 1 321 ? -6.251 4.590 16.705 1.00 89.75 321 ASP A C 1
ATOM 2589 O O . ASP A 1 321 ? -6.255 4.042 15.592 1.00 89.75 321 ASP A O 1
ATOM 2593 N N . PRO A 1 322 ? -5.455 4.132 17.688 1.00 85.75 322 PRO A N 1
ATOM 2594 C CA . PRO A 1 322 ? -4.653 2.929 17.530 1.00 85.75 322 PRO A CA 1
ATOM 2595 C C . PRO A 1 322 ? -5.467 1.661 17.261 1.00 85.75 322 PRO A C 1
ATOM 2597 O O . PRO A 1 322 ? -5.024 0.761 16.551 1.00 85.75 322 PRO A O 1
ATOM 2600 N N . GLN A 1 323 ? -6.689 1.573 17.779 1.00 92.06 323 GLN A N 1
ATOM 2601 C CA . GLN A 1 323 ? -7.513 0.370 17.682 1.00 92.06 323 GLN A CA 1
ATOM 2602 C C . GLN A 1 323 ? -8.191 0.205 16.314 1.00 92.06 323 GLN A C 1
ATOM 2604 O O . GLN A 1 323 ? -8.792 -0.837 16.031 1.00 92.06 323 GLN A O 1
ATOM 2609 N N . THR A 1 324 ? -8.066 1.206 15.444 1.00 94.25 324 THR A N 1
ATOM 2610 C CA . THR A 1 324 ? -8.576 1.205 14.066 1.00 94.25 324 THR A CA 1
ATOM 2611 C C . THR A 1 324 ? -7.451 1.186 13.026 1.00 94.25 324 THR A C 1
ATOM 2613 O O . THR A 1 324 ? -7.688 1.422 11.839 1.00 94.25 324 THR A O 1
ATOM 2616 N N . THR A 1 325 ? -6.220 0.903 13.456 1.00 95.69 325 THR A N 1
ATOM 2617 C CA . THR A 1 325 ? -5.023 0.979 12.615 1.00 95.69 325 THR A CA 1
ATOM 2618 C C . THR A 1 325 ? -4.547 -0.405 12.173 1.00 95.69 325 THR A C 1
ATOM 2620 O O . THR A 1 325 ? -4.415 -1.317 12.991 1.00 95.69 325 THR A O 1
ATOM 2623 N N . ILE A 1 326 ? -4.230 -0.543 10.881 1.00 96.06 326 ILE A N 1
ATOM 2624 C CA . ILE A 1 326 ? -3.487 -1.686 10.332 1.00 96.06 326 ILE A CA 1
ATOM 2625 C C . ILE A 1 326 ? -2.277 -1.186 9.575 1.00 96.06 326 ILE A C 1
ATOM 2627 O O . ILE A 1 326 ? -2.400 -0.405 8.632 1.00 96.06 326 ILE A O 1
ATOM 2631 N N . ILE A 1 327 ? -1.125 -1.727 9.937 1.00 96.50 327 ILE A N 1
ATOM 2632 C CA . ILE A 1 327 ? 0.140 -1.489 9.259 1.00 96.50 327 ILE A CA 1
ATOM 2633 C C . ILE A 1 327 ? 0.483 -2.742 8.469 1.00 96.50 327 ILE A C 1
ATOM 2635 O O . ILE A 1 327 ? 0.387 -3.843 8.996 1.00 96.50 327 ILE A O 1
ATOM 2639 N N . GLY A 1 328 ? 0.879 -2.623 7.213 1.00 95.19 328 GLY A N 1
ATOM 2640 C CA . GLY A 1 328 ? 1.354 -3.774 6.468 1.00 95.19 328 GLY A CA 1
ATOM 2641 C C . GLY A 1 328 ? 2.026 -3.420 5.164 1.00 95.19 328 GLY A C 1
ATOM 2642 O O . GLY A 1 328 ? 2.089 -2.259 4.777 1.00 95.19 328 GLY A O 1
ATOM 2643 N N . GLY A 1 329 ? 2.531 -4.446 4.500 1.00 92.75 329 GLY A N 1
ATOM 2644 C CA . GLY A 1 329 ? 3.371 -4.303 3.320 1.00 92.75 329 GLY A CA 1
ATOM 2645 C C . GLY A 1 329 ? 4.723 -4.964 3.516 1.00 92.75 329 GLY A C 1
ATOM 2646 O O . GLY A 1 329 ? 4.941 -5.668 4.507 1.00 92.75 329 GLY A O 1
ATOM 2647 N N . ASP A 1 330 ? 5.612 -4.745 2.558 1.00 88.75 330 ASP A N 1
ATOM 2648 C CA . ASP A 1 330 ? 6.922 -5.381 2.493 1.00 88.75 330 ASP A CA 1
ATOM 2649 C C . ASP A 1 330 ? 7.905 -4.713 3.457 1.00 88.75 330 ASP A C 1
ATOM 2651 O O . ASP A 1 330 ? 8.367 -3.589 3.237 1.00 88.75 330 ASP A O 1
ATOM 2655 N N . THR A 1 331 ? 8.219 -5.421 4.541 1.00 86.19 331 THR A N 1
ATOM 2656 C CA . THR A 1 331 ? 9.120 -4.927 5.589 1.00 86.19 331 THR A CA 1
ATOM 2657 C C . THR A 1 331 ? 10.591 -5.153 5.285 1.00 86.19 331 THR A C 1
ATOM 2659 O O . THR A 1 331 ? 11.421 -4.568 5.977 1.00 86.19 331 THR A O 1
ATOM 2662 N N . ASN A 1 332 ? 10.924 -5.991 4.294 1.00 77.12 332 ASN A N 1
ATOM 2663 C CA . ASN A 1 332 ? 12.297 -6.415 4.000 1.00 77.12 332 ASN A CA 1
ATOM 2664 C C . ASN A 1 332 ? 13.119 -6.799 5.253 1.00 77.12 332 ASN A C 1
ATOM 2666 O O . ASN A 1 332 ? 14.350 -6.709 5.267 1.00 77.12 332 ASN A O 1
ATOM 2670 N N . ASP A 1 333 ? 12.444 -7.246 6.315 1.00 76.88 333 ASP A N 1
ATOM 2671 C CA . ASP A 1 333 ? 13.039 -7.592 7.599 1.00 76.88 333 ASP A CA 1
ATOM 2672 C C . ASP A 1 333 ? 13.696 -8.965 7.489 1.00 76.88 333 ASP A C 1
ATOM 2674 O O . ASP A 1 333 ? 13.126 -10.016 7.780 1.00 76.88 333 ASP A O 1
ATOM 2678 N N . GLY A 1 334 ? 14.934 -8.956 7.007 1.00 68.81 334 GLY A N 1
ATOM 2679 C CA . GLY A 1 334 ? 15.615 -10.156 6.556 1.00 68.81 334 GLY A CA 1
ATOM 2680 C C . GLY A 1 334 ? 15.828 -11.247 7.607 1.00 68.81 334 GLY A C 1
ATOM 2681 O O . GLY A 1 334 ? 16.166 -12.367 7.241 1.00 68.81 334 GLY A O 1
ATOM 2682 N N . GLU A 1 335 ? 15.650 -10.940 8.886 1.00 73.00 335 GLU A N 1
ATOM 2683 C CA . GLU A 1 335 ? 15.814 -11.890 9.984 1.00 73.00 335 GLU A CA 1
ATOM 2684 C C . GLU A 1 335 ? 14.543 -12.080 10.808 1.00 73.00 335 GLU A C 1
ATOM 2686 O O . GLU A 1 335 ? 14.580 -12.725 11.855 1.00 73.00 335 GLU A O 1
ATOM 2691 N N . ASP A 1 336 ? 13.431 -11.526 10.331 1.00 78.94 336 ASP A N 1
ATOM 2692 C CA . ASP A 1 336 ? 12.145 -11.597 11.000 1.00 78.94 336 ASP A CA 1
ATOM 2693 C C . ASP A 1 336 ? 12.193 -11.073 12.451 1.00 78.94 336 ASP A C 1
ATOM 2695 O O . ASP A 1 336 ? 11.631 -11.654 13.378 1.00 78.94 336 ASP A O 1
ATOM 2699 N N . ARG A 1 337 ? 12.922 -9.978 12.682 1.00 83.50 337 ARG A N 1
ATOM 2700 C CA . ARG A 1 337 ? 13.147 -9.406 14.017 1.00 83.50 337 ARG A CA 1
ATOM 2701 C C . ARG A 1 337 ? 12.103 -8.359 14.414 1.00 83.50 337 ARG A C 1
ATOM 2703 O O . ARG A 1 337 ? 11.825 -8.191 15.600 1.00 83.50 337 ARG A O 1
ATOM 2710 N N . LEU A 1 338 ? 11.497 -7.668 13.452 1.00 87.56 338 LEU A N 1
ATOM 2711 C CA . LEU A 1 338 ? 10.414 -6.713 13.669 1.00 87.56 338 LEU A CA 1
ATOM 2712 C C . LEU A 1 338 ? 9.105 -7.480 13.906 1.00 87.56 338 LEU A C 1
ATOM 2714 O O . LEU A 1 338 ? 8.350 -7.764 12.979 1.00 87.56 338 LEU A O 1
ATOM 2718 N N . GLN A 1 339 ? 8.874 -7.862 15.161 1.00 90.12 339 GLN A N 1
ATOM 2719 C CA . GLN A 1 339 ? 7.690 -8.611 15.613 1.00 90.12 339 GLN A CA 1
ATOM 2720 C C . GLN A 1 339 ? 6.527 -7.705 16.028 1.00 90.12 339 GLN A C 1
ATOM 2722 O O . GLN A 1 339 ? 5.355 -8.085 15.969 1.00 90.12 339 GLN A O 1
ATOM 2727 N N . SER A 1 340 ? 6.849 -6.477 16.422 1.00 93.31 340 SER A N 1
ATOM 2728 C CA . SER A 1 340 ? 5.878 -5.511 16.908 1.00 93.31 340 SER A CA 1
ATOM 2729 C C . SER A 1 340 ? 6.314 -4.081 16.639 1.00 93.31 340 SER A C 1
ATOM 2731 O O . SER A 1 340 ? 7.507 -3.780 16.617 1.00 93.31 340 SER A O 1
ATOM 2733 N N . ILE A 1 341 ? 5.337 -3.191 16.529 1.00 94.56 341 ILE A N 1
ATOM 2734 C CA . ILE A 1 341 ? 5.522 -1.743 16.463 1.00 94.56 341 ILE A CA 1
ATOM 2735 C C . ILE A 1 341 ? 4.745 -1.149 17.633 1.00 94.56 341 ILE A C 1
ATOM 2737 O O . ILE A 1 341 ? 3.573 -1.464 17.811 1.00 94.56 341 ILE A O 1
ATOM 2741 N N . THR A 1 342 ? 5.373 -0.291 18.430 1.00 94.69 342 THR A N 1
ATOM 2742 C CA . THR A 1 342 ? 4.699 0.395 19.541 1.00 94.69 342 THR A CA 1
ATOM 2743 C C . THR A 1 342 ? 4.568 1.859 19.174 1.00 94.69 342 THR A C 1
ATOM 2745 O O . THR A 1 342 ? 5.572 2.531 18.956 1.00 94.69 342 THR A O 1
ATOM 2748 N N . PHE A 1 343 ? 3.335 2.347 19.080 1.00 93.88 343 PHE A N 1
ATOM 2749 C CA . PHE A 1 343 ? 3.040 3.718 18.678 1.00 93.88 343 PHE A CA 1
ATOM 2750 C C . PHE A 1 343 ? 1.716 4.183 19.290 1.00 93.88 343 PHE A C 1
ATOM 2752 O O . PHE A 1 343 ? 0.743 3.432 19.341 1.00 93.88 343 PHE A O 1
ATOM 2759 N N . ASN A 1 344 ? 1.680 5.442 19.740 1.00 90.88 344 ASN A N 1
ATOM 2760 C CA . ASN A 1 344 ? 0.501 6.083 20.333 1.00 90.88 344 ASN A CA 1
ATOM 2761 C C . ASN A 1 344 ? -0.125 5.279 21.497 1.00 90.88 344 ASN A C 1
ATOM 2763 O O . ASN A 1 344 ? -1.341 5.153 21.592 1.00 90.88 344 ASN A O 1
ATOM 2767 N N . GLY A 1 345 ? 0.724 4.711 22.363 1.00 88.62 345 GLY A N 1
ATOM 2768 C CA . GLY A 1 345 ? 0.306 3.936 23.538 1.00 88.62 345 GLY A CA 1
ATOM 2769 C C . GLY A 1 345 ? -0.150 2.500 23.254 1.00 88.62 345 GLY A C 1
ATOM 2770 O O . GLY A 1 345 ? -0.446 1.776 24.197 1.00 88.62 345 GLY A O 1
ATOM 2771 N N . GLU A 1 346 ? -0.162 2.071 21.991 1.00 93.19 346 GLU A N 1
ATOM 2772 C CA . GLU A 1 346 ? -0.598 0.738 21.570 1.00 93.19 346 GLU A CA 1
ATOM 2773 C C . GLU A 1 346 ? 0.573 -0.063 20.998 1.00 93.19 346 GLU A C 1
ATOM 2775 O O . GLU A 1 346 ? 1.513 0.503 20.432 1.00 93.19 346 GLU A O 1
ATOM 2780 N N . THR A 1 347 ? 0.513 -1.390 21.124 1.00 94.50 347 THR A N 1
ATOM 2781 C CA . THR A 1 347 ? 1.484 -2.293 20.496 1.00 94.50 347 THR A CA 1
ATOM 2782 C C . THR A 1 347 ? 0.806 -3.096 19.398 1.00 94.50 347 THR A C 1
ATOM 2784 O O . THR A 1 347 ? 0.003 -3.989 19.653 1.00 94.50 347 THR A O 1
ATOM 2787 N N . TYR A 1 348 ? 1.168 -2.790 18.160 1.00 93.69 348 TYR A N 1
ATOM 2788 C CA . TYR A 1 348 ? 0.751 -3.524 16.979 1.00 93.69 348 TYR A CA 1
ATOM 2789 C C . TYR A 1 348 ? 1.642 -4.744 16.824 1.00 93.69 348 TYR A C 1
ATOM 2791 O O . TYR A 1 348 ? 2.855 -4.616 16.660 1.00 93.69 348 TYR A O 1
ATOM 2799 N N . ILE A 1 349 ? 1.044 -5.924 16.846 1.00 92.25 349 ILE A N 1
ATOM 2800 C CA . ILE A 1 349 ? 1.762 -7.188 16.700 1.00 92.25 349 ILE A CA 1
ATOM 2801 C C . ILE A 1 349 ? 1.372 -7.851 15.387 1.00 92.25 349 ILE A C 1
ATOM 2803 O O . ILE A 1 349 ? 0.250 -7.679 14.893 1.00 92.25 349 ILE A O 1
ATOM 2807 N N . TYR A 1 350 ? 2.286 -8.637 14.834 1.00 88.62 350 TYR A N 1
ATOM 2808 C CA . TYR A 1 350 ? 1.951 -9.588 13.787 1.00 88.62 350 TYR A CA 1
ATOM 2809 C C . TYR A 1 350 ? 1.970 -11.015 14.355 1.00 88.62 350 TYR A C 1
ATOM 2811 O O . TYR A 1 350 ? 2.611 -11.285 15.367 1.00 88.62 350 TYR A O 1
ATOM 2819 N N . LEU A 1 351 ? 1.204 -11.926 13.748 1.00 86.81 351 LEU A N 1
ATOM 2820 C CA . LEU A 1 351 ? 1.166 -13.340 14.135 1.00 86.81 351 LEU A CA 1
ATOM 2821 C C . LEU A 1 351 ? 1.496 -14.221 12.932 1.00 86.81 351 LEU A C 1
ATOM 2823 O O . LEU A 1 351 ? 0.964 -13.986 11.851 1.00 86.81 351 LEU A O 1
ATOM 2827 N N . GLY A 1 352 ? 2.245 -15.301 13.143 1.00 84.56 352 GLY A N 1
ATOM 2828 C CA . GLY A 1 352 ? 2.585 -16.288 12.111 1.00 84.56 352 GLY A CA 1
ATOM 2829 C C . GLY A 1 352 ? 4.033 -16.176 11.654 1.00 84.56 352 GLY A C 1
ATOM 2830 O O . GLY A 1 352 ? 4.801 -15.439 12.252 1.00 84.56 352 GLY A O 1
ATOM 2831 N N . ASP A 1 353 ? 4.378 -16.912 10.603 1.00 78.06 353 ASP A N 1
ATOM 2832 C CA . ASP A 1 353 ? 5.696 -16.827 9.979 1.00 78.06 353 ASP A CA 1
ATOM 2833 C C . ASP A 1 353 ? 5.582 -15.920 8.757 1.00 78.06 353 ASP A C 1
ATOM 2835 O O . ASP A 1 353 ? 4.737 -16.146 7.879 1.00 78.06 353 ASP A O 1
ATOM 2839 N N . ALA A 1 354 ? 6.411 -14.885 8.701 1.00 75.62 354 ALA A N 1
ATOM 2840 C CA . ALA A 1 354 ? 6.456 -14.026 7.534 1.00 75.62 354 ALA A CA 1
ATOM 2841 C C . ALA A 1 354 ? 6.975 -14.808 6.304 1.00 75.62 354 ALA A C 1
ATOM 2843 O O . ALA A 1 354 ? 7.855 -15.669 6.429 1.00 75.62 354 ALA A O 1
ATOM 2844 N N . PRO A 1 355 ? 6.415 -14.553 5.106 1.00 73.31 355 PRO A N 1
ATOM 2845 C CA . PRO A 1 355 ? 6.816 -15.235 3.888 1.00 73.31 355 PRO A CA 1
ATOM 2846 C C . PRO A 1 355 ? 8.263 -14.889 3.558 1.00 73.31 355 PRO A C 1
ATOM 2848 O O . PRO A 1 355 ? 8.748 -13.795 3.859 1.00 73.31 355 PRO A O 1
ATOM 2851 N N . LYS A 1 356 ? 8.945 -15.811 2.887 1.00 67.00 356 LYS A N 1
ATOM 2852 C CA . LYS A 1 356 ? 10.304 -15.564 2.422 1.00 67.00 356 LYS A CA 1
ATOM 2853 C C . LYS A 1 356 ? 10.276 -14.768 1.114 1.00 67.00 356 LYS A C 1
ATOM 2855 O O . LYS A 1 356 ? 9.581 -15.183 0.192 1.00 67.00 356 LYS A O 1
ATOM 2860 N N . THR A 1 357 ? 11.040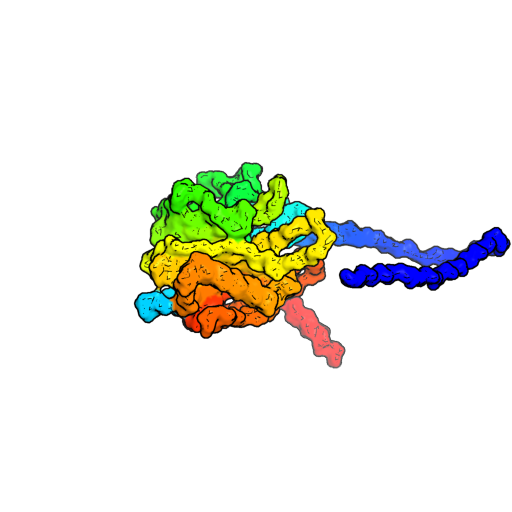 -13.680 1.008 1.00 63.28 357 THR A N 1
ATOM 2861 C CA . THR A 1 357 ? 11.150 -12.866 -0.223 1.00 63.28 357 THR A CA 1
ATOM 2862 C C . THR A 1 357 ? 12.582 -12.769 -0.751 1.00 63.28 357 THR A C 1
ATOM 2864 O O . THR A 1 357 ? 13.559 -13.115 -0.079 1.00 63.28 357 THR A O 1
ATOM 2867 N N . CYS A 1 358 ? 12.699 -12.379 -2.022 1.00 52.03 358 CYS A N 1
ATOM 2868 C CA . CYS A 1 358 ? 13.876 -12.568 -2.874 1.00 52.03 358 CYS A CA 1
ATOM 2869 C C . CYS A 1 358 ? 14.922 -11.441 -2.829 1.00 52.03 358 CYS A C 1
ATOM 2871 O O . CYS A 1 358 ? 15.976 -11.582 -3.452 1.00 52.03 358 CYS A O 1
ATOM 2873 N N . CYS A 1 359 ? 14.647 -10.332 -2.132 1.00 52.06 359 CYS A N 1
ATOM 2874 C CA . CYS A 1 359 ? 15.263 -9.014 -2.343 1.00 52.06 359 CYS A CA 1
ATOM 2875 C C . CYS A 1 359 ? 16.793 -8.882 -2.155 1.00 52.06 359 CYS A C 1
ATOM 2877 O O . CYS A 1 359 ? 17.303 -7.763 -2.225 1.00 52.06 359 CYS A O 1
ATOM 2879 N N . HIS A 1 360 ? 17.549 -9.974 -1.978 1.00 43.19 360 HIS A N 1
ATOM 2880 C CA . HIS A 1 360 ? 19.000 -9.936 -1.749 1.00 43.19 360 HIS A CA 1
ATOM 2881 C C . HIS A 1 360 ? 19.893 -10.864 -2.574 1.00 43.19 360 HIS A C 1
ATOM 2883 O O . HIS A 1 360 ? 21.116 -10.813 -2.426 1.00 43.19 360 HIS A O 1
ATOM 2889 N N . ASP A 1 361 ? 19.346 -11.666 -3.487 1.00 36.38 361 ASP A N 1
ATOM 2890 C CA . ASP A 1 361 ? 20.148 -12.688 -4.182 1.00 36.38 361 ASP A CA 1
ATOM 2891 C C . ASP A 1 361 ? 21.012 -12.177 -5.352 1.00 36.38 361 ASP A C 1
ATOM 2893 O O . ASP A 1 361 ? 21.718 -12.953 -5.998 1.00 36.38 361 ASP A O 1
ATOM 2897 N N . TYR A 1 362 ? 21.070 -10.867 -5.611 1.00 39.94 362 TYR A N 1
ATOM 2898 C CA . TYR A 1 362 ? 21.774 -10.366 -6.799 1.00 39.94 362 TYR A CA 1
ATOM 2899 C C . TYR A 1 362 ? 23.313 -10.354 -6.706 1.00 39.94 362 TYR A C 1
ATOM 2901 O O . TYR A 1 362 ? 23.977 -10.191 -7.730 1.00 39.94 362 TYR A O 1
ATOM 2909 N N . ASN A 1 363 ? 23.917 -10.525 -5.520 1.00 33.25 363 ASN A N 1
ATOM 2910 C CA . ASN A 1 363 ? 25.371 -10.347 -5.352 1.00 33.25 363 ASN A CA 1
ATOM 2911 C C . ASN A 1 363 ? 26.149 -11.523 -4.746 1.00 33.25 363 ASN A C 1
ATOM 2913 O O . ASN A 1 363 ? 27.358 -11.384 -4.546 1.00 33.25 363 ASN A O 1
ATOM 2917 N N . SER A 1 364 ? 25.555 -12.696 -4.501 1.00 33.75 364 SER A N 1
ATOM 2918 C CA . SER A 1 364 ? 26.356 -13.831 -4.028 1.00 33.75 364 SER A CA 1
ATOM 2919 C C . SER A 1 364 ? 26.022 -15.139 -4.736 1.00 33.75 364 SER A C 1
ATOM 2921 O O . SER A 1 364 ? 24.880 -15.559 -4.833 1.00 33.75 364 SER A O 1
ATOM 2923 N N . ILE A 1 365 ? 27.076 -15.784 -5.237 1.00 35.97 365 ILE A N 1
ATOM 2924 C CA . ILE A 1 365 ? 27.122 -17.092 -5.905 1.00 35.97 365 ILE A CA 1
ATOM 2925 C C . ILE A 1 365 ? 26.802 -18.211 -4.900 1.00 35.97 365 ILE A C 1
ATOM 2927 O O . ILE A 1 365 ? 27.555 -19.166 -4.714 1.00 35.97 365 ILE A O 1
ATOM 2931 N N . ARG A 1 366 ? 25.695 -18.096 -4.177 1.00 35.97 366 ARG A N 1
ATOM 2932 C CA . ARG A 1 366 ? 25.235 -19.125 -3.267 1.00 35.97 366 ARG A CA 1
ATOM 2933 C C . ARG A 1 366 ? 23.724 -19.205 -3.361 1.00 35.97 366 ARG A C 1
ATOM 2935 O O . ARG A 1 366 ? 23.026 -18.331 -2.882 1.00 35.97 366 ARG A O 1
ATOM 2942 N N . LEU A 1 367 ? 23.276 -20.317 -3.938 1.00 36.94 367 LEU A N 1
ATOM 2943 C CA . LEU A 1 367 ? 21.965 -20.936 -3.746 1.00 36.94 367 LEU A CA 1
ATOM 2944 C C . LEU A 1 367 ? 21.752 -21.239 -2.247 1.00 36.94 367 LEU A C 1
ATOM 2946 O O . LEU A 1 367 ? 21.727 -22.399 -1.840 1.00 36.94 367 LEU A O 1
ATOM 2950 N N . ILE A 1 368 ? 21.744 -20.212 -1.402 1.00 36.00 368 ILE A N 1
ATOM 2951 C CA . ILE A 1 368 ? 21.430 -20.306 0.017 1.00 36.00 368 ILE A CA 1
ATOM 2952 C C . ILE A 1 368 ? 19.975 -19.887 0.146 1.00 36.00 368 ILE A C 1
ATOM 2954 O O . ILE A 1 368 ? 19.618 -18.805 -0.295 1.00 36.00 368 ILE A O 1
ATOM 2958 N N . ASP A 1 369 ? 19.184 -20.778 0.744 1.00 42.28 369 ASP A N 1
ATOM 2959 C CA . ASP A 1 369 ? 17.790 -20.611 1.153 1.00 42.28 369 ASP A CA 1
ATOM 2960 C C . ASP A 1 369 ? 17.363 -19.149 1.280 1.00 42.28 369 ASP A C 1
ATOM 2962 O O . ASP A 1 369 ? 17.951 -18.442 2.091 1.00 42.28 369 ASP A O 1
ATOM 2966 N N . TYR A 1 370 ? 16.318 -18.728 0.557 1.00 45.19 370 TYR A N 1
ATOM 2967 C CA . TYR A 1 370 ? 15.620 -17.456 0.768 1.00 45.19 370 TYR A CA 1
ATOM 2968 C C . TYR A 1 370 ? 15.565 -17.135 2.273 1.00 45.19 370 TYR A C 1
ATOM 2970 O O . TYR A 1 370 ? 14.919 -17.860 3.041 1.00 45.19 370 TYR A O 1
ATOM 2978 N N . LYS A 1 371 ? 16.341 -16.143 2.728 1.00 47.38 371 LYS A N 1
ATOM 2979 C CA . LYS A 1 371 ? 16.530 -15.893 4.169 1.00 47.38 371 LYS A CA 1
ATOM 2980 C C . LYS A 1 371 ? 15.606 -14.829 4.732 1.00 47.38 371 LYS A C 1
ATOM 2982 O O . LYS A 1 371 ? 15.474 -14.794 5.944 1.00 47.38 371 LYS A O 1
ATOM 2987 N N . ARG A 1 372 ? 14.995 -13.993 3.888 1.00 56.75 372 ARG A N 1
ATOM 2988 C CA . ARG A 1 372 ? 14.402 -12.726 4.327 1.00 56.75 372 ARG A CA 1
ATOM 2989 C C . ARG A 1 372 ? 12.903 -12.783 4.497 1.00 56.75 372 ARG A C 1
ATOM 2991 O O . ARG A 1 372 ? 12.249 -13.321 3.614 1.00 56.75 372 ARG A O 1
ATOM 2998 N N . ALA A 1 373 ? 12.387 -12.209 5.583 1.00 61.66 373 ALA A N 1
ATOM 2999 C CA . ALA A 1 373 ? 10.960 -11.981 5.734 1.00 61.66 373 ALA A CA 1
ATOM 3000 C C . ALA A 1 373 ? 10.526 -10.816 4.834 1.00 61.66 373 ALA A C 1
ATOM 3002 O O . ALA A 1 373 ? 11.157 -9.759 4.844 1.00 61.66 373 ALA A O 1
ATOM 3003 N N . GLY A 1 374 ? 9.466 -11.019 4.057 1.00 77.06 374 GLY A N 1
ATOM 3004 C CA . GLY A 1 374 ? 8.893 -9.988 3.197 1.00 77.06 374 GLY A CA 1
ATOM 3005 C C . GLY A 1 374 ? 7.733 -9.252 3.842 1.00 77.06 374 GLY A C 1
ATOM 3006 O O . GLY A 1 374 ? 7.885 -8.532 4.835 1.00 77.06 374 GLY A O 1
ATOM 3007 N N . ASP A 1 375 ? 6.557 -9.444 3.255 1.00 87.12 375 ASP A N 1
ATOM 3008 C CA . ASP A 1 375 ? 5.326 -8.795 3.674 1.00 87.12 375 ASP A CA 1
ATOM 3009 C C . ASP A 1 375 ? 4.907 -9.197 5.097 1.00 87.12 375 ASP A C 1
ATOM 3011 O O . ASP A 1 375 ? 4.932 -10.372 5.471 1.00 87.12 375 ASP A O 1
ATOM 3015 N N . LYS A 1 376 ? 4.458 -8.219 5.888 1.00 92.25 376 LYS A N 1
ATOM 3016 C CA . LYS A 1 376 ? 3.902 -8.421 7.236 1.00 92.25 376 LYS A CA 1
ATOM 3017 C C . LYS A 1 376 ? 2.648 -7.579 7.449 1.00 92.25 376 LYS A C 1
ATOM 3019 O O . LYS A 1 376 ? 2.393 -6.627 6.714 1.00 92.25 376 LYS A O 1
ATOM 3024 N N . PHE A 1 377 ? 1.881 -7.913 8.489 1.00 94.06 377 PHE A N 1
ATOM 3025 C CA . PHE A 1 377 ? 0.748 -7.115 8.963 1.00 94.06 377 PHE A CA 1
ATOM 3026 C C . PHE A 1 377 ? 0.800 -6.927 10.473 1.00 94.06 377 PHE A C 1
ATOM 3028 O O . PHE A 1 377 ? 0.784 -7.900 11.214 1.00 94.06 377 PHE A O 1
ATOM 3035 N N . TYR A 1 378 ? 0.740 -5.698 10.947 1.00 94.94 378 TYR A N 1
ATOM 3036 C CA . TYR A 1 378 ? 0.664 -5.368 12.358 1.00 94.94 378 TYR A CA 1
ATOM 3037 C C . TYR A 1 378 ? -0.699 -4.752 12.659 1.00 94.94 378 TYR A C 1
ATOM 3039 O O . TYR A 1 378 ? -1.181 -3.873 11.942 1.00 94.94 378 TYR A O 1
ATOM 3047 N N . GLY A 1 379 ? -1.318 -5.217 13.737 1.00 93.31 379 GLY A N 1
ATOM 3048 C CA . GLY A 1 379 ? -2.573 -4.684 14.252 1.00 93.31 379 GLY A CA 1
ATOM 3049 C C . GLY A 1 379 ? -2.653 -4.897 15.759 1.00 93.31 379 GLY A C 1
ATOM 3050 O O . GLY A 1 379 ? -1.948 -5.746 16.302 1.00 93.31 379 GLY A O 1
ATOM 3051 N N . SER A 1 380 ? -3.508 -4.136 16.434 1.00 88.88 380 SER A N 1
ATOM 3052 C CA . SER A 1 380 ? -3.716 -4.257 17.886 1.00 88.88 380 SER A CA 1
ATOM 3053 C C . SER A 1 380 ? -4.438 -5.555 18.265 1.00 88.88 380 SER A C 1
ATOM 3055 O O . SER A 1 380 ? -4.159 -6.161 19.295 1.00 88.88 380 SER A O 1
ATOM 3057 N N . VAL A 1 381 ? -5.348 -6.034 17.405 1.00 88.19 381 VAL A N 1
ATOM 3058 C CA . VAL A 1 381 ? -6.148 -7.244 17.657 1.00 88.19 381 VAL A CA 1
ATOM 3059 C C . VAL A 1 381 ? -6.097 -8.204 16.457 1.00 88.19 381 VAL A C 1
ATOM 3061 O O . VAL A 1 381 ? -7.076 -8.323 15.705 1.00 88.19 381 VAL A O 1
ATOM 3064 N N . PRO A 1 382 ? -4.977 -8.923 16.239 1.00 87.50 382 PRO A N 1
ATOM 3065 C CA . PRO A 1 382 ? -4.921 -9.969 15.222 1.00 87.50 382 PRO A CA 1
ATOM 3066 C C . PRO A 1 382 ? -5.883 -11.112 15.579 1.00 87.50 382 PRO A C 1
ATOM 3068 O O . PRO A 1 382 ? -5.934 -11.581 16.717 1.00 87.50 382 PRO A O 1
ATOM 3071 N N . LYS A 1 383 ? -6.663 -11.591 14.604 1.00 91.81 383 LYS A N 1
ATOM 3072 C CA . LYS A 1 383 ? -7.583 -12.730 14.794 1.00 91.81 383 LYS A CA 1
ATOM 3073 C C . LYS A 1 383 ? -7.030 -14.034 14.256 1.00 91.81 383 LYS A C 1
ATOM 3075 O O . LYS A 1 383 ? -7.464 -15.105 14.680 1.00 91.81 383 LYS A O 1
ATOM 3080 N N . ARG A 1 384 ? -6.115 -13.958 13.292 1.00 87.94 384 ARG A N 1
ATOM 3081 C CA . ARG A 1 384 ? -5.481 -15.121 12.675 1.00 87.94 384 ARG A CA 1
ATOM 3082 C C . ARG A 1 384 ? -4.002 -14.842 12.412 1.00 87.94 384 ARG A C 1
ATOM 3084 O O . ARG A 1 384 ? -3.645 -13.690 12.183 1.00 87.94 384 ARG A O 1
ATOM 3091 N N . PRO A 1 385 ? -3.157 -15.885 12.411 1.00 88.38 385 PRO A N 1
ATOM 3092 C CA . PRO A 1 385 ? -1.818 -15.785 11.854 1.00 88.38 385 PRO A CA 1
ATOM 3093 C C . PRO A 1 385 ? -1.865 -15.461 10.359 1.00 88.38 385 PRO A C 1
ATOM 3095 O O . PRO A 1 385 ? -2.795 -15.885 9.660 1.00 88.38 385 PRO A O 1
ATOM 3098 N N . ILE A 1 386 ? -0.838 -14.760 9.886 1.00 88.69 386 ILE A N 1
ATOM 3099 C CA . ILE A 1 386 ? -0.544 -14.532 8.475 1.00 88.69 386 ILE A CA 1
ATOM 3100 C C . ILE A 1 386 ? -0.466 -15.876 7.749 1.00 88.69 386 ILE A C 1
ATOM 3102 O O . ILE A 1 386 ? 0.035 -16.874 8.274 1.00 88.69 386 ILE A O 1
ATOM 3106 N N . LYS A 1 387 ? -1.002 -15.912 6.528 1.00 88.06 387 LYS A N 1
ATOM 3107 C CA . LYS A 1 387 ? -0.937 -17.072 5.640 1.00 88.06 387 LYS A CA 1
ATOM 3108 C C . LYS A 1 387 ? -0.519 -16.652 4.245 1.00 88.06 387 LYS A C 1
ATOM 3110 O O . LYS A 1 387 ? -1.009 -15.654 3.725 1.00 88.06 387 LYS A O 1
ATOM 3115 N N . ILE A 1 388 ? 0.291 -17.491 3.608 1.00 83.50 388 ILE A N 1
ATOM 3116 C CA . ILE A 1 388 ? 0.592 -17.379 2.182 1.00 83.50 388 ILE A CA 1
ATOM 3117 C C . ILE A 1 388 ? -0.672 -17.713 1.388 1.00 83.50 388 ILE A C 1
ATOM 3119 O O . ILE A 1 388 ? -1.284 -18.775 1.567 1.00 83.50 388 ILE A O 1
ATOM 3123 N N . PHE A 1 389 ? -1.074 -16.821 0.488 1.00 81.62 389 PHE A N 1
ATOM 3124 C CA . PHE A 1 389 ? -2.149 -17.116 -0.443 1.00 81.62 389 PHE A CA 1
ATOM 3125 C C . PHE A 1 389 ? -1.616 -18.040 -1.539 1.00 81.62 389 PHE A C 1
ATOM 3127 O O . PHE A 1 389 ? -0.708 -17.703 -2.283 1.00 81.62 389 PHE A O 1
ATOM 3134 N N . ARG A 1 390 ? -2.188 -19.237 -1.662 1.00 77.69 390 ARG A N 1
ATOM 3135 C CA . ARG A 1 390 ? -1.907 -20.140 -2.783 1.00 77.69 390 ARG A CA 1
ATOM 3136 C C . ARG A 1 390 ? -3.219 -20.412 -3.507 1.00 77.69 390 ARG A C 1
ATOM 3138 O O . ARG A 1 390 ? -4.076 -21.123 -2.966 1.00 77.69 390 ARG A O 1
ATOM 3145 N N . PRO A 1 391 ? -3.462 -19.847 -4.703 1.00 60.38 391 PRO A N 1
ATOM 3146 C CA . PRO A 1 391 ? -4.598 -20.270 -5.496 1.00 60.38 391 PRO A CA 1
ATOM 3147 C C . PRO A 1 391 ? -4.374 -21.748 -5.808 1.00 60.38 391 PRO A C 1
ATOM 3149 O O . PRO A 1 391 ? -3.344 -22.100 -6.371 1.00 60.38 391 PRO A O 1
ATOM 3152 N N . PHE A 1 392 ? -5.304 -22.607 -5.378 1.00 48.41 392 PHE A N 1
ATOM 3153 C CA . PHE A 1 392 ? -5.248 -24.058 -5.596 1.00 48.41 392 PHE A CA 1
ATOM 3154 C C . PHE A 1 392 ? -4.704 -24.348 -6.999 1.00 48.41 392 PHE A C 1
ATOM 3156 O O . PHE A 1 392 ? -5.333 -23.959 -7.989 1.00 48.41 392 PHE A O 1
ATOM 3163 N N . GLN A 1 393 ? -3.555 -25.023 -7.084 1.00 47.59 393 GLN A N 1
ATOM 3164 C CA . GLN A 1 393 ? -3.122 -25.615 -8.339 1.00 47.59 393 GLN A CA 1
ATOM 3165 C C . GLN A 1 393 ? -4.209 -26.622 -8.723 1.00 47.59 393 GLN A C 1
ATOM 3167 O O . GLN A 1 393 ? -4.416 -27.625 -8.037 1.00 47.59 393 GLN A O 1
ATOM 3172 N N . ARG A 1 394 ? -4.967 -26.337 -9.785 1.00 35.97 394 ARG A N 1
ATOM 3173 C CA . ARG A 1 394 ? -5.833 -27.343 -10.405 1.00 35.97 394 ARG A CA 1
ATOM 3174 C C . ARG A 1 394 ? -4.921 -28.460 -10.906 1.00 35.97 394 ARG A C 1
ATOM 3176 O O . ARG A 1 394 ? -4.310 -28.303 -11.952 1.00 35.97 394 ARG A O 1
ATOM 3183 N N . GLY A 1 395 ? -4.813 -29.549 -10.147 1.00 35.09 395 GLY A N 1
ATOM 3184 C CA . GLY A 1 395 ? -4.457 -30.881 -10.647 1.00 35.09 395 GLY A CA 1
ATOM 3185 C C . GLY A 1 395 ? -3.182 -31.009 -11.486 1.00 35.09 395 GLY A C 1
ATOM 3186 O O . GLY A 1 395 ? -3.091 -31.938 -12.281 1.00 35.09 395 GLY A O 1
ATOM 3187 N N . GLY A 1 396 ? -2.202 -30.119 -11.336 1.00 32.00 396 GLY A N 1
ATOM 3188 C CA . GLY A 1 396 ? -0.892 -30.288 -11.946 1.00 32.00 396 GLY A CA 1
ATOM 3189 C C . GLY A 1 396 ? -0.088 -31.240 -11.082 1.00 32.00 396 GLY A C 1
ATOM 3190 O O . GLY A 1 396 ? 0.409 -30.848 -10.030 1.00 32.00 396 GLY A O 1
ATOM 3191 N N . SER A 1 397 ? 0.022 -32.501 -11.491 1.00 33.56 397 SER A N 1
ATOM 3192 C CA . SER A 1 397 ? 0.985 -33.419 -10.903 1.00 33.56 397 SER A CA 1
ATOM 3193 C C . SER A 1 397 ? 2.377 -32.794 -11.011 1.00 33.56 397 SER A C 1
ATOM 3195 O O . SER A 1 397 ? 3.018 -32.878 -12.060 1.00 33.56 397 SER A O 1
ATOM 3197 N N . TYR A 1 398 ? 2.885 -32.214 -9.926 1.00 33.25 398 TYR A N 1
ATOM 3198 C CA . TYR A 1 398 ? 4.322 -32.174 -9.715 1.00 33.25 398 TYR A CA 1
ATOM 3199 C C . TYR A 1 398 ? 4.749 -33.635 -9.597 1.00 33.25 398 TYR A C 1
ATOM 3201 O O . TYR A 1 398 ? 4.771 -34.225 -8.517 1.00 33.25 398 TYR A O 1
ATOM 3209 N N . THR A 1 399 ? 5.033 -34.269 -10.739 1.00 34.66 399 THR A N 1
ATOM 3210 C CA . THR A 1 399 ? 5.818 -35.491 -10.745 1.00 34.66 399 THR A CA 1
ATOM 3211 C C . THR A 1 399 ? 7.132 -35.112 -10.101 1.00 34.66 399 THR A C 1
ATOM 3213 O O . THR A 1 399 ? 7.964 -34.429 -10.697 1.00 34.66 399 THR A O 1
ATOM 3216 N N . ASN A 1 400 ? 7.268 -35.516 -8.848 1.00 35.19 400 ASN A N 1
ATOM 3217 C CA . ASN A 1 400 ? 8.449 -35.390 -8.027 1.00 35.19 400 ASN A CA 1
ATOM 3218 C C . ASN A 1 400 ? 9.555 -36.251 -8.668 1.00 35.19 400 ASN A C 1
ATOM 3220 O O . ASN A 1 400 ? 9.833 -37.364 -8.230 1.00 35.19 400 ASN A O 1
ATOM 3224 N N . LYS A 1 401 ? 10.119 -35.798 -9.796 1.00 37.91 401 LYS A N 1
ATOM 3225 C CA . LYS A 1 401 ? 11.133 -36.539 -10.560 1.00 37.91 401 LYS A CA 1
ATOM 3226 C C . LYS A 1 401 ? 12.545 -36.362 -10.004 1.00 37.91 401 LYS A C 1
ATOM 3228 O O . LYS A 1 401 ? 13.425 -37.105 -10.417 1.00 37.91 401 LYS A O 1
ATOM 3233 N N . ASN A 1 402 ? 12.755 -35.495 -9.008 1.00 38.56 402 ASN A N 1
ATOM 3234 C CA . ASN A 1 402 ? 14.092 -35.238 -8.459 1.00 38.56 402 ASN A CA 1
ATOM 3235 C C . ASN A 1 402 ? 14.312 -35.636 -6.987 1.00 38.56 402 ASN A C 1
ATOM 3237 O O . ASN A 1 402 ? 15.445 -35.547 -6.518 1.00 38.56 402 ASN A O 1
ATOM 3241 N N . SER A 1 403 ? 13.324 -36.183 -6.264 1.00 36.53 403 SER A N 1
ATOM 3242 C CA . SER A 1 403 ? 13.556 -36.630 -4.873 1.00 36.53 403 SER A CA 1
ATOM 3243 C C . SER A 1 403 ? 14.230 -38.006 -4.737 1.00 36.53 403 SER A C 1
ATOM 3245 O O . SER A 1 403 ? 14.643 -38.375 -3.640 1.00 36.53 403 SER A O 1
ATOM 3247 N N . LYS A 1 404 ? 14.426 -38.763 -5.829 1.00 38.84 404 LYS A N 1
ATOM 3248 C CA . LYS A 1 404 ? 15.056 -40.101 -5.769 1.00 38.84 404 LYS A CA 1
ATOM 3249 C C . LYS A 1 404 ? 16.591 -40.115 -5.818 1.00 38.84 404 LYS A C 1
ATOM 3251 O O . LYS A 1 404 ? 17.175 -41.161 -5.546 1.00 38.84 404 LYS A O 1
ATOM 3256 N N . ASN A 1 405 ? 17.260 -38.987 -6.080 1.00 39.44 405 ASN A N 1
ATOM 3257 C CA . ASN A 1 405 ? 18.729 -38.958 -6.187 1.00 39.44 405 ASN A CA 1
ATOM 3258 C C . ASN A 1 405 ? 19.469 -38.398 -4.958 1.00 39.44 405 ASN A C 1
ATOM 3260 O O . ASN A 1 405 ? 20.680 -38.603 -4.851 1.00 39.44 405 ASN A O 1
ATOM 3264 N N . SER A 1 406 ? 18.791 -37.765 -3.991 1.00 37.97 406 SER A N 1
ATOM 3265 C CA . SER A 1 406 ? 19.463 -37.276 -2.772 1.00 37.97 406 SER A CA 1
ATOM 3266 C C . SER A 1 406 ? 19.634 -38.370 -1.709 1.00 37.97 406 SER A C 1
ATOM 3268 O O . SER A 1 406 ? 20.665 -38.429 -1.042 1.00 37.97 406 SER A O 1
ATOM 3270 N N . THR A 1 407 ? 18.704 -39.325 -1.609 1.00 40.06 407 THR A N 1
ATOM 3271 C CA . THR A 1 407 ? 18.757 -40.396 -0.594 1.00 40.06 407 THR A CA 1
ATOM 3272 C C . THR A 1 407 ? 19.789 -41.488 -0.913 1.00 40.06 407 THR A C 1
ATOM 3274 O O . THR A 1 407 ? 20.285 -42.165 -0.008 1.00 40.06 407 THR A O 1
ATOM 3277 N N . ALA A 1 408 ? 20.177 -41.644 -2.185 1.00 39.91 408 ALA A N 1
ATOM 3278 C CA . ALA A 1 408 ? 21.190 -42.616 -2.605 1.00 39.91 408 ALA A CA 1
ATOM 3279 C C . ALA A 1 408 ? 22.630 -42.167 -2.285 1.00 39.91 408 ALA A C 1
ATOM 3281 O O . ALA A 1 408 ? 23.505 -43.010 -2.069 1.00 39.91 408 ALA A O 1
ATOM 3282 N N . ARG A 1 409 ? 22.890 -40.852 -2.196 1.00 38.34 409 ARG A N 1
ATOM 3283 C CA . ARG A 1 409 ? 24.224 -40.324 -1.857 1.00 38.34 409 ARG A CA 1
ATOM 3284 C C . ARG A 1 409 ? 24.507 -40.370 -0.353 1.00 38.34 409 ARG A C 1
ATOM 3286 O O . ARG A 1 409 ? 25.622 -40.713 0.033 1.00 38.34 409 ARG A O 1
ATOM 3293 N N . THR A 1 410 ? 23.499 -40.165 0.495 1.00 38.00 410 THR A N 1
ATOM 3294 C CA . THR A 1 410 ? 23.667 -40.207 1.960 1.00 38.00 410 THR A CA 1
ATOM 3295 C C . THR A 1 410 ? 23.857 -41.634 2.494 1.00 38.00 410 THR A C 1
ATOM 3297 O O . THR A 1 410 ? 24.627 -41.848 3.427 1.00 38.00 410 THR A O 1
ATOM 3300 N N . ARG A 1 411 ? 23.271 -42.658 1.850 1.00 38.72 411 ARG A N 1
ATOM 3301 C CA . ARG A 1 411 ? 23.487 -44.070 2.241 1.00 38.72 411 ARG A CA 1
ATOM 3302 C C . ARG A 1 411 ? 24.856 -44.641 1.848 1.00 38.72 411 ARG A C 1
ATOM 3304 O O . ARG A 1 411 ? 25.260 -45.652 2.416 1.00 38.72 411 ARG A O 1
ATOM 3311 N N . LYS A 1 412 ? 25.596 -44.009 0.927 1.00 39.38 412 LYS A N 1
ATOM 3312 C CA . LYS A 1 412 ? 26.945 -44.467 0.533 1.00 39.38 412 LYS A CA 1
ATOM 3313 C C . LYS A 1 412 ? 28.062 -43.928 1.441 1.00 39.38 412 LYS A C 1
ATOM 3315 O O . LYS A 1 412 ? 29.140 -44.509 1.464 1.00 39.38 412 LYS A O 1
ATOM 3320 N N . LEU A 1 413 ? 27.793 -42.876 2.222 1.00 39.31 413 LEU A N 1
ATOM 3321 C CA . LEU A 1 413 ? 28.734 -42.285 3.188 1.00 39.31 413 LEU A CA 1
ATOM 3322 C C . LEU A 1 413 ? 28.642 -42.891 4.602 1.00 39.31 413 LEU A C 1
ATOM 3324 O O . LEU A 1 413 ? 29.574 -42.741 5.381 1.00 39.31 413 LEU A O 1
ATOM 3328 N N . LEU A 1 414 ? 27.582 -43.646 4.908 1.00 40.94 414 LEU A N 1
ATOM 3329 C CA . LEU A 1 414 ? 27.386 -44.327 6.201 1.00 40.94 414 LEU A CA 1
ATOM 3330 C C . LEU A 1 414 ? 27.793 -45.816 6.205 1.00 40.94 414 LEU A C 1
ATOM 3332 O O . LEU A 1 414 ? 27.584 -46.500 7.197 1.00 40.94 414 LEU A O 1
ATOM 3336 N N . LYS A 1 415 ? 28.399 -46.323 5.120 1.00 43.56 415 LYS A N 1
ATOM 3337 C CA . LYS A 1 415 ? 28.968 -47.689 5.030 1.00 43.56 415 LYS A CA 1
ATOM 3338 C C . LYS A 1 415 ? 30.507 -47.722 4.959 1.00 43.56 415 LYS A C 1
ATOM 3340 O O . LYS A 1 415 ? 31.084 -48.723 4.551 1.00 43.56 415 LYS A O 1
ATOM 3345 N N . LYS A 1 416 ? 31.174 -46.623 5.324 1.00 46.38 416 LYS A N 1
ATOM 3346 C CA . LYS A 1 416 ? 32.638 -46.550 5.511 1.00 46.38 416 LYS A CA 1
ATOM 3347 C C . LYS A 1 416 ? 33.004 -46.012 6.902 1.00 46.38 416 LYS A C 1
ATOM 3349 O O . LYS A 1 416 ? 33.870 -45.151 7.037 1.00 46.38 416 LYS A O 1
ATOM 3354 N N . ARG A 1 417 ? 32.315 -46.518 7.920 1.00 39.56 417 ARG A N 1
ATOM 3355 C CA . ARG A 1 417 ? 32.807 -46.569 9.294 1.00 39.56 417 ARG A CA 1
ATOM 3356 C C . ARG A 1 417 ? 32.795 -48.017 9.731 1.00 39.56 417 ARG A C 1
ATOM 3358 O O . ARG A 1 417 ? 31.792 -48.683 9.391 1.00 39.56 417 ARG A O 1
#